Protein AF-A0A812V787-F1 (afdb_monomer_lite)

Organism: NCBI:txid878477

Radius of gyration: 46.79 Å; chains: 1; bounding box: 118×41×144 Å

Sequence (452 aa):
MVNLLAERLPGKLIAIATPLIMFFLIFFVYTLICCWTACPFCKCCRCCRKKRAVPFVVKLLFLIVVGGFVLALVILSSLSTRGYSRAVEGFDVTNCAAARMVNSTFQGQTSPYFLGLIPVLNIFDSLEGNLADGSQFINDLRGILLDTQDITDSVTVATATLDMLSAMLSDTRNTLPTGTVHECVACAPLASTLSTVSSSVSSGTAAALSAARVEVDNQLSGSSLVSLRSSLSTATAPLVELKTTIKSSFTPFVEDTLMEQLSDQMNANGTVASVFMIGLALVLAGCAIIAILLWMCCDKRRSDDSGEPVHNPWTYRCACCTWCCGCYYTMLAFFLGGLLLILAVPLSSMCLIMEDISSTVITDISGALDIPIDPTSGDMMGAMIDQCIQNSTSNPRLLDLIFIEEGGQQVSMYDKLVVQTQAQITNQFDQLGSAPSAGLATSTEAELWFRV

Foldseek 3Di:
DVVVCVVPPPVVVCVLLVLVVVLVVLVCCCVPPVCVQPPPVPPCNVVVPDDDDDDVVVLVVVLVVLVVVLVVLVVVLVVVVVVLVVVLVVLVVQLVVLVVVLCCQACNDVVVGDRHLPNVVVVLVVVLQCLDVPHPNLVVLVVVLVVLVVLVVVLVVLLVVLQVLLVCLPDPCNQAVPPDPDGPPPSVVSSVVSVVVSVLSCLALSVLVVVLSVVVCVCSDDPNSVVVSVVSVVLCVLSVVVNVVSCVVSVCSNVCPNSVVVSVCCVVVVVVVSVVLSVLVVVLSVLVSVLSCCCNPPQADDQDPVRDGDGDPSSVVSVSCSVVSVSVSSSVCSVVSSVVSVVVVVVVVVVVCVLVDALVSQVVVCVVVVPPDPVLSSQLVRLCCCCVRVPSPDPDDNQQSRWDQDPNDTDGSCCVPPVVVVCVSVVSVVSSVPRPHSCPDPPPVVVVVVPD

Structure (mmCIF, N/CA/C/O backbone):
data_AF-A0A812V787-F1
#
_entry.id   AF-A0A812V787-F1
#
loop_
_atom_site.group_PDB
_atom_site.id
_atom_site.type_symbol
_atom_site.label_atom_id
_atom_site.label_alt_id
_atom_site.label_comp_id
_atom_site.label_asym_id
_atom_site.label_entity_id
_atom_site.label_seq_id
_atom_site.pdbx_PDB_ins_code
_atom_site.Cartn_x
_atom_site.Cartn_y
_atom_site.Cartn_z
_atom_site.occupancy
_atom_site.B_iso_or_equiv
_atom_site.auth_seq_id
_atom_site.auth_comp_id
_atom_site.auth_asym_id
_atom_site.auth_atom_id
_atom_site.pdbx_PDB_model_num
ATOM 1 N N . MET A 1 1 ? 6.042 -20.126 -4.346 1.00 42.75 1 MET A N 1
ATOM 2 C CA . MET A 1 1 ? 5.999 -19.258 -5.553 1.00 42.75 1 MET A CA 1
ATOM 3 C C . MET A 1 1 ? 7.260 -19.331 -6.438 1.00 42.75 1 MET A C 1
ATOM 5 O O . MET A 1 1 ? 7.117 -19.508 -7.641 1.00 42.75 1 MET A O 1
ATOM 9 N N . VAL A 1 2 ? 8.485 -19.275 -5.887 1.00 41.53 2 VAL A N 1
ATOM 10 C CA . VAL A 1 2 ? 9.753 -19.342 -6.664 1.00 41.53 2 VAL A CA 1
ATOM 11 C C . VAL A 1 2 ? 9.877 -20.608 -7.529 1.00 41.53 2 VAL A C 1
ATOM 13 O O . VAL A 1 2 ? 10.253 -20.504 -8.690 1.00 41.53 2 VAL A O 1
ATOM 16 N N . ASN A 1 3 ? 9.477 -21.781 -7.026 1.00 41.34 3 ASN A N 1
ATOM 17 C CA . ASN A 1 3 ? 9.529 -23.037 -7.794 1.00 41.34 3 ASN A CA 1
ATOM 18 C C . ASN A 1 3 ? 8.462 -23.120 -8.909 1.00 41.34 3 ASN A C 1
ATOM 20 O O . ASN A 1 3 ? 8.734 -23.643 -9.984 1.00 41.34 3 ASN A O 1
ATOM 24 N N . LEU A 1 4 ? 7.283 -22.522 -8.698 1.00 48.56 4 LEU A N 1
ATOM 25 C CA . LEU A 1 4 ? 6.202 -22.432 -9.697 1.00 48.56 4 LEU A CA 1
ATOM 26 C C . LEU A 1 4 ? 6.525 -21.417 -10.808 1.00 48.56 4 LEU A C 1
ATOM 28 O O . LEU A 1 4 ? 6.196 -21.631 -11.976 1.00 48.56 4 LEU A O 1
ATOM 32 N N . LEU A 1 5 ? 7.219 -20.331 -10.454 1.00 50.50 5 LEU A N 1
ATOM 33 C CA . LEU A 1 5 ? 7.825 -19.414 -11.415 1.00 50.50 5 LEU A CA 1
ATOM 34 C C . LEU A 1 5 ? 8.970 -20.117 -12.167 1.00 50.50 5 LEU A C 1
ATOM 36 O O . LEU A 1 5 ? 8.998 -20.074 -13.393 1.00 50.50 5 LEU A O 1
ATOM 40 N N . ALA A 1 6 ? 9.860 -20.837 -11.480 1.00 50.72 6 ALA A N 1
ATOM 41 C CA . ALA A 1 6 ? 11.004 -21.515 -12.097 1.00 50.72 6 ALA A CA 1
ATOM 42 C C . ALA A 1 6 ? 10.610 -22.560 -13.159 1.00 50.72 6 ALA A C 1
ATOM 44 O O . ALA A 1 6 ? 11.284 -22.652 -14.184 1.00 50.72 6 ALA A O 1
ATOM 45 N N . GLU A 1 7 ? 9.503 -23.290 -12.982 1.00 54.44 7 GLU A N 1
ATOM 46 C CA . GLU A 1 7 ? 9.042 -24.288 -13.963 1.00 54.44 7 GLU A CA 1
ATOM 47 C C . GLU A 1 7 ? 8.360 -23.686 -15.205 1.00 54.44 7 GLU A C 1
ATOM 49 O O . GLU A 1 7 ? 8.418 -24.277 -16.284 1.00 54.44 7 GLU A O 1
ATOM 54 N N . ARG A 1 8 ? 7.746 -22.494 -15.109 1.00 55.38 8 ARG A N 1
ATOM 55 C CA . ARG A 1 8 ? 7.075 -21.832 -16.252 1.00 55.38 8 ARG A CA 1
ATOM 56 C C . ARG A 1 8 ? 7.883 -20.710 -16.909 1.00 55.38 8 ARG A C 1
ATOM 58 O O . ARG A 1 8 ? 7.487 -20.240 -17.980 1.00 55.38 8 ARG A O 1
ATOM 65 N N . LEU A 1 9 ? 8.993 -20.259 -16.315 1.00 54.41 9 LEU A N 1
ATOM 66 C CA . LEU A 1 9 ? 9.731 -19.080 -16.785 1.00 54.41 9 LEU A CA 1
ATOM 67 C C . LEU A 1 9 ? 11.024 -19.268 -17.585 1.00 54.41 9 LEU A C 1
ATOM 69 O O . LEU A 1 9 ? 11.475 -18.226 -18.059 1.00 54.41 9 LEU A O 1
ATOM 73 N N . PRO A 1 10 ? 11.643 -20.440 -17.831 1.00 59.47 10 PRO A N 1
ATOM 74 C CA . PRO A 1 10 ? 12.991 -20.436 -18.408 1.00 59.47 10 PRO A CA 1
ATOM 75 C C . PRO A 1 10 ? 13.040 -19.682 -19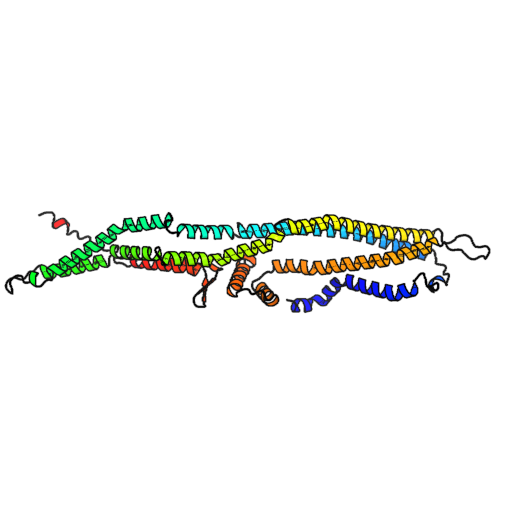.750 1.00 59.47 10 PRO A C 1
ATOM 77 O O . PRO A 1 10 ? 13.923 -18.856 -19.962 1.00 59.47 10 PRO A O 1
ATOM 80 N N . GLY A 1 11 ? 12.010 -19.824 -20.594 1.00 64.31 11 GLY A N 1
ATOM 81 C CA . GLY A 1 11 ? 11.888 -19.050 -21.836 1.00 64.31 11 GLY A CA 1
ATOM 82 C C . GLY A 1 11 ? 11.620 -17.549 -21.641 1.00 64.31 11 GLY A C 1
ATOM 83 O O . GLY A 1 11 ? 12.166 -16.727 -22.375 1.00 64.31 11 GLY A O 1
ATOM 84 N N . LYS A 1 12 ? 10.817 -17.161 -20.640 1.00 70.56 12 LYS A N 1
ATOM 85 C CA . LYS A 1 12 ? 10.491 -15.747 -20.366 1.00 70.56 12 LYS A CA 1
ATOM 86 C C . LYS A 1 12 ? 11.652 -15.007 -19.705 1.00 70.56 12 LYS A C 1
ATOM 88 O O . LYS A 1 12 ? 11.912 -13.859 -20.045 1.00 70.56 12 LYS A O 1
ATOM 93 N N . LEU A 1 13 ? 12.377 -15.670 -18.810 1.00 73.12 13 LEU A N 1
ATOM 94 C CA . LEU A 1 13 ? 13.532 -15.113 -18.109 1.00 73.12 13 LEU A CA 1
ATOM 95 C C . LEU A 1 13 ? 14.703 -14.893 -19.075 1.00 73.12 13 LEU A C 1
ATOM 97 O O . LEU A 1 13 ? 15.356 -13.855 -19.017 1.00 73.12 13 LEU A O 1
ATOM 101 N N . ILE A 1 14 ? 14.897 -15.802 -20.039 1.00 76.62 14 ILE A N 1
ATOM 102 C CA . ILE A 1 14 ? 15.850 -15.609 -21.142 1.00 76.62 14 ILE A CA 1
ATOM 103 C C . ILE A 1 14 ? 15.434 -14.422 -22.020 1.00 76.62 14 ILE A C 1
ATOM 105 O O . ILE A 1 14 ? 16.280 -13.591 -22.348 1.00 76.62 14 ILE A O 1
ATOM 109 N N . ALA A 1 15 ? 14.147 -14.289 -22.362 1.00 75.62 15 ALA A N 1
ATOM 110 C CA . ALA A 1 15 ? 13.654 -13.142 -23.131 1.00 75.62 15 ALA A CA 1
ATOM 111 C C . ALA A 1 15 ? 13.896 -11.809 -22.396 1.00 75.62 15 ALA A C 1
ATOM 113 O O . ALA A 1 15 ? 14.326 -10.836 -23.012 1.00 75.62 15 ALA A O 1
ATOM 114 N N . ILE A 1 16 ? 13.710 -11.790 -21.072 1.00 81.25 16 ILE A N 1
ATOM 115 C CA . ILE A 1 16 ? 13.973 -10.623 -20.221 1.00 81.25 16 ILE A CA 1
ATOM 116 C C . ILE A 1 16 ? 15.479 -10.314 -20.148 1.00 81.25 16 ILE A C 1
ATOM 118 O O . ILE A 1 16 ? 15.903 -9.173 -20.306 1.00 81.25 16 ILE A O 1
ATOM 122 N N . ALA A 1 17 ? 16.324 -11.329 -19.975 1.00 83.69 17 ALA A N 1
ATOM 123 C CA . ALA A 1 17 ? 17.774 -11.149 -19.897 1.00 83.69 17 ALA A CA 1
ATOM 124 C C . ALA A 1 17 ? 18.437 -10.877 -21.262 1.00 83.69 17 ALA A C 1
ATOM 126 O O . ALA A 1 17 ? 19.614 -10.514 -21.312 1.00 83.69 17 ALA A O 1
ATOM 127 N N . THR A 1 18 ? 17.708 -11.032 -22.374 1.00 87.56 18 THR A N 1
ATOM 128 C CA . THR A 1 18 ? 18.250 -10.951 -23.741 1.00 87.56 18 THR A CA 1
ATOM 129 C C . THR A 1 18 ? 19.057 -9.674 -24.011 1.00 87.56 18 THR A C 1
ATOM 131 O O . THR A 1 18 ? 20.158 -9.805 -24.545 1.00 87.56 18 THR A O 1
ATOM 134 N N . PRO A 1 19 ? 18.618 -8.454 -23.636 1.00 88.56 19 PRO A N 1
ATOM 135 C CA . PRO A 1 19 ? 19.402 -7.240 -23.880 1.00 88.56 19 PRO A CA 1
ATOM 136 C C . PRO A 1 19 ? 20.764 -7.263 -23.173 1.00 88.56 19 PRO A C 1
ATOM 138 O O . PRO A 1 19 ? 21.772 -6.855 -23.742 1.00 88.56 19 PRO A O 1
ATOM 141 N N . LEU A 1 20 ? 20.814 -7.805 -21.957 1.00 88.56 20 LEU A N 1
ATOM 142 C CA . LEU A 1 20 ? 22.028 -7.872 -21.146 1.00 88.56 20 LEU A CA 1
ATOM 143 C C . LEU A 1 20 ? 22.974 -8.976 -21.647 1.00 88.56 20 LEU A C 1
ATOM 145 O O . LEU A 1 20 ? 24.186 -8.779 -21.737 1.00 88.56 20 LEU A O 1
ATOM 149 N N . ILE A 1 21 ? 22.417 -10.109 -22.081 1.00 88.94 21 ILE A N 1
ATOM 150 C CA . ILE A 1 21 ? 23.169 -11.159 -22.782 1.00 88.94 21 ILE A CA 1
ATOM 151 C C . ILE A 1 21 ? 23.763 -10.599 -24.083 1.00 88.94 21 ILE A C 1
ATOM 153 O O . ILE A 1 21 ? 24.945 -10.805 -24.357 1.00 88.94 21 ILE A O 1
ATOM 157 N N . MET A 1 22 ? 22.981 -9.841 -24.858 1.00 87.06 22 MET A N 1
ATOM 158 C CA . MET A 1 22 ? 23.452 -9.184 -26.080 1.00 87.06 22 MET A CA 1
ATOM 159 C C . MET A 1 22 ? 24.550 -8.160 -25.794 1.00 87.06 22 MET A C 1
ATOM 161 O O . MET A 1 22 ? 25.522 -8.111 -26.544 1.00 87.06 22 MET A O 1
ATOM 165 N N . PHE A 1 23 ? 24.462 -7.399 -24.698 1.00 91.38 23 PHE A N 1
ATOM 166 C CA . PHE A 1 23 ? 25.545 -6.520 -24.255 1.00 91.38 23 PHE A CA 1
ATOM 167 C C . PHE A 1 23 ? 26.855 -7.293 -24.055 1.00 91.38 23 PHE A C 1
ATOM 169 O O . PHE A 1 23 ? 27.870 -6.917 -24.640 1.00 91.38 23 PHE A O 1
ATOM 176 N N . PHE A 1 24 ? 26.840 -8.393 -23.295 1.00 90.75 24 PHE A N 1
ATOM 177 C CA . PHE A 1 24 ? 28.047 -9.189 -23.053 1.00 90.75 24 PHE A CA 1
ATOM 178 C C . PHE A 1 24 ? 28.567 -9.876 -24.315 1.00 90.75 24 PHE A C 1
ATOM 180 O O . PHE A 1 24 ? 29.778 -9.911 -24.529 1.00 90.75 24 PHE A O 1
ATOM 187 N N . LEU A 1 25 ? 27.679 -10.375 -25.178 1.00 89.81 25 LEU A N 1
ATOM 188 C CA . LEU A 1 25 ? 28.065 -10.964 -26.459 1.00 89.81 25 LEU A CA 1
ATOM 189 C C . LEU A 1 25 ? 28.723 -9.929 -27.372 1.00 89.81 25 LEU A C 1
ATOM 191 O O . LEU A 1 25 ? 29.810 -10.181 -27.887 1.00 89.81 25 LEU A O 1
ATOM 195 N N . ILE A 1 26 ? 28.110 -8.754 -27.541 1.00 86.62 26 ILE A N 1
ATOM 196 C CA . ILE A 1 26 ? 28.668 -7.665 -28.353 1.00 86.62 26 ILE A CA 1
ATOM 197 C C . ILE A 1 26 ? 29.983 -7.187 -27.745 1.00 86.62 26 ILE A C 1
ATOM 199 O O . ILE A 1 26 ? 30.952 -7.027 -28.479 1.00 86.62 26 ILE A O 1
ATOM 203 N N . PHE A 1 27 ? 30.059 -7.026 -26.423 1.00 88.81 27 PHE A N 1
ATOM 204 C CA . PHE A 1 27 ? 31.286 -6.645 -25.731 1.00 88.81 27 PHE A CA 1
ATOM 205 C C . PHE A 1 27 ? 32.412 -7.653 -25.961 1.00 88.81 27 PHE A C 1
ATOM 207 O O . PHE A 1 27 ? 33.526 -7.260 -26.300 1.00 88.81 27 PHE A O 1
ATOM 214 N N . PHE A 1 28 ? 32.131 -8.946 -25.813 1.00 88.12 28 PHE A N 1
ATOM 215 C CA . PHE A 1 28 ? 33.113 -10.014 -25.972 1.00 88.12 28 PHE A CA 1
ATOM 216 C C . PHE A 1 28 ? 33.571 -10.139 -27.427 1.00 88.12 28 PHE A C 1
ATOM 218 O O . PHE A 1 28 ? 34.769 -10.153 -27.697 1.00 88.12 28 PHE A O 1
ATOM 225 N N . VAL A 1 29 ? 32.633 -10.135 -28.380 1.00 86.31 29 VAL A N 1
ATOM 226 C CA . VAL A 1 29 ? 32.925 -10.155 -29.821 1.00 86.31 29 VAL A CA 1
ATOM 227 C C . VAL A 1 29 ? 33.723 -8.916 -30.230 1.00 86.31 29 VAL A C 1
ATOM 229 O O . VAL A 1 29 ? 34.735 -9.036 -30.915 1.00 86.31 29 VAL A O 1
ATOM 232 N N . TYR A 1 30 ? 33.327 -7.727 -29.782 1.00 82.25 30 TYR A N 1
ATOM 233 C CA . TYR A 1 30 ? 34.019 -6.480 -30.101 1.00 82.25 30 TYR A CA 1
ATOM 234 C C . TYR A 1 30 ? 35.421 -6.429 -29.479 1.00 82.25 30 TYR A C 1
ATOM 236 O O . TYR A 1 30 ? 36.396 -6.116 -30.163 1.00 82.25 30 TYR A O 1
ATOM 244 N N . THR A 1 31 ? 35.558 -6.810 -28.210 1.00 82.31 31 THR A N 1
ATOM 245 C CA . THR A 1 31 ? 36.841 -6.779 -27.495 1.00 82.31 31 THR A CA 1
ATOM 246 C C . THR A 1 31 ? 37.812 -7.841 -28.012 1.00 82.31 31 THR A C 1
ATOM 248 O O . THR A 1 31 ? 39.002 -7.564 -28.153 1.00 82.31 31 THR A O 1
ATOM 251 N N . LEU A 1 32 ? 37.332 -9.038 -28.358 1.00 79.44 32 LEU A N 1
ATOM 252 C CA . LEU A 1 32 ? 38.196 -10.115 -28.849 1.00 79.44 32 LEU A CA 1
ATOM 253 C C . LEU A 1 32 ? 38.480 -10.040 -30.345 1.00 79.44 32 LEU A C 1
ATOM 255 O O . LEU A 1 32 ? 39.603 -10.306 -30.763 1.00 79.44 32 LEU A O 1
ATOM 259 N N . ILE A 1 33 ? 37.485 -9.700 -31.166 1.00 73.38 33 ILE A N 1
ATOM 260 C CA . ILE A 1 33 ? 37.632 -9.713 -32.625 1.00 73.38 33 ILE A CA 1
ATOM 261 C C . ILE A 1 33 ? 38.048 -8.332 -33.126 1.00 73.38 33 ILE A C 1
ATOM 263 O O . ILE A 1 33 ? 38.986 -8.233 -33.913 1.00 73.38 33 ILE A O 1
ATOM 267 N N . CYS A 1 34 ? 37.406 -7.252 -32.676 1.00 65.00 34 CYS A N 1
ATOM 268 C CA . CYS A 1 34 ? 37.628 -5.914 -33.233 1.00 65.00 34 CYS A CA 1
ATOM 269 C C . CYS A 1 34 ? 38.794 -5.164 -32.575 1.00 65.00 34 CYS A C 1
ATOM 271 O O . CYS A 1 34 ? 39.598 -4.592 -33.305 1.00 65.00 34 CYS A O 1
ATOM 273 N N . CYS A 1 35 ? 38.979 -5.202 -31.252 1.00 63.47 35 CYS A N 1
ATOM 274 C CA . CYS A 1 35 ? 40.130 -4.526 -30.627 1.00 63.47 35 CYS A CA 1
ATOM 275 C C . CYS A 1 35 ? 41.478 -5.162 -31.018 1.00 63.47 35 CYS A C 1
ATOM 277 O O . CYS A 1 35 ? 42.479 -4.456 -31.117 1.00 63.47 35 CYS A O 1
ATOM 279 N N . TRP A 1 36 ? 41.501 -6.464 -31.326 1.00 62.00 36 TRP A N 1
ATOM 280 C CA . TRP A 1 36 ? 42.702 -7.160 -31.806 1.00 62.00 36 TRP A CA 1
ATOM 281 C C . TRP A 1 36 ? 42.966 -6.978 -33.311 1.00 62.00 36 TRP A C 1
ATOM 283 O O . TRP A 1 36 ? 44.119 -7.041 -33.733 1.00 62.00 36 TRP A O 1
ATOM 293 N N . THR A 1 37 ? 41.938 -6.734 -34.138 1.00 55.31 37 THR A N 1
ATOM 294 C CA . THR A 1 37 ? 42.097 -6.631 -35.608 1.00 55.31 37 THR A CA 1
ATOM 295 C C . THR A 1 37 ? 41.985 -5.212 -36.174 1.00 55.31 37 THR A C 1
ATOM 297 O O . THR A 1 37 ? 42.533 -4.953 -37.246 1.00 55.31 37 THR A O 1
ATOM 300 N N . ALA A 1 38 ? 41.322 -4.287 -35.474 1.00 50.28 38 ALA A N 1
ATOM 301 C CA . ALA A 1 38 ? 41.002 -2.935 -35.944 1.00 50.28 38 ALA A CA 1
ATOM 302 C C . ALA A 1 38 ? 41.727 -1.812 -35.182 1.00 50.28 38 ALA A C 1
ATOM 304 O O . ALA A 1 38 ? 41.486 -0.638 -35.468 1.00 50.28 38 ALA A O 1
ATOM 305 N N . CYS A 1 39 ? 42.625 -2.134 -34.240 1.00 50.47 39 CYS A N 1
ATOM 306 C CA . CYS A 1 39 ? 43.408 -1.120 -33.535 1.00 50.47 39 CYS A CA 1
ATOM 307 C C . CYS A 1 39 ? 44.176 -0.244 -34.551 1.00 50.47 39 CYS A C 1
ATOM 309 O O . CYS A 1 39 ? 44.980 -0.776 -35.321 1.00 50.47 39 CYS A O 1
ATOM 311 N N . PRO A 1 40 ? 43.979 1.090 -34.565 1.00 48.78 40 PRO A N 1
ATOM 312 C CA . PRO A 1 40 ? 44.621 1.992 -35.526 1.00 48.78 40 PRO A CA 1
ATOM 313 C C . PRO A 1 40 ? 46.154 2.038 -35.393 1.00 48.78 40 PRO A C 1
ATOM 315 O O . PRO A 1 40 ? 46.835 2.471 -36.322 1.00 48.78 40 PRO A O 1
ATOM 318 N N . PHE A 1 41 ? 46.709 1.542 -34.278 1.00 45.19 41 PHE A N 1
ATOM 319 C CA . PHE A 1 41 ? 48.153 1.344 -34.098 1.00 45.19 41 PHE A CA 1
ATOM 320 C C . PHE A 1 41 ? 48.697 0.084 -34.787 1.00 45.19 41 PHE A C 1
ATOM 322 O O . PHE A 1 41 ? 49.889 0.005 -35.086 1.00 45.19 41 PHE A O 1
ATOM 329 N N . CYS A 1 42 ? 47.840 -0.874 -35.133 1.00 46.94 42 CYS A N 1
ATOM 330 C CA . CYS A 1 42 ? 48.212 -2.014 -35.952 1.00 46.94 42 CYS A CA 1
ATOM 331 C C . CYS A 1 42 ? 47.967 -1.657 -37.426 1.00 46.94 42 CYS A C 1
ATOM 333 O O . CYS A 1 42 ? 46.892 -1.899 -37.968 1.00 46.94 42 CYS A O 1
ATOM 335 N N . LYS A 1 43 ? 48.994 -1.143 -38.121 1.00 45.28 43 LYS A N 1
ATOM 336 C CA . LYS A 1 43 ? 49.039 -0.903 -39.590 1.00 45.28 43 LYS A CA 1
ATOM 337 C C . LYS A 1 43 ? 48.701 -2.134 -40.474 1.00 45.28 43 LYS A C 1
ATOM 339 O O . LYS A 1 43 ? 48.832 -2.080 -41.694 1.00 45.28 43 LYS A O 1
ATOM 344 N N . CYS A 1 44 ? 48.263 -3.244 -39.885 1.00 39.66 44 CYS A N 1
ATOM 345 C CA . CYS A 1 44 ? 48.081 -4.556 -40.493 1.00 39.66 44 CYS A CA 1
ATOM 346 C C . CYS A 1 44 ? 46.609 -4.987 -40.582 1.00 39.66 44 CYS A C 1
ATOM 348 O O . CYS A 1 44 ? 46.323 -6.181 -40.494 1.00 39.66 44 CYS A O 1
ATOM 350 N N . CYS A 1 45 ? 45.661 -4.068 -40.782 1.00 49.88 45 CYS A N 1
ATOM 351 C CA . CYS A 1 45 ? 44.283 -4.472 -41.059 1.00 49.88 45 CYS A CA 1
ATOM 352 C C . CYS A 1 45 ? 44.226 -5.179 -42.434 1.00 49.88 45 CYS A C 1
ATOM 354 O O . CYS A 1 45 ? 44.200 -4.557 -43.499 1.00 49.88 45 CYS A O 1
ATOM 356 N N . ARG A 1 46 ? 44.285 -6.518 -42.403 1.00 43.38 46 ARG A N 1
ATOM 357 C CA . ARG A 1 46 ? 44.444 -7.438 -43.548 1.00 43.38 46 ARG A CA 1
ATOM 358 C C . ARG A 1 46 ? 43.318 -7.298 -44.585 1.00 43.38 46 ARG A C 1
ATOM 360 O O . ARG A 1 46 ? 43.524 -7.622 -45.754 1.00 43.38 46 ARG A O 1
ATOM 367 N N . CYS A 1 47 ? 42.166 -6.758 -44.181 1.00 46.97 47 CYS A N 1
ATOM 368 C CA . CYS A 1 47 ? 41.006 -6.509 -45.039 1.00 46.97 47 CYS A CA 1
ATOM 369 C C . CYS A 1 47 ? 41.172 -5.304 -45.981 1.00 46.97 47 CYS A C 1
ATOM 371 O O . CYS A 1 47 ? 40.630 -5.336 -47.082 1.00 46.97 47 CYS A O 1
ATOM 373 N N . CYS A 1 48 ? 41.968 -4.290 -45.627 1.00 51.28 48 CYS A N 1
ATOM 374 C CA . CYS A 1 48 ? 42.155 -3.098 -46.469 1.00 51.28 48 CYS A CA 1
ATOM 375 C C . CYS A 1 48 ? 43.211 -3.281 -47.574 1.00 51.28 48 CYS A C 1
ATOM 377 O O . CYS A 1 48 ? 43.331 -2.440 -48.460 1.00 51.28 48 CYS A O 1
ATOM 379 N N . ARG A 1 49 ? 43.987 -4.376 -47.549 1.00 49.28 49 ARG A N 1
ATOM 380 C CA . ARG A 1 49 ? 45.099 -4.597 -48.493 1.00 49.28 49 ARG A CA 1
ATOM 381 C C . ARG A 1 49 ? 44.659 -5.196 -49.837 1.00 49.28 49 ARG A C 1
ATOM 383 O O . ARG A 1 49 ? 45.408 -5.114 -50.805 1.00 49.28 49 ARG A O 1
ATOM 390 N N . LYS A 1 50 ? 43.457 -5.785 -49.930 1.00 51.19 50 LYS A N 1
ATOM 391 C CA . LYS A 1 50 ? 42.898 -6.306 -51.194 1.00 51.19 50 LYS A CA 1
ATOM 392 C C . LYS A 1 50 ? 41.849 -5.341 -51.749 1.00 51.19 50 LYS A C 1
ATOM 394 O O . LYS A 1 50 ? 40.707 -5.342 -51.298 1.00 51.19 50 LYS A O 1
ATOM 399 N N . LYS A 1 51 ? 42.243 -4.563 -52.762 1.00 55.59 51 LYS A N 1
ATOM 400 C CA . LYS A 1 51 ? 41.357 -3.711 -53.570 1.00 55.59 51 LYS A CA 1
ATOM 401 C C . LYS A 1 51 ? 40.271 -4.600 -54.208 1.00 55.59 51 LYS A C 1
ATOM 403 O O . LYS A 1 51 ? 40.592 -5.473 -55.011 1.00 55.59 51 LYS A O 1
ATOM 408 N N . ARG A 1 52 ? 38.997 -4.435 -53.829 1.00 61.47 52 ARG A N 1
ATOM 409 C CA . ARG A 1 52 ? 37.854 -5.116 -54.469 1.00 61.47 52 ARG A CA 1
ATOM 410 C C . ARG A 1 52 ? 36.996 -4.074 -55.171 1.00 61.47 52 ARG A C 1
ATOM 412 O O . ARG A 1 52 ? 36.475 -3.174 -54.521 1.00 61.47 52 ARG A O 1
ATOM 419 N N . ALA A 1 53 ? 36.841 -4.198 -56.486 1.00 65.56 53 ALA A N 1
ATOM 420 C CA . ALA A 1 53 ? 35.866 -3.406 -57.221 1.00 65.56 53 ALA A CA 1
ATOM 421 C C . ALA A 1 53 ? 34.462 -3.908 -56.855 1.00 65.56 53 ALA A C 1
ATOM 423 O O . ALA A 1 53 ? 34.120 -5.057 -57.128 1.00 65.5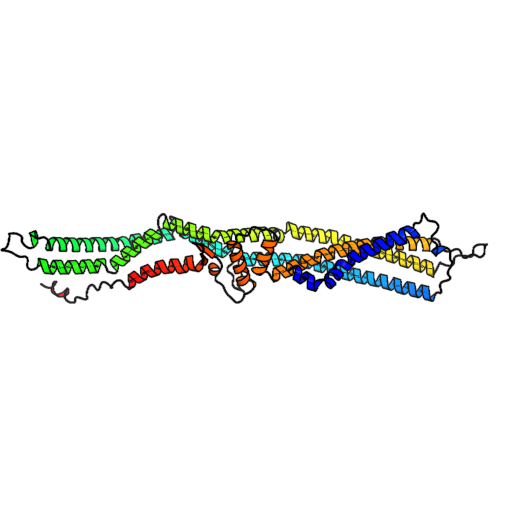6 53 ALA A O 1
ATOM 424 N N . VAL A 1 54 ? 33.671 -3.066 -56.192 1.00 76.00 54 VAL A N 1
ATOM 425 C CA . VAL A 1 54 ? 32.299 -3.399 -55.791 1.00 76.00 54 VAL A CA 1
ATOM 426 C C . VAL A 1 54 ? 31.334 -2.844 -56.846 1.00 76.00 54 VAL A C 1
ATOM 428 O O . VAL A 1 54 ? 31.409 -1.647 -57.142 1.00 76.00 54 VAL A O 1
ATOM 431 N N . PRO A 1 55 ? 30.442 -3.666 -57.431 1.00 83.81 55 PRO A N 1
ATOM 432 C CA . PRO A 1 55 ? 29.481 -3.195 -58.424 1.00 83.81 55 PRO A CA 1
ATOM 433 C C . PRO A 1 55 ? 28.469 -2.222 -57.801 1.00 83.81 55 PRO A C 1
ATOM 435 O O . PRO A 1 55 ? 28.126 -2.330 -56.624 1.00 83.81 55 PRO A O 1
ATOM 438 N N . PHE A 1 56 ? 27.952 -1.287 -58.606 1.00 80.94 56 PHE A N 1
ATOM 439 C CA . PHE A 1 56 ? 27.013 -0.243 -58.163 1.00 80.94 56 PHE A CA 1
ATOM 440 C C . PHE A 1 56 ? 25.764 -0.806 -57.466 1.00 80.94 56 PHE A C 1
ATOM 442 O O . PHE A 1 56 ? 25.330 -0.262 -56.456 1.00 80.94 56 PHE A O 1
ATOM 449 N N . VAL A 1 57 ? 25.242 -1.942 -57.944 1.00 85.06 57 VAL A N 1
ATOM 450 C CA . VAL A 1 57 ? 24.075 -2.626 -57.356 1.00 85.06 57 VAL A CA 1
ATOM 451 C C . VAL A 1 57 ? 24.302 -2.972 -55.881 1.00 85.06 57 VAL A C 1
ATOM 453 O O . VAL A 1 57 ? 23.418 -2.771 -55.056 1.00 85.06 57 VAL A O 1
ATOM 456 N N . VAL A 1 58 ? 25.506 -3.427 -55.521 1.00 83.00 58 VAL A N 1
ATOM 457 C CA . VAL A 1 58 ? 25.847 -3.750 -54.126 1.00 83.00 58 VAL A CA 1
ATOM 458 C C . VAL A 1 58 ? 25.950 -2.478 -53.280 1.00 83.00 58 VAL A C 1
ATOM 460 O O . VAL A 1 58 ? 25.532 -2.485 -52.125 1.00 83.00 58 VAL A O 1
ATOM 463 N N . LYS A 1 59 ? 26.434 -1.366 -53.854 1.00 81.38 59 LYS A N 1
ATOM 464 C CA . LYS A 1 59 ? 26.448 -0.063 -53.167 1.00 81.38 59 LYS A CA 1
ATOM 465 C C . LYS A 1 59 ? 25.025 0.433 -52.872 1.00 81.38 59 LYS A C 1
ATOM 467 O O . LYS A 1 59 ? 24.756 0.878 -51.760 1.00 81.38 59 LYS A O 1
ATOM 472 N N . LEU A 1 60 ? 24.116 0.301 -53.842 1.00 84.50 60 LEU A N 1
ATOM 473 C CA . LEU A 1 60 ? 22.707 0.677 -53.700 1.00 84.50 60 LEU A CA 1
ATOM 474 C C . LEU A 1 60 ? 21.991 -0.182 -52.649 1.00 84.50 60 LEU A C 1
ATOM 476 O O . LEU A 1 60 ? 21.298 0.358 -51.792 1.00 84.50 60 LEU A O 1
ATOM 480 N N . LEU A 1 61 ? 22.200 -1.503 -52.669 1.00 86.12 61 LEU A N 1
ATOM 481 C CA . LEU A 1 61 ? 21.652 -2.408 -51.653 1.00 86.12 61 LEU A CA 1
ATOM 482 C C . LEU A 1 61 ? 22.128 -2.034 -50.245 1.00 86.12 61 LEU A C 1
ATOM 484 O O . LEU A 1 61 ? 21.325 -2.006 -49.316 1.00 86.12 61 LEU A O 1
ATOM 488 N N . PHE A 1 62 ? 23.409 -1.693 -50.084 1.00 81.25 62 PHE A N 1
ATOM 489 C CA . PHE A 1 62 ? 23.946 -1.267 -48.792 1.00 81.25 62 PHE A CA 1
ATOM 490 C C . PHE A 1 62 ? 23.298 0.032 -48.293 1.00 81.25 62 PHE A C 1
ATOM 492 O O . PHE A 1 62 ? 22.972 0.145 -47.112 1.00 81.25 62 PHE A O 1
ATOM 499 N N . LEU A 1 63 ? 23.048 0.990 -49.192 1.00 84.56 63 LEU A N 1
ATOM 500 C CA . LEU A 1 63 ? 22.332 2.219 -48.857 1.00 84.56 63 LEU A CA 1
ATOM 501 C C . LEU A 1 63 ? 20.884 1.949 -48.431 1.00 84.56 63 LEU A C 1
ATOM 503 O O . LEU A 1 63 ? 20.430 2.550 -47.462 1.00 84.56 63 LEU A O 1
ATOM 507 N N . ILE A 1 64 ? 20.177 1.033 -49.100 1.00 86.50 64 ILE A N 1
ATOM 508 C CA . ILE A 1 64 ? 18.814 0.636 -48.711 1.00 86.50 64 ILE A CA 1
ATOM 509 C C . ILE A 1 64 ? 18.816 0.017 -47.310 1.00 86.50 64 ILE A C 1
ATOM 511 O O . ILE A 1 64 ? 17.989 0.384 -46.480 1.00 86.50 64 ILE A O 1
ATOM 515 N N . VAL A 1 65 ? 19.766 -0.878 -47.020 1.00 84.94 65 VAL A N 1
ATOM 516 C CA . VAL A 1 65 ? 19.892 -1.509 -45.698 1.00 84.94 65 VAL A CA 1
ATOM 517 C C . VAL A 1 65 ? 20.159 -0.463 -44.617 1.00 84.94 65 VAL A C 1
ATOM 519 O O . VAL A 1 65 ? 19.464 -0.437 -43.605 1.00 84.94 65 VAL A O 1
ATOM 522 N N . VAL A 1 66 ? 21.120 0.438 -44.834 1.00 82.00 66 VAL A N 1
ATOM 523 C CA . VAL A 1 66 ? 21.447 1.496 -43.865 1.00 82.00 66 VAL A CA 1
ATOM 524 C C . VAL A 1 66 ? 20.277 2.465 -43.697 1.00 82.00 66 VAL A C 1
ATOM 526 O O . VAL A 1 66 ? 19.936 2.803 -42.569 1.00 82.00 66 VAL A O 1
ATOM 529 N N . GLY A 1 67 ? 19.609 2.855 -44.784 1.00 81.31 67 GLY A N 1
ATOM 530 C CA . GLY A 1 67 ? 18.390 3.663 -44.731 1.00 81.31 67 GLY A CA 1
ATOM 531 C C . GLY A 1 67 ? 17.276 2.987 -43.928 1.00 81.31 67 GLY A C 1
ATOM 532 O O . GLY A 1 67 ? 16.629 3.638 -43.111 1.00 81.31 67 GLY A O 1
ATOM 533 N N . GLY A 1 68 ? 17.111 1.670 -44.084 1.00 84.38 68 GLY A N 1
ATOM 534 C CA . GLY A 1 68 ? 16.197 0.860 -43.279 1.00 84.38 68 GLY A CA 1
ATOM 535 C C . GLY A 1 68 ? 16.544 0.870 -41.788 1.00 84.38 68 GLY A C 1
ATOM 536 O O . GLY A 1 68 ? 15.652 1.041 -40.962 1.00 84.38 68 GLY A O 1
ATOM 537 N N . PHE A 1 69 ? 17.828 0.770 -41.429 1.00 82.56 69 PHE A N 1
ATOM 538 C CA . PHE A 1 69 ? 18.272 0.900 -40.035 1.00 82.56 69 PHE A CA 1
ATOM 539 C C . PHE A 1 69 ? 17.995 2.290 -39.460 1.00 82.56 69 PHE A C 1
ATOM 541 O O . PHE A 1 69 ? 17.536 2.395 -38.326 1.00 82.56 69 PHE A O 1
ATOM 548 N N . VAL A 1 70 ? 18.229 3.355 -40.230 1.00 81.44 70 VAL A N 1
ATOM 549 C CA . VAL A 1 70 ? 17.916 4.725 -39.793 1.00 81.44 70 VAL A CA 1
ATOM 550 C C . VAL A 1 70 ? 16.413 4.895 -39.574 1.00 81.44 70 VAL A C 1
ATOM 552 O O . VAL A 1 70 ? 16.005 5.433 -38.547 1.00 81.44 70 VAL A O 1
ATOM 555 N N . LEU A 1 71 ? 15.582 4.379 -40.482 1.00 83.31 71 LEU A N 1
ATOM 556 C CA . LEU A 1 71 ? 14.129 4.386 -40.316 1.00 83.31 71 LEU A CA 1
ATOM 557 C C . LEU A 1 71 ? 13.699 3.597 -39.069 1.00 83.31 71 LEU A C 1
ATOM 559 O O . LEU A 1 71 ? 12.878 4.079 -38.292 1.00 83.31 71 LEU A O 1
ATOM 563 N N . ALA A 1 72 ? 14.280 2.416 -38.844 1.00 81.19 72 ALA A N 1
ATOM 564 C CA . ALA A 1 72 ? 14.014 1.610 -37.658 1.00 81.19 72 ALA A CA 1
ATOM 565 C C . ALA A 1 72 ? 14.406 2.344 -36.367 1.00 81.19 72 ALA A C 1
ATOM 567 O O . ALA A 1 72 ? 13.641 2.315 -35.408 1.00 81.19 72 ALA A O 1
ATOM 568 N N . LEU A 1 73 ? 15.542 3.051 -36.350 1.00 80.94 73 LEU A N 1
ATOM 569 C CA . LEU A 1 73 ? 15.951 3.877 -35.211 1.00 80.94 73 LEU A CA 1
ATOM 570 C C . LEU A 1 73 ? 14.922 4.970 -34.917 1.00 80.94 73 LEU A C 1
ATOM 572 O O . LEU A 1 73 ? 14.522 5.109 -33.768 1.00 80.94 73 LEU A O 1
ATOM 576 N N . VAL A 1 74 ? 14.430 5.681 -35.935 1.00 81.44 74 VAL A N 1
ATOM 577 C CA . VAL A 1 74 ? 13.386 6.707 -35.756 1.00 81.44 74 VAL A CA 1
ATOM 578 C C . VAL A 1 74 ? 12.101 6.102 -35.181 1.00 81.44 74 VAL A C 1
ATOM 580 O O . VAL A 1 74 ? 11.529 6.650 -34.236 1.00 81.44 74 VAL A O 1
ATOM 583 N N . ILE A 1 75 ? 11.665 4.948 -35.699 1.00 84.06 75 ILE A N 1
ATOM 584 C CA . ILE A 1 75 ? 10.481 4.241 -35.188 1.00 84.06 75 ILE A CA 1
ATOM 585 C C . ILE A 1 75 ? 10.694 3.837 -33.724 1.00 84.06 75 ILE A C 1
ATOM 587 O O . ILE A 1 75 ? 9.848 4.134 -32.881 1.00 84.06 75 ILE A O 1
ATOM 591 N N . LEU A 1 76 ? 11.831 3.222 -33.394 1.00 81.56 76 LEU A N 1
ATOM 592 C CA . LEU A 1 76 ? 12.157 2.799 -32.031 1.00 81.56 76 LEU A CA 1
ATOM 593 C C . LEU A 1 76 ? 12.271 3.985 -31.068 1.00 81.56 76 LEU A C 1
ATOM 595 O O . LEU A 1 76 ? 11.781 3.896 -29.946 1.00 81.56 76 LEU A O 1
ATOM 599 N N . SER A 1 77 ? 12.843 5.111 -31.501 1.00 79.38 77 SER A N 1
ATOM 600 C CA . SER A 1 77 ? 12.872 6.347 -30.715 1.00 79.38 77 SER A CA 1
ATOM 601 C C . SER A 1 77 ? 11.460 6.842 -30.411 1.00 79.38 77 SER A C 1
ATOM 603 O O . SER A 1 77 ? 11.160 7.141 -29.260 1.00 79.38 77 SER A O 1
ATOM 605 N N . SER A 1 78 ? 10.563 6.844 -31.404 1.00 79.50 78 SER A N 1
ATOM 606 C CA . SER A 1 78 ? 9.167 7.249 -31.192 1.00 79.50 78 SER A CA 1
ATOM 607 C C . SER A 1 78 ? 8.418 6.321 -30.226 1.00 79.50 78 SER A C 1
ATOM 609 O O . SER A 1 78 ? 7.644 6.785 -29.388 1.00 79.50 78 SER A O 1
ATOM 611 N N . LEU A 1 79 ? 8.674 5.009 -30.301 1.00 83.94 79 LEU A N 1
ATOM 612 C CA . LEU A 1 79 ? 8.105 4.022 -29.384 1.00 83.94 79 LEU A CA 1
ATOM 613 C C . LEU A 1 79 ? 8.668 4.183 -27.968 1.00 83.94 79 LEU A C 1
ATOM 615 O O . LEU A 1 79 ? 7.908 4.084 -27.008 1.00 83.94 79 LEU A O 1
ATOM 619 N N . SER A 1 80 ? 9.961 4.488 -27.840 1.00 81.62 80 SER A N 1
ATOM 620 C CA . SER A 1 80 ? 10.619 4.754 -26.558 1.00 81.62 80 SER A CA 1
ATOM 621 C C . SER A 1 80 ? 10.018 5.974 -25.858 1.00 81.62 80 SER A C 1
ATOM 623 O O . SER A 1 80 ? 9.642 5.880 -24.693 1.00 81.62 80 SER A O 1
ATOM 625 N N . THR A 1 81 ? 9.806 7.085 -26.577 1.00 80.06 81 THR A N 1
ATOM 626 C CA . THR A 1 81 ? 9.153 8.279 -26.010 1.00 80.06 81 THR A CA 1
ATOM 627 C C . THR A 1 81 ? 7.731 7.978 -25.536 1.00 80.06 81 THR A C 1
ATOM 629 O O . THR A 1 81 ? 7.347 8.399 -24.451 1.00 80.06 81 THR A O 1
ATOM 632 N N . ARG A 1 82 ? 6.957 7.191 -26.298 1.00 82.06 82 ARG A N 1
ATOM 633 C CA . ARG A 1 82 ? 5.618 6.751 -25.865 1.00 82.06 82 ARG A CA 1
ATOM 634 C C . ARG A 1 82 ? 5.671 5.862 -24.624 1.00 82.06 82 ARG A C 1
ATOM 636 O O . ARG A 1 82 ? 4.823 6.000 -23.750 1.00 82.06 82 ARG A O 1
ATOM 643 N N . GLY A 1 83 ? 6.637 4.946 -24.560 1.00 80.94 83 GLY A N 1
ATOM 644 C CA . GLY A 1 83 ? 6.853 4.091 -23.394 1.00 80.94 83 GLY A CA 1
ATOM 645 C C . GLY A 1 83 ? 7.195 4.906 -22.150 1.00 80.94 83 GLY A C 1
ATOM 646 O O . GLY A 1 83 ? 6.625 4.672 -21.092 1.00 80.94 83 GLY A O 1
ATOM 647 N N . TYR A 1 84 ? 8.050 5.914 -22.305 1.00 81.62 84 TYR A N 1
ATOM 648 C CA . TYR A 1 84 ? 8.405 6.844 -21.243 1.00 81.62 84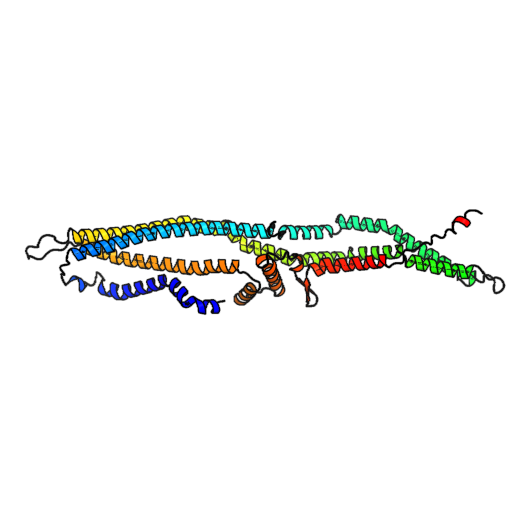 TYR A CA 1
ATOM 649 C C . TYR A 1 84 ? 7.201 7.655 -20.742 1.00 81.62 84 TYR A C 1
ATOM 651 O O . TYR A 1 84 ? 6.947 7.663 -19.542 1.00 81.62 84 TYR A O 1
ATOM 659 N N . SER A 1 85 ? 6.405 8.258 -21.635 1.00 81.56 85 SER A N 1
ATOM 660 C CA . SER A 1 85 ? 5.199 8.997 -21.227 1.00 81.56 85 SER A CA 1
ATOM 661 C C . SER A 1 85 ? 4.206 8.116 -20.465 1.00 81.56 85 SER A C 1
ATOM 663 O O . SER A 1 85 ? 3.653 8.553 -19.465 1.00 81.56 85 SER A O 1
ATOM 665 N N . ARG A 1 86 ? 4.028 6.857 -20.890 1.00 83.38 86 ARG A N 1
ATOM 666 C CA . ARG A 1 86 ? 3.186 5.889 -20.168 1.00 83.38 86 ARG A CA 1
ATOM 667 C C . ARG A 1 86 ? 3.756 5.493 -18.811 1.00 83.38 86 ARG A C 1
ATOM 669 O O . ARG A 1 86 ? 2.987 5.207 -17.904 1.00 83.38 86 ARG A O 1
ATOM 676 N N . ALA A 1 87 ? 5.079 5.436 -18.674 1.00 81.00 87 ALA A N 1
ATOM 677 C CA . ALA A 1 87 ? 5.708 5.152 -17.390 1.00 81.00 87 ALA A CA 1
ATOM 678 C C . ALA A 1 87 ? 5.458 6.294 -16.395 1.00 81.00 87 ALA A C 1
ATOM 680 O O . ALA A 1 87 ? 5.091 6.017 -15.260 1.00 81.00 87 ALA A O 1
ATOM 681 N N . VAL A 1 88 ? 5.584 7.553 -16.837 1.00 82.50 88 VAL A N 1
ATOM 682 C CA . VAL A 1 88 ? 5.267 8.741 -16.021 1.00 82.50 88 VAL A CA 1
ATOM 683 C C . VAL A 1 88 ? 3.789 8.753 -15.617 1.00 82.50 88 VAL A C 1
ATOM 685 O O . VAL A 1 88 ? 3.490 8.835 -14.433 1.00 82.50 88 VAL A O 1
ATOM 688 N N . GLU A 1 89 ? 2.872 8.552 -16.569 1.00 85.00 89 GLU A N 1
ATOM 689 C CA . GLU A 1 89 ? 1.432 8.428 -16.281 1.00 85.00 89 GLU A CA 1
ATOM 690 C C . GLU A 1 89 ? 1.139 7.285 -15.290 1.00 85.00 89 GLU A C 1
ATOM 692 O O . GLU A 1 89 ? 0.282 7.405 -14.417 1.00 85.00 89 GLU A O 1
ATOM 697 N N . GLY A 1 90 ? 1.889 6.183 -15.383 1.00 81.19 90 GLY A N 1
ATOM 698 C CA . GLY A 1 90 ? 1.806 5.071 -14.441 1.00 81.19 90 GLY A CA 1
ATOM 699 C C . GLY A 1 90 ? 2.137 5.468 -13.000 1.00 81.19 90 GLY A C 1
ATOM 700 O O . GLY A 1 90 ? 1.472 4.979 -12.085 1.00 81.19 90 GLY A O 1
ATOM 701 N N . PHE A 1 91 ? 3.105 6.364 -12.779 1.00 81.56 91 PHE A N 1
ATOM 702 C CA . PHE A 1 91 ? 3.412 6.879 -11.439 1.00 81.56 91 PHE A CA 1
ATOM 703 C C . PHE A 1 91 ? 2.259 7.718 -10.880 1.00 81.56 91 PHE A C 1
ATOM 705 O O . PHE A 1 91 ? 1.837 7.474 -9.752 1.00 81.56 91 PHE A O 1
ATOM 712 N N . ASP A 1 92 ? 1.681 8.618 -11.679 1.00 81.19 92 ASP A N 1
ATOM 713 C CA . ASP A 1 92 ? 0.555 9.461 -11.249 1.00 81.19 92 ASP A CA 1
ATOM 714 C C . ASP A 1 92 ? -0.676 8.623 -10.880 1.00 81.19 92 ASP A C 1
ATOM 716 O O . ASP A 1 92 ? -1.306 8.826 -9.837 1.00 81.19 92 ASP A O 1
ATOM 720 N N . VAL A 1 93 ? -0.998 7.627 -11.713 1.00 84.25 93 VAL A N 1
ATOM 721 C CA . VAL A 1 93 ? -2.097 6.690 -11.446 1.00 84.25 93 VAL A CA 1
ATOM 722 C C . VAL A 1 93 ? -1.821 5.876 -10.183 1.00 84.25 93 VAL A C 1
ATOM 724 O O . VAL A 1 93 ? -2.734 5.686 -9.381 1.00 84.25 93 VAL A O 1
ATOM 727 N N . THR A 1 94 ? -0.580 5.431 -9.972 1.00 81.31 94 THR A N 1
ATOM 728 C CA . THR A 1 94 ? -0.196 4.668 -8.774 1.00 81.31 94 THR A CA 1
ATOM 729 C C . THR A 1 94 ? -0.312 5.518 -7.512 1.00 81.31 94 THR A C 1
ATOM 731 O O . THR A 1 94 ? -0.893 5.056 -6.533 1.00 81.31 94 THR A O 1
ATOM 734 N N . ASN A 1 95 ? 0.146 6.773 -7.539 1.00 81.56 95 ASN A N 1
ATOM 735 C CA . ASN A 1 95 ? 0.015 7.702 -6.413 1.00 81.56 95 ASN A CA 1
ATOM 736 C C . ASN A 1 95 ? -1.458 7.980 -6.093 1.00 81.56 95 ASN A C 1
ATOM 738 O O . ASN A 1 95 ? -1.881 7.888 -4.941 1.00 81.56 95 ASN A O 1
ATOM 742 N N . CYS A 1 96 ? -2.274 8.247 -7.117 1.00 84.19 96 CYS A N 1
ATOM 743 C CA . CYS A 1 96 ? -3.708 8.460 -6.944 1.00 84.19 96 CYS A CA 1
ATOM 744 C C . CYS A 1 96 ? -4.407 7.209 -6.385 1.00 84.19 96 CYS A C 1
ATOM 746 O O . CYS A 1 96 ? -5.235 7.310 -5.476 1.00 84.19 96 CYS A O 1
ATOM 748 N N . ALA A 1 97 ? -4.057 6.022 -6.887 1.00 82.94 97 ALA A N 1
ATOM 749 C CA . ALA A 1 97 ? -4.593 4.755 -6.403 1.00 82.94 97 ALA A CA 1
ATOM 750 C C . ALA A 1 97 ? -4.177 4.476 -4.952 1.00 82.94 97 ALA A C 1
ATOM 752 O O . ALA A 1 97 ? -5.031 4.109 -4.147 1.00 82.94 97 ALA A O 1
ATOM 753 N N . ALA A 1 98 ? -2.913 4.716 -4.594 1.00 80.06 98 ALA A N 1
ATOM 754 C CA . ALA A 1 98 ? -2.412 4.586 -3.228 1.00 80.06 98 ALA A CA 1
ATOM 755 C C . ALA A 1 98 ? -3.133 5.553 -2.276 1.00 80.06 98 ALA A C 1
ATOM 757 O O . ALA A 1 98 ? -3.654 5.131 -1.245 1.00 80.06 98 ALA A O 1
ATOM 758 N N . ALA A 1 99 ? -3.269 6.827 -2.655 1.00 83.88 99 ALA A N 1
ATOM 759 C CA . ALA A 1 99 ? -4.014 7.815 -1.878 1.00 83.88 99 ALA A CA 1
ATOM 760 C C . ALA A 1 99 ? -5.488 7.416 -1.708 1.00 83.88 99 ALA A C 1
ATOM 762 O O . ALA A 1 99 ? -6.043 7.506 -0.611 1.00 83.88 99 ALA A O 1
ATOM 763 N N . ARG A 1 100 ? -6.128 6.914 -2.772 1.00 82.75 100 ARG A N 1
ATOM 764 C CA . ARG A 1 100 ? -7.508 6.419 -2.717 1.00 82.75 100 ARG A CA 1
ATOM 765 C C . ARG A 1 100 ? -7.635 5.186 -1.829 1.00 82.75 100 ARG A C 1
ATOM 767 O O . ARG A 1 100 ? -8.613 5.097 -1.091 1.00 82.75 100 ARG A O 1
ATOM 774 N N . MET A 1 101 ? -6.672 4.270 -1.868 1.00 80.75 101 MET A N 1
ATOM 775 C CA . MET A 1 101 ? -6.630 3.088 -1.009 1.00 80.75 101 MET A CA 1
ATOM 776 C C . MET A 1 101 ? -6.510 3.495 0.462 1.00 80.75 101 MET A C 1
ATOM 778 O O . MET A 1 101 ? -7.331 3.068 1.272 1.00 80.75 101 MET A O 1
ATOM 782 N N . VAL A 1 102 ? -5.574 4.388 0.800 1.00 84.69 102 VAL A N 1
ATOM 783 C CA . VAL A 1 102 ? -5.401 4.908 2.166 1.00 84.69 102 VAL A CA 1
ATOM 784 C C . VAL A 1 102 ? -6.660 5.624 2.641 1.00 84.69 102 VAL A C 1
ATOM 786 O O . VAL A 1 102 ? -7.159 5.343 3.729 1.00 84.69 102 VAL A O 1
ATOM 789 N N . ASN A 1 103 ? -7.221 6.506 1.811 1.00 87.31 103 ASN A N 1
ATOM 790 C CA . ASN A 1 103 ? -8.435 7.237 2.151 1.00 87.31 103 ASN A CA 1
ATOM 791 C C . ASN A 1 103 ? -9.625 6.293 2.368 1.00 87.31 103 ASN A C 1
ATOM 793 O O . ASN A 1 103 ? -10.314 6.413 3.374 1.00 87.31 103 ASN A O 1
ATOM 797 N N . SER A 1 104 ? -9.834 5.321 1.478 1.00 81.81 104 SER A N 1
ATOM 798 C CA . SER A 1 104 ? -10.939 4.356 1.601 1.00 81.81 104 SER A CA 1
ATOM 799 C C . SER A 1 104 ? -10.750 3.433 2.808 1.00 81.81 104 SER A C 1
ATOM 801 O O . SER A 1 104 ? -11.716 3.071 3.470 1.00 81.81 104 SER A O 1
ATOM 803 N N . THR A 1 105 ? -9.504 3.102 3.152 1.00 82.06 105 THR A N 1
ATOM 804 C CA . THR A 1 105 ? -9.180 2.286 4.331 1.00 82.06 105 THR A CA 1
ATOM 805 C C . THR A 1 105 ? -9.401 3.053 5.640 1.00 82.06 105 THR A C 1
ATOM 807 O O . THR A 1 105 ? -9.881 2.502 6.632 1.00 82.06 105 THR A O 1
ATOM 810 N N . PHE A 1 106 ? -9.096 4.351 5.667 1.00 88.38 106 PHE A N 1
ATOM 811 C CA . PHE A 1 106 ? -9.244 5.168 6.871 1.00 88.38 106 PHE A CA 1
ATOM 812 C C . PHE A 1 106 ? -10.637 5.765 7.056 1.00 88.38 106 PHE A C 1
ATOM 814 O O . PHE A 1 106 ? -11.175 5.675 8.155 1.00 88.38 106 PHE A O 1
ATOM 821 N N . GLN A 1 107 ? -11.211 6.364 6.016 1.00 89.62 107 GLN A N 1
ATOM 822 C CA . GLN A 1 107 ? -12.517 7.031 6.065 1.00 89.62 107 GLN A CA 1
ATOM 823 C C . GLN A 1 107 ? -13.679 6.100 5.721 1.00 89.62 107 GLN A C 1
ATOM 825 O O . GLN A 1 107 ? -14.829 6.443 5.981 1.00 89.62 107 GLN A O 1
ATOM 830 N N . GLY A 1 108 ? -13.389 4.940 5.134 1.00 84.38 108 GLY A N 1
ATOM 831 C CA . GLY A 1 108 ? -14.413 4.036 4.644 1.00 84.38 108 GLY A CA 1
ATOM 832 C C . GLY A 1 108 ? -14.843 4.343 3.213 1.00 84.38 108 GLY A C 1
ATOM 833 O O . GLY A 1 108 ? -14.358 5.267 2.556 1.00 84.38 108 GLY A O 1
ATOM 834 N N . GLN A 1 109 ? -15.775 3.537 2.720 1.00 82.25 109 GLN A N 1
ATOM 835 C CA . GLN A 1 109 ? -16.425 3.699 1.424 1.00 82.25 109 GLN A CA 1
ATOM 836 C C . GLN A 1 109 ? -17.843 3.120 1.474 1.00 82.25 109 GLN A C 1
ATOM 838 O O . GLN A 1 109 ? -18.151 2.243 2.274 1.00 82.25 109 GLN A O 1
ATOM 843 N N . THR A 1 110 ? -18.735 3.615 0.620 1.00 81.19 110 THR A N 1
ATOM 844 C CA . THR A 1 110 ? -20.146 3.197 0.621 1.00 81.19 110 THR A CA 1
ATOM 845 C C . THR A 1 110 ? -20.417 1.952 -0.222 1.00 81.19 110 THR A C 1
ATOM 847 O O . THR A 1 110 ? -21.451 1.316 -0.038 1.00 81.19 110 THR A O 1
ATOM 850 N N . SER A 1 111 ? -19.518 1.595 -1.145 1.00 71.94 111 SER A N 1
ATOM 851 C CA . SER A 1 111 ? -19.687 0.459 -2.057 1.00 71.94 111 SER A CA 1
ATOM 852 C C . SER A 1 111 ? -18.333 -0.142 -2.462 1.00 71.94 111 SER A C 1
ATOM 854 O O . SER A 1 111 ? -17.637 0.479 -3.270 1.00 71.94 111 SER A O 1
ATOM 856 N N . PRO A 1 112 ? -17.982 -1.354 -1.990 1.00 68.44 112 PRO A N 1
ATOM 857 C CA . PRO A 1 112 ? -18.658 -2.124 -0.935 1.00 68.44 112 PRO A CA 1
ATOM 858 C C . PRO A 1 112 ? -18.691 -1.353 0.393 1.00 68.44 112 PRO A C 1
ATOM 860 O O . PRO A 1 112 ? -17.819 -0.524 0.638 1.00 68.44 112 PRO A O 1
ATOM 863 N N . TYR A 1 113 ? -19.717 -1.566 1.221 1.00 70.44 113 TYR A N 1
ATOM 864 C CA . TYR A 1 113 ? -19.876 -0.808 2.464 1.00 70.44 113 TYR A CA 1
ATOM 865 C C . TYR A 1 113 ? -18.756 -1.152 3.448 1.00 70.44 113 TYR A C 1
ATOM 867 O O . TYR A 1 113 ? -18.650 -2.280 3.920 1.00 70.44 113 TYR A O 1
ATOM 875 N N . PHE A 1 114 ? -17.940 -0.161 3.782 1.00 76.19 114 PHE A N 1
ATOM 876 C CA . PHE A 1 114 ? -16.870 -0.268 4.760 1.00 76.19 114 PHE A CA 1
ATOM 877 C C . PHE A 1 114 ? -16.825 1.022 5.578 1.00 76.19 114 PHE A C 1
ATOM 879 O O . PHE A 1 114 ? -16.727 2.106 5.010 1.00 76.19 114 PHE A O 1
ATOM 886 N N . LEU A 1 115 ? -16.905 0.919 6.908 1.00 81.19 115 LEU A N 1
ATOM 887 C CA . LEU A 1 115 ? -17.002 2.088 7.794 1.00 81.19 115 LEU A CA 1
ATOM 888 C C . LEU A 1 115 ? -15.710 2.923 7.825 1.00 81.19 115 LEU A C 1
ATOM 890 O O . LEU A 1 115 ? -15.769 4.116 8.088 1.00 81.19 115 LEU A O 1
ATOM 894 N N . GLY A 1 116 ? -14.556 2.304 7.565 1.00 83.38 116 GLY A N 1
ATOM 895 C CA . GLY A 1 116 ? -13.245 2.927 7.741 1.00 83.38 116 GLY A CA 1
ATOM 896 C C . GLY A 1 116 ? -12.672 2.731 9.143 1.00 83.38 116 GLY A C 1
ATOM 897 O O . GLY A 1 116 ? -13.398 2.677 10.135 1.00 83.38 116 GLY A O 1
ATOM 898 N N . LEU A 1 117 ? -11.344 2.656 9.240 1.00 84.19 117 LEU A N 1
ATOM 899 C CA . LEU A 1 117 ? -10.644 2.497 10.520 1.00 84.19 117 LEU A CA 1
ATOM 900 C C . LEU A 1 117 ? -10.831 3.698 11.459 1.00 84.19 117 LEU A C 1
ATOM 902 O O . LEU A 1 117 ? -10.944 3.512 12.667 1.00 84.19 117 LEU A O 1
ATOM 906 N N . ILE A 1 118 ? -10.862 4.931 10.936 1.00 90.19 118 ILE A N 1
ATOM 907 C CA . ILE A 1 118 ? -10.988 6.138 11.770 1.00 90.19 118 ILE A CA 1
ATOM 908 C C . ILE A 1 118 ? -12.376 6.216 12.415 1.00 90.19 118 ILE A C 1
ATOM 910 O O . ILE A 1 118 ? -12.425 6.369 13.635 1.00 90.19 118 ILE A O 1
ATOM 914 N N . PRO A 1 119 ? -13.497 6.073 11.679 1.00 88.94 119 PRO A N 1
ATOM 915 C CA . PRO A 1 119 ? -14.817 6.057 12.302 1.00 88.94 119 PRO A CA 1
ATOM 916 C C . PRO A 1 119 ? -14.978 4.951 13.346 1.00 88.94 119 PRO A C 1
ATOM 918 O O . PRO A 1 119 ? -15.542 5.212 14.403 1.00 88.94 119 PRO A O 1
ATOM 921 N N . VAL A 1 120 ? -14.433 3.752 13.103 1.00 83.75 120 VAL A N 1
ATOM 922 C CA . VAL A 1 120 ? -14.448 2.659 14.091 1.00 83.75 120 VAL A CA 1
ATOM 923 C C . VAL A 1 120 ? -13.699 3.057 15.362 1.00 83.75 120 VAL A C 1
ATOM 925 O O . VAL A 1 120 ? -14.250 2.948 16.454 1.00 83.75 120 VAL A O 1
ATOM 928 N N . LEU A 1 121 ? -12.470 3.562 15.232 1.00 88.12 121 LEU A N 1
ATOM 929 C CA . LEU A 1 121 ? -11.681 4.009 16.381 1.00 88.12 121 LEU A CA 1
ATOM 930 C C . LEU A 1 121 ? -12.367 5.153 17.140 1.00 88.12 121 LEU A C 1
ATOM 932 O O . LEU A 1 121 ? -12.358 5.145 18.363 1.00 88.12 121 LEU A O 1
ATOM 936 N N . ASN A 1 122 ? -13.019 6.086 16.442 1.00 90.94 122 ASN A N 1
ATOM 937 C CA . ASN A 1 122 ? -13.773 7.169 17.078 1.00 90.94 122 ASN A CA 1
ATOM 938 C C . ASN A 1 122 ? -15.001 6.655 17.845 1.00 90.94 122 ASN A C 1
ATOM 940 O O . ASN A 1 122 ? -15.340 7.205 18.889 1.00 90.94 122 ASN A O 1
ATOM 944 N N . ILE A 1 123 ? -15.676 5.610 17.347 1.00 87.38 123 ILE A N 1
ATOM 945 C CA . ILE A 1 123 ? -16.776 4.962 18.076 1.00 87.38 123 ILE A CA 1
ATOM 946 C C . ILE A 1 123 ? -16.243 4.342 19.368 1.00 87.38 123 ILE A C 1
ATOM 948 O O . ILE A 1 123 ? -16.845 4.537 20.421 1.00 87.38 123 ILE A O 1
ATOM 952 N N . PHE A 1 124 ? -15.111 3.638 19.311 1.00 85.81 124 PHE A N 1
ATOM 953 C CA . PHE A 1 124 ? -14.506 3.055 20.506 1.00 85.81 124 PHE A CA 1
ATOM 954 C C . PHE A 1 124 ? -14.026 4.105 21.509 1.00 85.81 124 PHE A C 1
ATOM 956 O O . PHE A 1 124 ? -14.308 3.966 22.694 1.00 85.81 124 PHE A O 1
ATOM 963 N N . ASP A 1 125 ? -13.380 5.171 21.040 1.00 89.75 125 ASP A N 1
ATOM 964 C CA . ASP A 1 125 ? -12.944 6.290 21.882 1.00 89.75 125 ASP A CA 1
ATOM 965 C C . ASP A 1 125 ? -14.147 6.983 22.545 1.00 89.75 125 ASP A C 1
ATOM 967 O O . ASP A 1 125 ? -14.151 7.255 23.745 1.00 89.75 125 ASP A O 1
ATOM 971 N N . SER A 1 126 ? -15.245 7.164 21.800 1.00 90.50 126 SER A N 1
ATOM 972 C CA . SER A 1 126 ? -16.498 7.681 22.356 1.00 90.50 126 SER A CA 1
ATOM 973 C C . SER A 1 126 ? -17.127 6.733 23.379 1.00 90.50 126 SER A C 1
ATOM 975 O O . SER A 1 126 ? -17.681 7.212 24.368 1.00 90.50 126 SER A O 1
ATOM 977 N N . LEU A 1 127 ? -17.084 5.416 23.162 1.00 87.00 127 LEU A N 1
ATOM 978 C CA . LEU A 1 127 ? -17.581 4.430 24.125 1.00 87.00 127 LEU A CA 1
ATOM 979 C C . LEU A 1 127 ? -16.735 4.431 25.397 1.00 87.00 127 LEU A C 1
ATOM 981 O O . LEU A 1 127 ? -17.291 4.423 26.492 1.00 87.00 127 LEU A O 1
ATOM 985 N N . GLU A 1 128 ? -15.411 4.500 25.272 1.00 87.69 128 GLU A N 1
ATOM 986 C CA . GLU A 1 128 ? -14.521 4.609 26.423 1.00 87.69 128 GLU A CA 1
ATOM 987 C C . GLU A 1 128 ? -14.772 5.910 27.199 1.00 87.69 128 GLU A C 1
ATOM 989 O O . GLU A 1 128 ? -14.871 5.884 28.427 1.00 87.69 128 GLU A O 1
ATOM 994 N N . GLY A 1 129 ? -14.952 7.031 26.494 1.00 90.50 129 GLY A N 1
ATOM 995 C CA . GLY A 1 129 ? -15.318 8.316 27.089 1.00 90.50 129 GLY A CA 1
ATOM 996 C C . GLY A 1 129 ? -16.670 8.277 27.807 1.00 90.50 129 GLY A C 1
ATOM 997 O O . GLY A 1 129 ? -16.798 8.811 28.907 1.00 90.50 129 GLY A O 1
ATOM 998 N N . ASN A 1 130 ? -17.660 7.582 27.242 1.00 90.06 130 ASN A N 1
ATOM 999 C CA . ASN A 1 130 ? -18.964 7.366 27.876 1.00 90.06 130 ASN A CA 1
ATOM 1000 C C . ASN A 1 130 ? -18.899 6.403 29.067 1.00 90.06 130 ASN A C 1
ATOM 1002 O O . ASN A 1 130 ? -19.766 6.449 29.927 1.00 90.06 130 ASN A O 1
ATOM 1006 N N . LEU A 1 131 ? -17.893 5.535 29.138 1.00 88.81 131 LEU A N 1
ATOM 1007 C CA . LEU A 1 131 ? -17.645 4.663 30.288 1.00 88.81 131 LEU A CA 1
ATOM 1008 C C . LEU A 1 131 ? -16.689 5.300 31.302 1.00 88.81 131 LEU A C 1
ATOM 1010 O O . LEU A 1 131 ? -16.377 4.687 32.322 1.00 88.81 131 LEU A O 1
ATOM 1014 N N . ALA A 1 132 ? -16.201 6.516 31.044 1.00 90.19 132 ALA A N 1
ATOM 1015 C CA . ALA A 1 132 ? -15.292 7.180 31.955 1.00 90.19 132 ALA A CA 1
ATOM 1016 C C . ALA A 1 132 ? -15.984 7.567 33.264 1.00 90.19 132 ALA A C 1
ATOM 1018 O O . ALA A 1 132 ? -17.171 7.909 33.284 1.00 90.19 132 ALA A O 1
ATOM 1019 N N . ASP A 1 133 ? -15.226 7.542 34.362 1.00 88.06 133 ASP A N 1
ATOM 1020 C CA . ASP A 1 133 ? -15.724 7.993 35.657 1.00 88.06 133 ASP A CA 1
ATOM 1021 C C . ASP A 1 133 ? -16.185 9.449 35.566 1.00 88.06 133 ASP A C 1
ATOM 1023 O O . ASP A 1 133 ? -15.445 10.330 35.128 1.00 88.06 133 ASP A O 1
ATOM 1027 N N . GLY A 1 134 ? -17.429 9.698 35.975 1.00 87.38 134 GLY A N 1
ATOM 1028 C CA . GLY A 1 134 ? -18.034 11.026 35.915 1.00 87.38 134 GLY A CA 1
ATOM 1029 C C . GLY A 1 134 ? -18.512 11.452 34.524 1.00 87.38 134 GLY A C 1
ATOM 1030 O O . GLY A 1 134 ? -18.939 12.597 34.372 1.00 87.38 134 GLY A O 1
ATOM 1031 N N . SER A 1 135 ? -18.473 10.569 33.522 1.00 93.31 135 SER A N 1
ATOM 1032 C CA . SER A 1 135 ? -19.143 10.798 32.238 1.00 93.31 135 SER A CA 1
ATOM 1033 C C . SER A 1 135 ? -20.654 10.973 32.426 1.00 93.31 135 SER A C 1
ATOM 1035 O O . SER A 1 135 ? -21.238 10.477 33.392 1.00 93.31 135 SER A O 1
ATOM 1037 N N . GLN A 1 136 ? -21.308 11.666 31.488 1.00 92.88 136 GLN A N 1
ATOM 1038 C CA . GLN A 1 136 ? -22.757 11.871 31.552 1.00 92.88 136 GLN A CA 1
ATOM 1039 C C . GLN A 1 136 ? -23.511 10.536 31.587 1.00 92.88 136 GLN A C 1
ATOM 1041 O O . GLN A 1 136 ? -24.396 10.375 32.413 1.00 92.88 136 GLN A O 1
ATOM 1046 N N . PHE A 1 137 ? -23.109 9.558 30.771 1.00 90.88 137 PHE A N 1
ATOM 1047 C CA . PHE A 1 137 ? -23.735 8.236 30.763 1.00 90.88 137 PHE A CA 1
ATOM 1048 C C . PHE A 1 137 ? -23.634 7.528 32.124 1.00 90.88 137 PHE A C 1
ATOM 1050 O O . PHE A 1 137 ? -24.649 7.066 32.640 1.00 90.88 137 PHE A O 1
ATOM 1057 N N . ILE A 1 138 ? -22.445 7.486 32.743 1.00 91.56 138 ILE A N 1
ATOM 1058 C CA . ILE A 1 138 ? -22.274 6.871 34.070 1.00 91.56 138 ILE A CA 1
ATOM 1059 C C . ILE A 1 138 ? -23.025 7.656 35.153 1.00 91.56 138 ILE A C 1
ATOM 1061 O O . ILE A 1 138 ? -23.600 7.048 36.052 1.00 91.56 138 ILE A O 1
ATOM 1065 N N . ASN A 1 139 ? -23.057 8.987 35.078 1.00 92.12 139 ASN A N 1
ATOM 1066 C CA . ASN A 1 139 ? -23.794 9.809 36.040 1.00 92.12 139 ASN A CA 1
ATOM 1067 C C . ASN A 1 139 ? -25.309 9.637 35.906 1.00 92.12 139 ASN A C 1
ATOM 1069 O O . ASN A 1 139 ? -25.978 9.494 36.923 1.00 92.12 139 ASN A O 1
ATOM 1073 N N . ASP A 1 140 ? -25.838 9.614 34.683 1.00 91.81 140 ASP A N 1
ATOM 1074 C CA . ASP A 1 140 ? -27.262 9.405 34.411 1.00 91.81 140 ASP A CA 1
ATOM 1075 C C . ASP A 1 140 ? -27.680 8.001 34.857 1.00 91.81 140 ASP A C 1
ATOM 1077 O O . ASP A 1 140 ? -28.701 7.833 35.521 1.00 91.81 140 ASP A O 1
ATOM 1081 N N . LEU A 1 141 ? -26.849 6.991 34.580 1.00 88.69 141 LEU A N 1
ATOM 1082 C CA . LEU A 1 141 ? -27.072 5.633 35.059 1.00 88.69 141 LEU A CA 1
ATOM 1083 C C . LEU A 1 141 ? -27.055 5.560 36.591 1.00 88.69 141 LEU A C 1
ATOM 1085 O O . LEU A 1 141 ? -27.965 4.983 37.179 1.00 88.69 141 LEU A O 1
ATOM 1089 N N . ARG A 1 142 ? -26.057 6.161 37.253 1.00 90.31 142 ARG A N 1
ATOM 1090 C CA . ARG A 1 142 ? -26.021 6.259 38.721 1.00 90.31 142 ARG A CA 1
ATOM 1091 C C . ARG A 1 142 ? -27.227 7.024 39.255 1.00 90.31 142 ARG A C 1
ATOM 1093 O O . ARG A 1 142 ? -27.748 6.642 40.292 1.00 90.31 142 ARG A O 1
ATOM 1100 N N . GLY A 1 143 ? -27.695 8.045 38.543 1.00 91.81 143 GLY A N 1
ATOM 1101 C CA . GLY A 1 143 ? -28.935 8.759 38.833 1.00 91.81 143 GLY A CA 1
ATOM 1102 C C . GLY A 1 143 ? -30.138 7.822 38.825 1.00 91.81 143 GLY A C 1
ATOM 1103 O O . GLY A 1 143 ? -30.842 7.744 39.819 1.00 91.81 143 GLY A O 1
ATOM 1104 N N . ILE A 1 144 ? -30.306 7.012 37.776 1.00 89.12 144 ILE A N 1
ATOM 1105 C CA . ILE A 1 144 ? -31.376 6.002 37.697 1.00 89.12 144 ILE A CA 1
ATOM 1106 C C . ILE A 1 144 ? -31.242 4.957 38.816 1.00 89.12 144 ILE A C 1
ATOM 1108 O O . ILE A 1 144 ? -32.237 4.549 39.420 1.00 89.12 144 ILE A O 1
ATOM 1112 N N . LEU A 1 145 ? -30.019 4.516 39.129 1.00 88.44 145 LEU A N 1
ATOM 1113 C CA . LEU A 1 145 ? -29.780 3.617 40.258 1.00 88.44 145 LEU A CA 1
ATOM 1114 C C . LEU A 1 145 ? -30.157 4.308 41.580 1.00 88.44 145 LEU A C 1
ATOM 1116 O O . LEU A 1 145 ? -30.773 3.684 42.432 1.00 88.44 145 LEU A O 1
ATOM 1120 N N . LEU A 1 146 ? -29.849 5.585 41.782 1.00 91.00 146 LEU A N 1
ATOM 1121 C CA . LEU A 1 146 ? -30.250 6.328 42.982 1.00 91.00 146 LEU A CA 1
ATOM 1122 C C . LEU A 1 146 ? -31.770 6.529 43.053 1.00 91.00 146 LEU A C 1
ATOM 1124 O O . LEU A 1 146 ? -32.359 6.254 44.092 1.00 91.00 146 LEU A O 1
ATOM 1128 N N . ASP A 1 147 ? -32.422 6.884 41.949 1.00 90.62 147 ASP A N 1
ATOM 1129 C CA . ASP A 1 147 ? -33.877 7.074 41.879 1.00 90.62 147 ASP A CA 1
ATOM 1130 C C . ASP A 1 147 ? -34.647 5.767 42.140 1.00 90.62 147 ASP A C 1
ATOM 1132 O O . ASP A 1 147 ? -35.774 5.772 42.630 1.00 90.62 147 ASP A O 1
ATOM 1136 N N . THR A 1 148 ? -34.032 4.617 41.850 1.00 88.38 148 THR A N 1
ATOM 1137 C CA . THR A 1 148 ? -34.589 3.287 42.153 1.00 88.38 148 THR A CA 1
ATOM 1138 C C . THR A 1 148 ? -34.198 2.760 43.537 1.00 88.38 148 THR A C 1
ATOM 1140 O O . THR A 1 148 ? -34.623 1.666 43.925 1.00 88.38 148 THR A O 1
ATOM 1143 N N . GLN A 1 149 ? -33.424 3.521 44.319 1.00 89.25 149 GLN A N 1
ATOM 1144 C CA . GLN A 1 149 ? -33.020 3.132 45.669 1.00 89.25 149 GLN A CA 1
ATOM 1145 C C . GLN A 1 149 ? -34.215 3.021 46.613 1.00 89.25 149 GLN A C 1
ATOM 1147 O O . GLN A 1 149 ? -34.310 2.040 47.347 1.00 89.25 149 GLN A O 1
ATOM 1152 N N . ASP A 1 150 ? -35.163 3.952 46.527 1.00 89.00 150 ASP A N 1
ATOM 1153 C CA . ASP A 1 150 ? -36.350 3.967 47.387 1.00 89.00 150 ASP A CA 1
ATOM 1154 C C . ASP A 1 150 ? -37.171 2.677 47.261 1.00 89.00 150 ASP A C 1
ATOM 1156 O O . ASP A 1 150 ? -37.782 2.229 48.231 1.00 89.00 150 ASP A O 1
ATOM 1160 N N . ILE A 1 151 ? -37.159 2.033 46.086 1.00 84.69 151 ILE A N 1
ATOM 1161 C CA . ILE A 1 151 ? -37.803 0.730 45.874 1.00 84.69 151 ILE A CA 1
ATOM 1162 C C . ILE A 1 151 ? -37.079 -0.347 46.685 1.00 84.69 151 ILE A C 1
ATOM 1164 O O . ILE A 1 151 ? -37.723 -1.131 47.378 1.00 84.69 151 ILE A O 1
ATOM 1168 N N . THR A 1 152 ? -35.746 -0.367 46.635 1.00 85.31 152 THR A N 1
ATOM 1169 C CA . THR A 1 152 ? -34.922 -1.306 47.412 1.00 85.31 152 THR A CA 1
ATOM 1170 C C . THR A 1 152 ? -35.120 -1.102 48.911 1.00 85.31 152 THR A C 1
ATOM 1172 O O . THR A 1 152 ? -35.338 -2.071 49.643 1.00 85.31 152 THR A O 1
ATOM 1175 N N . ASP A 1 153 ? -35.109 0.148 49.364 1.00 89.12 153 ASP A N 1
ATOM 1176 C CA . ASP A 1 153 ? -35.283 0.493 50.772 1.00 89.12 153 ASP A CA 1
ATOM 1177 C C . ASP A 1 153 ? -36.699 0.130 51.240 1.00 89.12 153 ASP A C 1
ATOM 1179 O O . ASP A 1 153 ? -36.865 -0.498 52.286 1.00 89.12 153 ASP A O 1
ATOM 1183 N N . SER A 1 154 ? -37.720 0.407 50.424 1.00 88.38 154 SER A N 1
ATOM 1184 C CA . SER A 1 154 ? -39.112 0.042 50.715 1.00 88.38 154 SER A CA 1
ATOM 1185 C C . SER A 1 154 ? -39.309 -1.469 50.801 1.00 88.38 154 SER A C 1
ATOM 1187 O O . SER A 1 154 ? -39.959 -1.944 51.730 1.00 88.38 154 SER A O 1
ATOM 1189 N N . VAL A 1 155 ? -38.733 -2.243 49.874 1.00 87.00 155 VAL A N 1
ATOM 1190 C CA . VAL A 1 155 ? -38.784 -3.714 49.913 1.00 87.00 155 VAL A CA 1
ATOM 1191 C C . VAL A 1 155 ? -38.064 -4.234 51.149 1.00 87.00 155 VAL A C 1
ATOM 1193 O O . VAL A 1 155 ? -38.603 -5.083 51.856 1.00 87.00 155 VAL A O 1
ATOM 1196 N N . THR A 1 156 ? -36.885 -3.699 51.456 1.00 88.06 156 THR A N 1
ATOM 1197 C CA . THR A 1 156 ? -36.090 -4.118 52.617 1.00 88.06 156 THR A CA 1
ATOM 1198 C C . THR A 1 156 ? -36.835 -3.847 53.921 1.00 88.06 156 THR A C 1
ATOM 1200 O O . THR A 1 156 ? -36.971 -4.747 54.749 1.00 88.06 156 THR A O 1
ATOM 1203 N N . VAL A 1 157 ? -37.387 -2.642 54.090 1.00 92.19 157 VAL A N 1
ATOM 1204 C CA . VAL A 1 157 ? -38.168 -2.273 55.278 1.00 92.19 157 VAL A CA 1
ATOM 1205 C C . VAL A 1 157 ? -39.452 -3.091 55.366 1.00 92.19 157 VAL A C 1
ATOM 1207 O O . VAL A 1 157 ? -39.775 -3.577 56.449 1.00 92.19 157 VAL A O 1
ATOM 1210 N N . ALA A 1 158 ? -40.175 -3.288 54.260 1.00 88.81 158 ALA A N 1
ATOM 1211 C CA . ALA A 1 158 ? -41.397 -4.090 54.250 1.00 88.81 158 ALA A CA 1
ATOM 1212 C C . ALA A 1 158 ? -41.118 -5.540 54.663 1.00 88.81 158 ALA A C 1
ATOM 1214 O O . ALA A 1 158 ? -41.790 -6.061 55.552 1.00 88.81 158 ALA A O 1
ATOM 1215 N N . THR A 1 159 ? -40.092 -6.163 54.081 1.00 89.38 159 THR A N 1
ATOM 1216 C CA . THR A 1 159 ? -39.704 -7.546 54.393 1.00 89.38 159 THR A CA 1
ATOM 1217 C C . THR A 1 159 ? -39.250 -7.664 55.850 1.00 89.38 159 THR A C 1
ATOM 1219 O O . THR A 1 159 ? -39.777 -8.489 56.590 1.00 89.38 159 THR A O 1
ATOM 1222 N N . ALA A 1 160 ? -38.389 -6.753 56.322 1.00 91.00 160 ALA A N 1
ATOM 1223 C CA . ALA A 1 160 ? -37.934 -6.731 57.714 1.00 91.00 160 ALA A CA 1
ATOM 1224 C C . ALA A 1 160 ? -39.078 -6.498 58.716 1.00 91.00 160 ALA A C 1
ATOM 1226 O O . ALA A 1 160 ? -39.092 -7.084 59.798 1.00 91.00 160 ALA A O 1
ATOM 1227 N N . THR A 1 161 ? -40.060 -5.664 58.361 1.00 92.81 161 THR A N 1
ATOM 1228 C CA . THR A 1 161 ? -41.239 -5.412 59.200 1.00 92.81 161 THR A CA 1
ATOM 1229 C C . THR A 1 161 ? -42.128 -6.650 59.275 1.00 92.81 161 THR A C 1
ATOM 1231 O O . THR A 1 161 ? -42.556 -7.022 60.366 1.00 92.81 161 THR A O 1
ATOM 1234 N N . LEU A 1 162 ? -42.384 -7.312 58.141 1.00 92.44 162 LEU A N 1
ATOM 1235 C CA . LEU A 1 162 ? -43.152 -8.560 58.090 1.00 92.44 162 LEU A CA 1
ATOM 1236 C C . LEU A 1 162 ? -42.461 -9.674 58.884 1.00 92.44 162 LEU A C 1
ATOM 1238 O O . LEU A 1 162 ? -43.124 -10.379 59.646 1.00 92.44 162 LEU A O 1
ATOM 1242 N N . ASP A 1 163 ? -41.138 -9.784 58.767 1.00 91.06 163 ASP A N 1
ATOM 1243 C CA . ASP A 1 163 ? -40.332 -10.746 59.516 1.00 91.06 163 ASP A CA 1
ATOM 1244 C C . ASP A 1 163 ? -40.355 -10.455 61.017 1.00 91.06 163 ASP A C 1
ATOM 1246 O O . ASP A 1 163 ? -40.567 -11.364 61.820 1.00 91.06 163 ASP A O 1
ATOM 1250 N N . MET A 1 164 ? -40.216 -9.188 61.417 1.00 93.56 164 MET A N 1
ATOM 1251 C CA . MET A 1 164 ? -40.292 -8.782 62.821 1.00 93.56 164 MET A CA 1
ATOM 1252 C C . MET A 1 164 ? -41.681 -9.047 63.414 1.00 93.56 164 MET A C 1
ATOM 1254 O O . MET A 1 164 ? -41.782 -9.533 64.542 1.00 93.56 164 MET A O 1
ATOM 1258 N N . LEU A 1 165 ? -42.752 -8.771 62.663 1.00 93.44 165 LEU A N 1
ATOM 1259 C CA . LEU A 1 165 ? -44.128 -9.020 63.095 1.00 93.44 165 LEU A CA 1
ATOM 1260 C C . LEU A 1 165 ? -44.407 -10.525 63.213 1.00 93.44 165 LEU A C 1
ATOM 1262 O O . LEU A 1 165 ? -44.973 -10.974 64.209 1.00 93.44 165 LEU A O 1
ATOM 1266 N N . SER A 1 166 ? -43.946 -11.312 62.238 1.00 92.50 166 SER A N 1
ATOM 1267 C CA . SER A 1 166 ? -44.013 -12.775 62.267 1.00 92.50 166 SER A CA 1
ATOM 1268 C C . SER A 1 166 ? -43.247 -13.354 63.462 1.00 92.50 166 SER A C 1
ATOM 1270 O O . SER A 1 166 ? -43.775 -14.193 64.197 1.00 92.50 166 SER A O 1
ATOM 1272 N N . ALA A 1 167 ? -42.036 -12.854 63.727 1.00 91.75 167 ALA A N 1
ATOM 1273 C CA . ALA A 1 167 ? -41.216 -13.268 64.860 1.00 91.75 167 ALA A CA 1
ATOM 1274 C C . ALA A 1 167 ? -41.862 -12.903 66.204 1.00 91.75 167 ALA A C 1
ATOM 1276 O O . ALA A 1 167 ? -41.884 -13.728 67.115 1.00 91.75 167 ALA A O 1
ATOM 1277 N N . MET A 1 168 ? -42.445 -11.704 66.325 1.00 93.12 168 MET A N 1
ATOM 1278 C CA . MET A 1 168 ? -43.190 -11.307 67.522 1.00 93.12 168 MET A CA 1
ATOM 1279 C C . MET A 1 168 ? -44.394 -12.217 67.766 1.00 93.12 168 MET A C 1
ATOM 1281 O O . MET A 1 168 ? -44.589 -12.664 68.893 1.00 93.12 168 MET A O 1
ATOM 1285 N N . LEU A 1 169 ? -45.184 -12.525 66.737 1.00 92.19 169 LEU A N 1
ATOM 1286 C CA . LEU A 1 169 ? -46.345 -13.411 66.872 1.00 92.19 169 LEU A CA 1
ATOM 1287 C C . LEU A 1 169 ? -45.953 -14.863 67.170 1.00 92.19 169 LEU A C 1
ATOM 1289 O O . LEU A 1 169 ? -46.722 -15.579 67.806 1.00 92.19 169 LEU A O 1
ATOM 1293 N N . SER A 1 170 ? -44.761 -15.280 66.745 1.00 90.88 170 SER A N 1
ATOM 1294 C CA . SER A 1 170 ? -44.222 -16.622 66.994 1.00 90.88 170 SER A CA 1
ATOM 1295 C C . SER A 1 170 ? -43.516 -16.757 68.347 1.00 90.88 170 SER A C 1
ATOM 1297 O O . SER A 1 170 ? -43.225 -17.875 68.772 1.00 90.88 170 SER A O 1
ATOM 1299 N N . ASP A 1 171 ? -43.223 -15.653 69.043 1.00 92.00 171 ASP A N 1
ATOM 1300 C CA . ASP A 1 171 ? -42.556 -15.694 70.345 1.00 92.00 171 ASP A CA 1
ATOM 1301 C C . ASP A 1 171 ? -43.448 -16.409 71.374 1.00 92.00 171 ASP A C 1
ATOM 1303 O O . ASP A 1 171 ? -44.616 -16.064 71.577 1.00 92.00 171 ASP A O 1
ATOM 1307 N N . THR A 1 172 ? -42.881 -17.396 72.070 1.00 87.81 172 THR A N 1
ATOM 1308 C CA . THR A 1 172 ? -43.522 -18.119 73.181 1.00 87.81 172 THR A CA 1
ATOM 1309 C C . THR A 1 172 ? -44.154 -17.201 74.230 1.00 87.81 172 THR A C 1
ATOM 1311 O O . THR A 1 172 ? -45.183 -17.540 74.807 1.00 87.81 172 THR A O 1
ATOM 1314 N N . ARG A 1 173 ? -43.581 -16.014 74.460 1.00 87.94 173 ARG A N 1
ATOM 1315 C CA . ARG A 1 173 ? -44.110 -15.017 75.406 1.00 87.94 173 ARG A CA 1
ATOM 1316 C C . ARG A 1 173 ? -45.401 -14.354 74.924 1.00 87.94 173 ARG A C 1
ATOM 1318 O O . ARG A 1 173 ? -46.178 -13.895 75.750 1.00 87.94 173 ARG A O 1
ATOM 1325 N N . ASN A 1 174 ? -45.631 -14.306 73.615 1.00 86.69 174 ASN A N 1
ATOM 1326 C CA . ASN A 1 174 ? -46.828 -13.717 73.013 1.00 86.69 174 ASN A CA 1
ATOM 1327 C C . ASN A 1 174 ? -47.884 -14.778 72.684 1.00 86.69 174 ASN A C 1
ATOM 1329 O O . ASN A 1 174 ? -49.080 -14.499 72.748 1.00 86.69 174 ASN A O 1
ATOM 1333 N N . THR A 1 175 ? -47.459 -16.009 72.395 1.00 86.00 175 THR A N 1
ATOM 1334 C CA . THR A 1 175 ? -48.373 -17.144 72.206 1.00 86.00 175 THR A CA 1
ATOM 1335 C C . THR A 1 175 ? -48.944 -17.661 73.532 1.00 86.00 175 THR A C 1
ATOM 1337 O O . THR A 1 175 ? -50.111 -18.053 73.559 1.00 86.00 175 THR A O 1
ATOM 1340 N N . LEU A 1 176 ? -48.174 -17.598 74.633 1.00 87.38 176 LEU A N 1
ATOM 1341 C CA . LEU A 1 176 ? -48.547 -18.065 75.982 1.00 87.38 176 LEU A CA 1
ATOM 1342 C C . LEU A 1 176 ? -48.144 -17.050 77.088 1.00 87.38 176 LEU A C 1
ATOM 1344 O O . LEU A 1 176 ? -47.253 -17.329 77.896 1.00 87.38 176 LEU A O 1
ATOM 1348 N N . PRO A 1 177 ? -48.794 -15.873 77.184 1.00 78.94 177 PRO A N 1
ATOM 1349 C CA . PRO A 1 177 ? -48.329 -14.757 78.023 1.00 78.94 177 PRO A CA 1
ATOM 1350 C C . PRO A 1 177 ? -48.352 -14.989 79.545 1.00 78.94 177 PRO A C 1
ATOM 1352 O O . PRO A 1 177 ? -47.671 -14.273 80.274 1.00 78.94 177 PRO A O 1
ATOM 1355 N N . THR A 1 178 ? -49.116 -15.961 80.060 1.00 77.50 178 THR A N 1
ATOM 1356 C CA . THR A 1 178 ? -49.269 -16.204 81.517 1.00 77.50 178 THR A CA 1
ATOM 1357 C C . THR A 1 178 ? -49.199 -17.684 81.923 1.00 77.50 178 THR A C 1
ATOM 1359 O O . THR A 1 178 ? -49.595 -18.051 83.028 1.00 77.50 178 THR A O 1
ATOM 1362 N N . GLY A 1 179 ? -48.662 -18.554 81.061 1.00 68.50 179 GLY A N 1
ATOM 1363 C CA . GLY A 1 179 ? -48.775 -20.009 81.224 1.00 68.50 179 GLY A CA 1
ATOM 1364 C C . GLY A 1 179 ? -50.085 -20.558 80.645 1.00 68.50 179 GLY A C 1
ATOM 1365 O O . GLY A 1 179 ? -50.867 -19.806 80.069 1.00 68.50 179 GLY A O 1
ATOM 1366 N N . THR A 1 180 ? -50.301 -21.874 80.771 1.00 63.16 180 THR A N 1
ATOM 1367 C CA . THR A 1 180 ? -51.202 -22.751 79.974 1.00 63.16 180 THR A CA 1
ATOM 1368 C C . THR A 1 180 ? -52.694 -22.381 79.892 1.00 63.16 180 THR A C 1
ATOM 1370 O O . THR A 1 180 ? -53.483 -23.179 79.398 1.00 63.16 180 THR A O 1
ATOM 1373 N N . VAL A 1 181 ? -53.123 -21.229 80.405 1.00 71.94 181 VAL A N 1
ATOM 1374 C CA . VAL A 1 181 ? -54.538 -20.859 80.560 1.00 71.94 181 VAL A CA 1
ATOM 1375 C C . VAL A 1 181 ? -55.027 -19.872 79.492 1.00 71.94 181 VAL A C 1
ATOM 1377 O O . VAL A 1 181 ? -56.228 -19.794 79.251 1.00 71.94 181 VAL A O 1
ATOM 1380 N N . HIS A 1 182 ? -54.120 -19.158 78.816 1.00 75.00 182 HIS A N 1
ATOM 1381 C CA . HIS A 1 182 ? -54.454 -18.258 77.709 1.00 75.00 182 HIS A CA 1
ATOM 1382 C C . HIS A 1 182 ? -53.518 -18.495 76.521 1.00 75.00 182 HIS A C 1
ATOM 1384 O O . HIS A 1 182 ? -52.323 -18.222 76.605 1.00 75.00 182 HIS A O 1
ATOM 1390 N N . GLU A 1 183 ? -54.083 -18.991 75.420 1.00 85.06 183 GLU A N 1
ATOM 1391 C CA . GLU A 1 183 ? -53.403 -19.177 74.138 1.00 85.06 183 GLU A CA 1
ATOM 1392 C C . GLU A 1 183 ? -53.870 -18.107 73.147 1.00 85.06 183 GLU A C 1
ATOM 1394 O O . GLU A 1 183 ? -55.070 -17.862 72.984 1.00 85.06 183 GLU A O 1
ATOM 1399 N N . CYS A 1 184 ? -52.923 -17.464 72.466 1.00 86.12 184 CYS A N 1
ATOM 1400 C CA . CYS A 1 184 ? -53.248 -16.560 71.371 1.00 86.12 184 CYS A CA 1
ATOM 1401 C C . CYS A 1 184 ? -53.636 -17.354 70.111 1.00 86.12 184 CYS A C 1
ATOM 1403 O O . CYS A 1 184 ? -52.798 -17.632 69.254 1.00 86.12 184 CYS A O 1
ATOM 1405 N N . VAL A 1 185 ? -54.927 -17.666 69.966 1.00 88.19 185 VAL A N 1
ATOM 1406 C CA . VAL A 1 185 ? -55.473 -18.437 68.826 1.00 88.19 185 VAL A CA 1
ATOM 1407 C C . VAL A 1 185 ? -55.167 -17.788 67.466 1.00 88.19 185 VAL A C 1
ATOM 1409 O O . VAL A 1 185 ? -55.001 -18.480 66.465 1.00 88.19 185 VAL A O 1
ATOM 1412 N N . ALA A 1 186 ? -55.056 -16.457 67.416 1.00 88.00 186 ALA A N 1
ATOM 1413 C CA . ALA A 1 186 ? -54.760 -15.722 66.186 1.00 88.00 186 ALA A CA 1
ATOM 1414 C C . ALA A 1 186 ? -53.261 -15.695 65.830 1.00 88.00 186 ALA A C 1
ATOM 1416 O O . ALA A 1 186 ? -52.914 -15.539 64.662 1.00 88.00 186 ALA A O 1
ATOM 1417 N N . CYS A 1 187 ? -52.362 -15.856 66.805 1.00 90.19 187 CYS A N 1
ATOM 1418 C CA . CYS A 1 187 ? -50.938 -15.600 66.600 1.00 90.19 187 CYS A CA 1
ATOM 1419 C C . CYS A 1 187 ? -50.288 -16.611 65.642 1.00 90.19 187 CYS A C 1
ATOM 1421 O O . CYS A 1 187 ? -49.570 -16.203 64.733 1.00 90.19 187 CYS A O 1
ATOM 1423 N N . ALA A 1 188 ? -50.588 -17.907 65.780 1.00 86.50 188 ALA A N 1
ATOM 1424 C CA . ALA A 1 188 ? -50.039 -18.953 64.911 1.00 86.50 188 ALA A CA 1
ATOM 1425 C C . ALA A 1 188 ? -50.446 -18.814 63.421 1.00 86.50 188 ALA A C 1
ATOM 1427 O O . ALA A 1 188 ? -49.557 -18.795 62.564 1.00 86.50 188 ALA A O 1
ATOM 1428 N N . PRO A 1 189 ? -51.742 -18.672 63.062 1.00 89.38 189 PRO A N 1
ATOM 1429 C CA . PRO A 1 189 ? -52.137 -18.514 61.661 1.00 89.38 189 PRO A CA 1
ATOM 1430 C C . PRO A 1 189 ? -51.677 -17.181 61.050 1.00 89.38 189 PRO A C 1
ATOM 1432 O O . PRO A 1 189 ? -51.285 -17.158 59.879 1.00 89.38 189 PRO A O 1
ATOM 1435 N N . LEU A 1 190 ? -51.658 -16.080 61.818 1.00 89.94 190 LEU A N 1
ATOM 1436 C CA . LEU A 1 190 ? -51.116 -14.807 61.326 1.00 89.94 190 LEU A CA 1
ATOM 1437 C C . LEU A 1 190 ? -49.605 -14.882 61.091 1.00 89.94 190 LEU A C 1
ATOM 1439 O O . LEU A 1 190 ? -49.152 -14.420 60.048 1.00 89.94 190 LEU A O 1
ATOM 1443 N N . ALA A 1 191 ? -48.837 -15.497 61.995 1.00 90.81 191 ALA A N 1
ATOM 1444 C CA . ALA A 1 191 ? -47.398 -15.684 61.811 1.00 90.81 191 ALA A CA 1
ATOM 1445 C C . ALA A 1 191 ? -47.085 -16.472 60.526 1.00 90.81 191 ALA A C 1
ATOM 1447 O O . ALA A 1 191 ? -46.268 -16.042 59.712 1.00 90.81 191 ALA A O 1
ATOM 1448 N N . SER A 1 192 ? -47.802 -17.576 60.285 1.00 90.44 192 SER A N 1
ATOM 1449 C CA . SER A 1 192 ? -47.658 -18.367 59.054 1.00 90.44 192 SER A CA 1
ATOM 1450 C C . SER A 1 192 ? -47.992 -17.557 57.795 1.00 90.44 192 SER A C 1
ATOM 1452 O O . SER A 1 192 ? -47.295 -17.653 56.782 1.00 90.44 192 SER A O 1
ATOM 1454 N N . THR A 1 193 ? -49.056 -16.754 57.847 1.00 91.62 193 THR A N 1
ATOM 1455 C CA . THR A 1 193 ? -49.483 -15.925 56.710 1.00 91.62 193 THR A CA 1
ATOM 1456 C C . THR A 1 193 ? -48.459 -14.825 56.428 1.00 91.62 193 THR A C 1
ATOM 1458 O O . THR A 1 193 ? -48.046 -14.652 55.286 1.00 91.62 193 THR A O 1
ATOM 1461 N N . LEU A 1 194 ? -47.975 -14.136 57.466 1.00 89.56 194 LEU A N 1
ATOM 1462 C CA . LEU A 1 194 ? -46.951 -13.093 57.353 1.00 89.56 194 LEU A CA 1
ATOM 1463 C C . LEU A 1 194 ? -45.624 -13.639 56.828 1.00 89.56 194 LEU A C 1
ATOM 1465 O O . LEU A 1 194 ? -45.011 -13.000 55.982 1.00 89.56 194 LEU A O 1
ATOM 1469 N N . SER A 1 195 ? -45.212 -14.835 57.258 1.00 88.56 195 SER A N 1
ATOM 1470 C CA . SER A 1 195 ? -44.029 -15.507 56.710 1.00 88.56 195 SER A CA 1
ATOM 1471 C C . SER A 1 195 ? -44.188 -15.815 55.216 1.00 88.56 195 SER A C 1
ATOM 1473 O O . SER A 1 195 ? -43.266 -15.586 54.436 1.00 88.56 195 SER A O 1
ATOM 1475 N N . THR A 1 196 ? -45.379 -16.247 54.792 1.00 89.56 196 THR A N 1
ATOM 1476 C CA . THR A 1 196 ? -45.678 -16.503 53.372 1.00 89.56 196 THR A CA 1
ATOM 1477 C C . THR A 1 196 ? -45.648 -15.212 52.548 1.00 89.56 196 THR A C 1
ATOM 1479 O O . THR A 1 196 ? -45.082 -15.184 51.453 1.00 89.56 196 THR A O 1
ATOM 1482 N N . VAL A 1 197 ? -46.213 -14.121 53.078 1.00 88.31 197 VAL A N 1
ATOM 1483 C CA . VAL A 1 197 ? -46.187 -12.802 52.426 1.00 88.31 197 VAL A CA 1
ATOM 1484 C C . VAL A 1 197 ? -44.759 -12.259 52.364 1.00 88.31 197 VAL A C 1
ATOM 1486 O O . VAL A 1 197 ? -44.339 -11.820 51.299 1.00 88.31 197 VAL A O 1
ATOM 1489 N N . SER A 1 198 ? -43.986 -12.360 53.447 1.00 89.38 198 SER A N 1
ATOM 1490 C CA . SER A 1 198 ? -42.570 -11.969 53.477 1.00 89.38 198 SER A CA 1
ATOM 1491 C C . SER A 1 198 ? -41.751 -12.734 52.430 1.00 89.38 198 SER A C 1
ATOM 1493 O O . SER A 1 198 ? -41.020 -12.138 51.638 1.00 89.38 198 SER A O 1
ATOM 1495 N N . SER A 1 199 ? -41.956 -14.052 52.322 1.00 87.06 199 SER A N 1
ATOM 1496 C CA . SER A 1 199 ? -41.326 -14.877 51.284 1.00 87.06 199 SER A CA 1
ATOM 1497 C C . SER A 1 199 ? -41.755 -14.480 49.868 1.00 87.06 199 SER A C 1
ATOM 1499 O O . SER A 1 199 ? -40.954 -14.559 48.939 1.00 87.06 199 SER A O 1
ATOM 1501 N N . SER A 1 200 ? -43.007 -14.060 49.678 1.00 84.88 200 SER A N 1
ATOM 1502 C CA . SER A 1 200 ? -43.523 -13.638 48.368 1.00 84.88 200 SER A CA 1
ATOM 1503 C C . SER A 1 200 ? -43.004 -12.255 47.964 1.00 84.88 200 SER A C 1
ATOM 1505 O O . SER A 1 200 ? -42.765 -12.006 46.788 1.00 84.88 200 SER A O 1
ATOM 1507 N N . VAL A 1 201 ? -42.792 -11.358 48.931 1.00 85.12 201 VAL A N 1
ATOM 1508 C CA . VAL A 1 201 ? -42.194 -10.033 48.702 1.00 85.12 201 VAL A CA 1
ATOM 1509 C C . VAL A 1 201 ? -40.696 -10.160 48.416 1.00 85.12 201 VAL A C 1
ATOM 1511 O O . VAL A 1 201 ? -40.211 -9.557 47.461 1.00 85.12 201 VAL A O 1
ATOM 1514 N N . SER A 1 202 ? -39.980 -10.993 49.177 1.00 84.44 202 SER A N 1
ATOM 1515 C CA . SER A 1 202 ? -38.536 -11.217 49.006 1.00 84.44 202 SER A CA 1
ATOM 1516 C C . SER A 1 202 ? -38.165 -12.012 47.749 1.00 84.44 202 SER A C 1
ATOM 1518 O O . SER A 1 202 ? -37.041 -11.894 47.272 1.00 84.44 202 SER A O 1
ATOM 1520 N N . SER A 1 203 ? -39.096 -12.781 47.176 1.00 83.75 203 SER A N 1
ATOM 1521 C CA . SER A 1 203 ? -38.935 -13.444 45.867 1.00 83.75 203 SER A CA 1
ATOM 1522 C C . SER A 1 203 ? -39.638 -12.718 44.714 1.00 83.75 203 SER A C 1
ATOM 1524 O O . SER A 1 203 ? -39.573 -13.160 43.567 1.00 83.75 203 SER A O 1
ATOM 1526 N N . GLY A 1 204 ? -40.323 -11.613 45.008 1.00 84.19 204 GLY A N 1
ATOM 1527 C CA . GLY A 1 204 ? -41.109 -10.869 44.036 1.00 84.19 204 GLY A CA 1
ATOM 1528 C C . GLY A 1 204 ? -40.265 -9.994 43.110 1.00 84.19 204 GLY A C 1
ATOM 1529 O O . GLY A 1 204 ? -39.056 -9.818 43.270 1.00 84.19 204 GLY A O 1
ATOM 1530 N N . THR A 1 205 ? -40.944 -9.359 42.157 1.00 80.25 205 THR A N 1
ATOM 1531 C CA . THR A 1 205 ? -40.338 -8.470 41.150 1.00 80.25 205 THR A CA 1
ATOM 1532 C C . THR A 1 205 ? -39.536 -7.319 41.752 1.00 80.25 205 THR A C 1
ATOM 1534 O O . THR A 1 205 ? -38.521 -6.925 41.190 1.00 80.25 205 THR A O 1
ATOM 1537 N N . ALA A 1 206 ? -39.957 -6.785 42.900 1.00 79.38 206 ALA A N 1
ATOM 1538 C CA . ALA A 1 206 ? -39.277 -5.669 43.547 1.00 79.38 206 ALA A CA 1
ATOM 1539 C C . ALA A 1 206 ? -37.934 -6.087 44.184 1.00 79.38 206 ALA A C 1
ATOM 1541 O O . ALA A 1 206 ? -36.954 -5.350 44.090 1.00 79.38 206 ALA A O 1
ATOM 1542 N N . ALA A 1 207 ? -37.857 -7.295 44.755 1.00 81.00 207 ALA A N 1
ATOM 1543 C CA . ALA A 1 207 ? -36.602 -7.869 45.238 1.00 81.00 207 ALA A CA 1
ATOM 1544 C C . ALA A 1 207 ? -35.665 -8.242 44.077 1.00 81.00 207 ALA A C 1
ATOM 1546 O O . ALA A 1 207 ? -34.471 -7.953 44.130 1.00 81.00 207 ALA A O 1
ATOM 1547 N N . ALA A 1 208 ? -36.208 -8.795 42.988 1.00 80.19 208 ALA A N 1
ATOM 1548 C CA . ALA A 1 208 ? -35.440 -9.069 41.775 1.00 80.19 208 ALA A CA 1
ATOM 1549 C C . ALA A 1 208 ? -34.890 -7.781 41.131 1.00 80.19 208 ALA A C 1
ATOM 1551 O O . ALA A 1 208 ? -33.731 -7.740 40.723 1.00 80.19 208 ALA A O 1
ATOM 1552 N N . LEU A 1 209 ? -35.677 -6.697 41.100 1.00 80.88 209 LEU A N 1
ATOM 1553 C CA . LEU A 1 209 ? -35.225 -5.392 40.605 1.00 80.88 209 LEU A CA 1
ATOM 1554 C C . LEU A 1 209 ? -34.115 -4.810 41.491 1.00 80.88 209 LEU A C 1
ATOM 1556 O O . LEU A 1 209 ? -33.154 -4.240 40.980 1.00 80.88 209 LEU A O 1
ATOM 1560 N N . SER A 1 210 ? -34.220 -4.995 42.810 1.00 82.62 210 SER A N 1
ATOM 1561 C CA . SER A 1 210 ? -33.172 -4.613 43.758 1.00 82.62 210 SER A CA 1
ATOM 1562 C C . SER A 1 210 ? -31.867 -5.385 43.523 1.00 82.62 210 SER A C 1
ATOM 1564 O O . SER A 1 210 ? -30.798 -4.779 43.457 1.00 82.62 210 SER A O 1
ATOM 1566 N N . ALA A 1 211 ? -31.941 -6.702 43.307 1.00 81.62 211 ALA A N 1
ATOM 1567 C CA . ALA A 1 211 ? -30.773 -7.517 42.977 1.00 81.62 211 ALA A CA 1
ATOM 1568 C C . ALA A 1 211 ? -30.135 -7.095 41.640 1.00 81.62 211 ALA A C 1
ATOM 1570 O O . ALA A 1 211 ? -28.920 -6.913 41.570 1.00 81.62 211 ALA A O 1
ATOM 1571 N N . ALA A 1 212 ? -30.954 -6.852 40.610 1.00 81.81 212 ALA A N 1
ATOM 1572 C CA . ALA A 1 212 ? -30.486 -6.362 39.315 1.00 81.81 212 ALA A CA 1
ATOM 1573 C C . ALA A 1 212 ? -29.780 -5.001 39.438 1.00 81.81 212 ALA A C 1
ATOM 1575 O O . ALA A 1 212 ? -28.731 -4.795 38.835 1.00 81.81 212 ALA A O 1
ATOM 1576 N N . ARG A 1 213 ? -30.308 -4.088 40.264 1.00 85.19 213 ARG A N 1
ATOM 1577 C CA . ARG A 1 213 ? -29.687 -2.787 40.559 1.00 85.19 213 ARG A CA 1
ATOM 1578 C C . ARG A 1 213 ? -28.287 -2.949 41.156 1.00 85.19 213 ARG A C 1
ATOM 1580 O O . ARG A 1 213 ? -27.359 -2.300 40.685 1.00 85.19 213 ARG A O 1
ATOM 1587 N N . VAL A 1 214 ? -28.138 -3.805 42.171 1.00 84.31 214 VAL A N 1
ATOM 1588 C CA . VAL A 1 214 ? -26.839 -4.066 42.819 1.00 84.31 214 VAL A CA 1
ATOM 1589 C C . VAL A 1 214 ? -25.850 -4.684 41.832 1.00 84.31 214 VAL A C 1
ATOM 1591 O O . VAL A 1 214 ? -24.686 -4.302 41.818 1.00 84.31 214 VAL A O 1
ATOM 1594 N N . GLU A 1 215 ? -26.301 -5.597 40.973 1.00 83.38 215 GLU A N 1
ATOM 1595 C CA . GLU A 1 215 ? -25.438 -6.201 39.955 1.00 83.38 215 GLU A CA 1
ATOM 1596 C C . GLU A 1 215 ? -24.978 -5.179 38.906 1.00 83.38 215 GLU A C 1
ATOM 1598 O O . GLU A 1 215 ? -23.793 -5.116 38.584 1.00 83.38 215 GLU A O 1
ATOM 1603 N N . VAL A 1 216 ? -25.886 -4.333 38.410 1.00 85.00 216 VAL A N 1
ATOM 1604 C CA . VAL A 1 216 ? -25.546 -3.254 37.468 1.00 85.00 216 VAL A CA 1
ATOM 1605 C C . VAL A 1 216 ? -24.558 -2.273 38.103 1.00 85.00 216 VAL A C 1
ATOM 1607 O O . VAL A 1 216 ? -23.582 -1.896 37.454 1.00 85.00 216 VAL A O 1
ATOM 1610 N N . ASP A 1 217 ? -24.756 -1.908 39.373 1.00 85.88 217 ASP A N 1
ATOM 1611 C CA . ASP A 1 217 ? -23.812 -1.067 40.115 1.00 85.88 217 ASP A CA 1
ATOM 1612 C C . ASP A 1 217 ? -22.444 -1.753 40.266 1.00 85.88 217 ASP A C 1
ATOM 1614 O O . ASP A 1 217 ? -21.418 -1.144 39.978 1.00 85.88 217 ASP A O 1
ATOM 1618 N N . ASN A 1 218 ? -22.399 -3.044 40.607 1.00 85.31 218 ASN A N 1
ATOM 1619 C CA . ASN A 1 218 ? -21.152 -3.811 40.734 1.00 85.31 218 ASN A CA 1
ATOM 1620 C C . ASN A 1 218 ? -20.387 -3.959 39.408 1.00 85.31 218 ASN A C 1
ATOM 1622 O O . ASN A 1 218 ? -19.152 -3.987 39.405 1.00 85.31 218 ASN A O 1
ATOM 1626 N N . GLN A 1 219 ? -21.092 -4.075 38.279 1.00 80.62 219 GLN A N 1
ATOM 1627 C CA . GLN A 1 219 ? -20.460 -4.180 36.961 1.00 80.62 219 GLN A CA 1
ATOM 1628 C C . GLN A 1 219 ? -19.967 -2.830 36.435 1.00 80.62 219 GLN A C 1
ATOM 1630 O O . GLN A 1 219 ? -18.961 -2.776 35.726 1.00 80.62 219 GLN A O 1
ATOM 1635 N N . LEU A 1 220 ? -20.646 -1.739 36.794 1.00 85.19 220 LEU A N 1
ATOM 1636 C CA . LEU A 1 220 ? -20.388 -0.399 36.257 1.00 85.19 220 LEU A CA 1
ATOM 1637 C C . LEU A 1 220 ? -19.741 0.546 37.277 1.00 85.19 220 LEU A C 1
ATOM 1639 O O . LEU A 1 220 ? -19.628 1.750 37.039 1.00 85.19 220 LEU A O 1
ATOM 1643 N N . SER A 1 221 ? -19.247 0.002 38.388 1.00 85.75 221 SER A N 1
ATOM 1644 C CA . SER A 1 221 ? -18.447 0.717 39.379 1.00 85.75 221 SER A CA 1
ATOM 1645 C C . SER A 1 221 ? -17.116 0.012 39.665 1.00 85.75 221 SER A C 1
ATOM 1647 O O . SER A 1 221 ? -16.882 -1.147 39.305 1.00 85.75 221 SER A O 1
ATOM 1649 N N . GLY A 1 222 ? -16.202 0.756 40.292 1.00 88.88 222 GLY A N 1
ATOM 1650 C CA . GLY A 1 222 ? -14.951 0.230 40.832 1.00 88.88 222 GLY A CA 1
ATOM 1651 C C . GLY A 1 222 ? -14.079 -0.506 39.811 1.00 88.88 222 GLY A C 1
ATOM 1652 O O . GLY A 1 222 ? -13.816 -0.021 38.711 1.00 88.88 222 GLY A O 1
ATOM 1653 N N . SER A 1 223 ? -13.592 -1.687 40.198 1.00 87.38 223 SER A N 1
ATOM 1654 C CA . SER A 1 223 ? -12.661 -2.490 39.398 1.00 87.38 223 SER A CA 1
ATOM 1655 C C . SER A 1 223 ? -13.279 -3.085 38.132 1.00 87.38 223 SER A C 1
ATOM 1657 O O . SER A 1 223 ? -12.554 -3.303 37.164 1.00 87.38 223 SER A O 1
ATOM 1659 N N . SER A 1 224 ? -14.590 -3.346 38.115 1.00 83.06 224 SER A N 1
ATOM 1660 C CA . SER A 1 224 ? -15.281 -3.939 36.961 1.00 83.06 224 SER A CA 1
ATOM 1661 C C . SER A 1 224 ? -15.344 -2.958 35.793 1.00 83.06 224 SER A C 1
ATOM 1663 O O . SER A 1 224 ? -14.990 -3.317 34.671 1.00 83.06 224 SER A O 1
ATOM 1665 N N . LEU A 1 225 ? -15.672 -1.691 36.073 1.00 82.88 225 LEU A N 1
ATOM 1666 C CA . LEU A 1 225 ? -15.657 -0.620 35.077 1.00 82.88 225 LEU A CA 1
ATOM 1667 C C . LEU A 1 225 ? -14.245 -0.397 34.515 1.00 82.88 225 LEU A C 1
ATOM 1669 O O . LEU A 1 225 ? -14.067 -0.284 33.302 1.00 82.88 225 LEU A O 1
ATOM 1673 N N . VAL A 1 226 ? -13.226 -0.388 35.382 1.00 88.50 226 VAL A N 1
ATOM 1674 C CA . VAL A 1 226 ? -11.818 -0.281 34.960 1.00 88.50 226 VAL A CA 1
ATOM 1675 C C . VAL A 1 226 ? -11.417 -1.469 34.082 1.00 88.50 226 VAL A C 1
ATOM 1677 O O . VAL A 1 226 ? -10.773 -1.272 33.054 1.00 88.50 226 VAL A O 1
ATOM 1680 N N . SER A 1 227 ? -11.833 -2.686 34.438 1.00 83.12 227 SER A N 1
ATOM 1681 C CA . SER A 1 227 ? -11.595 -3.892 33.638 1.00 83.12 227 SER A CA 1
ATOM 1682 C C . SER A 1 227 ? -12.285 -3.824 32.272 1.00 83.12 227 SER A C 1
ATOM 1684 O O . SER A 1 227 ? -11.670 -4.153 31.257 1.00 83.12 227 SER A O 1
ATOM 1686 N N . LEU A 1 228 ? -13.525 -3.326 32.211 1.00 80.38 228 LEU A N 1
ATOM 1687 C CA . LEU A 1 228 ? -14.264 -3.141 30.960 1.00 80.38 228 LEU A CA 1
ATOM 1688 C C . LEU A 1 228 ? -13.568 -2.124 30.044 1.00 80.38 228 LEU A C 1
ATOM 1690 O O . LEU A 1 228 ? -13.354 -2.401 28.864 1.00 80.38 228 LEU A O 1
ATOM 1694 N N . ARG A 1 229 ? -13.140 -0.980 30.593 1.00 84.56 229 ARG A N 1
ATOM 1695 C CA . ARG A 1 229 ? -12.366 0.033 29.854 1.00 84.56 229 ARG A CA 1
ATOM 1696 C C . ARG A 1 229 ? -11.019 -0.507 29.387 1.00 84.56 229 ARG A C 1
ATOM 1698 O O . ARG A 1 229 ? -10.651 -0.312 28.234 1.00 84.56 229 ARG A O 1
ATOM 1705 N N . SER A 1 230 ? -10.312 -1.235 30.250 1.00 86.31 230 SER A N 1
ATOM 1706 C CA . SER A 1 230 ? -9.050 -1.891 29.898 1.00 86.31 230 SER A CA 1
ATOM 1707 C C . SER A 1 230 ? -9.244 -2.917 28.782 1.00 86.31 230 SER A C 1
ATOM 1709 O O . SER A 1 230 ? -8.415 -3.001 27.879 1.00 86.31 230 SER A O 1
ATOM 1711 N N . SER A 1 231 ? -10.341 -3.676 28.817 1.00 78.31 231 SER A N 1
ATOM 1712 C CA . SER A 1 231 ? -10.686 -4.662 27.788 1.00 78.31 231 SER A CA 1
ATOM 1713 C C . SER A 1 231 ? -10.989 -3.983 26.452 1.00 78.31 231 SER A C 1
ATOM 1715 O O . SER A 1 231 ? -10.469 -4.416 25.427 1.00 78.31 231 SER A O 1
ATOM 1717 N N . LEU A 1 232 ? -11.749 -2.880 26.457 1.00 80.69 232 LEU A N 1
ATOM 1718 C CA . LEU A 1 232 ? -11.997 -2.065 25.261 1.00 80.69 232 LEU A CA 1
ATOM 1719 C C . LEU A 1 232 ? -10.697 -1.485 24.691 1.00 80.69 232 LEU A C 1
ATOM 1721 O O . LEU A 1 232 ? -10.428 -1.646 23.504 1.00 80.69 232 LEU A O 1
ATOM 1725 N N . SER A 1 233 ? -9.857 -0.882 25.536 1.00 84.38 233 SER A N 1
ATOM 1726 C CA . SER A 1 233 ? -8.567 -0.321 25.122 1.00 84.38 233 SER A CA 1
ATOM 1727 C C . SER A 1 233 ? -7.660 -1.396 24.511 1.00 84.38 233 SER A C 1
ATOM 1729 O O . SER A 1 233 ? -7.192 -1.245 23.381 1.00 84.38 233 SER A O 1
ATOM 1731 N N . THR A 1 234 ? -7.511 -2.537 25.191 1.00 79.69 234 THR A N 1
ATOM 1732 C CA . THR A 1 234 ? -6.721 -3.686 24.712 1.00 79.69 234 THR A CA 1
ATOM 1733 C C . THR A 1 234 ? -7.244 -4.203 23.376 1.00 79.69 234 THR A C 1
ATOM 1735 O O . THR A 1 234 ? -6.463 -4.465 22.466 1.00 79.69 234 THR A O 1
ATOM 1738 N N . ALA A 1 235 ? -8.563 -4.289 23.215 1.00 74.44 235 ALA A N 1
ATOM 1739 C CA . ALA A 1 235 ? -9.166 -4.791 21.991 1.00 74.44 235 ALA A CA 1
ATOM 1740 C C . ALA A 1 235 ? -9.078 -3.799 20.812 1.00 74.44 235 ALA A C 1
ATOM 1742 O O . ALA A 1 235 ? -9.131 -4.208 19.655 1.00 74.44 235 ALA A O 1
ATOM 1743 N N . THR A 1 236 ? -8.886 -2.501 21.077 1.00 81.06 236 THR A N 1
ATOM 1744 C CA . THR A 1 236 ? -8.624 -1.490 20.032 1.00 81.06 236 THR A CA 1
ATOM 1745 C C . THR A 1 236 ? -7.152 -1.343 19.660 1.00 81.06 236 THR A C 1
ATOM 1747 O O . THR A 1 236 ? -6.854 -0.812 18.588 1.00 81.06 236 THR A O 1
ATOM 1750 N N . ALA A 1 237 ? -6.225 -1.825 20.493 1.00 82.25 237 ALA A N 1
ATOM 1751 C CA . ALA A 1 237 ? -4.790 -1.696 20.251 1.00 82.25 237 ALA A CA 1
ATOM 1752 C C . ALA A 1 237 ? -4.344 -2.249 18.878 1.00 82.25 237 ALA A C 1
ATOM 1754 O O . ALA A 1 237 ? -3.633 -1.522 18.177 1.00 82.25 237 ALA A O 1
ATOM 1755 N N . PRO A 1 238 ? -4.824 -3.421 18.403 1.00 74.69 238 PRO A N 1
ATOM 1756 C CA . PRO A 1 238 ? -4.483 -3.918 17.068 1.00 74.69 238 PRO A CA 1
ATOM 1757 C C . PRO A 1 238 ? -4.962 -2.996 15.939 1.00 74.69 238 PRO A C 1
ATOM 1759 O O . PRO A 1 238 ? -4.285 -2.846 14.926 1.00 74.69 238 PRO A O 1
ATOM 1762 N N . LEU A 1 239 ? -6.108 -2.323 16.105 1.00 78.56 239 LEU A N 1
ATOM 1763 C CA . LEU A 1 239 ? -6.620 -1.364 15.117 1.00 78.56 239 LEU A CA 1
ATOM 1764 C C . LEU A 1 239 ? -5.791 -0.077 15.091 1.00 78.56 239 LEU A C 1
ATOM 1766 O O . LEU A 1 239 ? -5.585 0.507 14.024 1.00 78.56 239 LEU A O 1
ATOM 1770 N N . VAL A 1 240 ? -5.307 0.370 16.254 1.00 85.62 240 VAL A N 1
ATOM 1771 C CA . VAL A 1 240 ? -4.376 1.500 16.351 1.00 85.62 240 VAL A CA 1
ATOM 1772 C C . VAL A 1 240 ? -3.049 1.143 15.688 1.00 85.62 240 VAL A C 1
ATOM 1774 O O . VAL A 1 240 ? -2.547 1.933 14.887 1.00 85.62 240 VAL A O 1
ATOM 1777 N N . GLU A 1 241 ? -2.520 -0.050 15.952 1.00 81.69 241 GLU A N 1
ATOM 1778 C CA . GLU A 1 241 ? -1.289 -0.535 15.334 1.00 81.69 241 GLU A CA 1
ATOM 1779 C C . GLU A 1 241 ? -1.444 -0.662 13.814 1.00 81.69 241 GLU A C 1
ATOM 1781 O O . GLU A 1 241 ? -0.660 -0.077 13.066 1.00 81.69 241 GLU A O 1
ATOM 1786 N N . LEU A 1 242 ? -2.522 -1.293 13.339 1.00 78.31 242 LEU A N 1
ATOM 1787 C CA . LEU A 1 242 ? -2.844 -1.388 11.915 1.00 78.31 242 LEU A CA 1
ATOM 1788 C C . LEU A 1 242 ? -2.941 -0.002 11.264 1.00 78.31 242 LEU A C 1
ATOM 1790 O O . LEU A 1 242 ? -2.361 0.229 10.203 1.00 78.31 242 LEU A O 1
ATOM 1794 N N . LYS A 1 243 ? -3.613 0.958 11.916 1.00 85.12 243 LYS A N 1
ATOM 1795 C CA . LYS A 1 243 ? -3.662 2.353 11.455 1.00 85.12 243 LYS A CA 1
ATOM 1796 C C . LYS A 1 243 ? -2.261 2.950 11.345 1.00 85.12 243 LYS A C 1
ATOM 1798 O O . LYS A 1 243 ? -1.975 3.623 10.354 1.00 85.12 243 LYS A O 1
ATOM 1803 N N . THR A 1 244 ? -1.396 2.735 12.337 1.00 87.06 244 THR A N 1
ATOM 1804 C CA . THR A 1 244 ? -0.020 3.249 12.296 1.00 87.06 244 THR A CA 1
ATOM 1805 C C . THR A 1 244 ? 0.820 2.586 11.213 1.00 87.06 244 THR A C 1
ATOM 1807 O O . THR A 1 244 ? 1.542 3.302 10.527 1.00 87.06 244 THR A O 1
ATOM 1810 N N . THR A 1 245 ? 0.667 1.280 10.992 1.00 79.69 245 THR A N 1
ATOM 1811 C CA . THR A 1 245 ? 1.371 0.508 9.961 1.00 79.69 245 THR A CA 1
ATOM 1812 C C . THR A 1 245 ? 0.940 0.914 8.556 1.00 79.69 245 THR A C 1
ATOM 1814 O O . THR A 1 245 ? 1.787 1.140 7.694 1.00 79.69 245 THR A O 1
ATOM 1817 N N . ILE A 1 246 ? -0.363 1.080 8.311 1.00 80.12 246 ILE A N 1
ATOM 1818 C CA . ILE A 1 246 ? -0.867 1.592 7.027 1.00 80.12 246 ILE A CA 1
ATOM 1819 C C . ILE A 1 246 ? -0.376 3.023 6.818 1.00 80.12 246 ILE A C 1
ATOM 1821 O O . ILE A 1 246 ? 0.136 3.348 5.751 1.00 80.12 246 ILE A O 1
ATOM 1825 N N . LYS A 1 247 ? -0.462 3.881 7.842 1.00 85.25 247 LYS A N 1
ATOM 1826 C CA . LYS A 1 247 ? 0.045 5.250 7.737 1.00 85.25 247 LYS A CA 1
ATOM 1827 C C . LYS A 1 247 ? 1.538 5.247 7.401 1.00 85.25 247 LYS A C 1
ATOM 1829 O O . LYS A 1 247 ? 1.917 5.871 6.426 1.00 85.25 247 LYS A O 1
ATOM 1834 N N . SER A 1 248 ? 2.375 4.529 8.144 1.00 83.19 248 SER A N 1
ATOM 1835 C CA . SER A 1 248 ? 3.828 4.524 7.931 1.00 83.19 248 SER A CA 1
ATOM 1836 C C . SER A 1 248 ? 4.238 3.896 6.597 1.00 83.19 248 SER A C 1
ATOM 1838 O O . SER A 1 248 ? 5.151 4.406 5.954 1.00 83.19 248 SER A O 1
ATOM 1840 N N . SER A 1 249 ? 3.546 2.843 6.150 1.00 79.50 249 SER A N 1
ATOM 1841 C CA . SER A 1 249 ? 3.852 2.154 4.890 1.00 79.50 249 SER A CA 1
ATOM 1842 C C . SER A 1 249 ? 3.454 2.979 3.673 1.00 79.50 249 SER A C 1
ATOM 1844 O O . SER A 1 249 ? 4.172 2.983 2.677 1.00 79.50 249 SER A O 1
ATOM 1846 N N . PHE A 1 250 ? 2.325 3.691 3.749 1.00 80.81 250 PHE A N 1
ATOM 1847 C CA . PHE A 1 250 ? 1.815 4.487 2.636 1.00 80.81 250 PHE A CA 1
ATOM 1848 C C . PHE A 1 250 ? 2.224 5.959 2.684 1.00 80.81 250 PHE A C 1
ATOM 1850 O O . PHE A 1 250 ? 2.175 6.614 1.649 1.00 80.81 250 PHE A O 1
ATOM 1857 N N . THR A 1 251 ? 2.680 6.486 3.824 1.00 82.00 251 THR A N 1
ATOM 1858 C CA . THR A 1 251 ? 3.202 7.856 3.934 1.00 82.00 251 THR A CA 1
ATOM 1859 C C . THR A 1 251 ? 4.251 8.158 2.857 1.00 82.00 251 THR A C 1
ATOM 1861 O O . THR A 1 251 ? 4.077 9.159 2.185 1.00 82.00 251 THR A O 1
ATOM 1864 N N . PRO A 1 252 ? 5.258 7.312 2.566 1.00 78.62 252 PRO A N 1
ATOM 1865 C CA . PRO A 1 252 ? 6.216 7.587 1.487 1.00 78.62 252 PRO A CA 1
ATOM 1866 C C . PRO A 1 252 ? 5.607 7.654 0.075 1.00 78.62 252 PRO A C 1
ATOM 1868 O O . PRO A 1 252 ? 6.218 8.221 -0.826 1.00 78.62 252 PRO A O 1
ATOM 1871 N N . PHE A 1 253 ? 4.438 7.043 -0.134 1.00 74.31 253 PHE A N 1
ATOM 1872 C CA . PHE A 1 253 ? 3.719 7.045 -1.413 1.00 74.31 253 PHE A CA 1
ATOM 1873 C C . PHE A 1 253 ? 2.688 8.177 -1.509 1.00 74.31 253 PHE A C 1
ATOM 1875 O O . PHE A 1 253 ? 2.319 8.568 -2.611 1.00 74.31 253 PHE A O 1
ATOM 1882 N N . VAL A 1 254 ? 2.192 8.655 -0.364 1.00 78.81 254 VAL A N 1
ATOM 1883 C CA . VAL A 1 254 ? 1.138 9.676 -0.260 1.00 78.81 254 VAL A CA 1
ATOM 1884 C C . VAL A 1 254 ? 1.709 11.057 0.044 1.00 78.81 254 VAL A C 1
ATOM 1886 O O . VAL A 1 254 ? 1.194 12.045 -0.461 1.00 78.81 254 VAL A O 1
ATOM 1889 N N . GLU A 1 255 ? 2.745 11.151 0.877 1.00 79.38 255 GLU A N 1
ATOM 1890 C CA . GLU A 1 255 ? 3.511 12.383 1.026 1.00 79.38 255 GLU A CA 1
ATOM 1891 C C . GLU A 1 255 ? 4.346 12.549 -0.235 1.00 79.38 255 GLU A C 1
ATOM 1893 O O . GLU A 1 255 ? 5.267 11.770 -0.493 1.00 79.38 255 GLU A O 1
ATOM 1898 N N . ASP A 1 256 ? 4.000 13.580 -1.004 1.00 66.19 256 ASP A N 1
ATOM 1899 C CA . ASP A 1 256 ? 4.460 13.811 -2.373 1.00 66.19 256 ASP A CA 1
ATOM 1900 C C . ASP A 1 256 ? 5.986 13.689 -2.526 1.00 66.19 256 ASP A C 1
ATOM 1902 O O . ASP A 1 256 ? 6.486 13.247 -3.550 1.00 66.19 256 ASP A O 1
ATOM 1906 N N . THR A 1 257 ? 6.753 13.942 -1.467 1.00 76.06 257 THR A N 1
ATOM 1907 C CA . THR A 1 257 ? 8.215 14.026 -1.496 1.00 76.06 257 THR A CA 1
ATOM 1908 C C . THR A 1 257 ? 8.950 12.910 -2.240 1.00 76.06 257 THR A C 1
ATOM 1910 O O . THR A 1 257 ? 9.832 13.244 -3.017 1.00 76.06 257 THR A O 1
ATOM 1913 N N . LEU A 1 258 ? 8.662 11.616 -2.056 1.00 78.81 258 LEU A N 1
ATOM 1914 C CA . LEU A 1 258 ? 9.505 10.569 -2.659 1.00 78.81 258 LEU A CA 1
ATOM 1915 C C . LEU A 1 258 ? 9.112 10.268 -4.107 1.00 78.81 258 LEU A C 1
ATOM 1917 O O . LEU A 1 258 ? 9.977 10.230 -4.985 1.00 78.81 258 LEU A O 1
ATOM 1921 N N . MET A 1 259 ? 7.821 10.054 -4.362 1.00 74.12 259 MET A N 1
ATOM 1922 C CA . MET A 1 259 ? 7.335 9.744 -5.706 1.00 74.12 259 MET A CA 1
ATOM 1923 C C . MET A 1 259 ? 7.323 10.972 -6.614 1.00 74.12 259 MET A C 1
ATOM 1925 O O . MET A 1 259 ? 7.636 10.830 -7.791 1.00 74.12 259 MET A O 1
ATOM 1929 N N . GLU A 1 260 ? 7.048 12.168 -6.089 1.00 80.56 260 GLU A N 1
ATOM 1930 C CA . GLU A 1 260 ? 7.197 13.423 -6.832 1.00 80.56 260 GLU A CA 1
ATOM 1931 C C . GLU A 1 260 ? 8.675 13.694 -7.116 1.00 80.56 260 GLU A C 1
ATOM 1933 O O . GLU A 1 260 ? 9.011 13.946 -8.262 1.00 80.56 260 GLU A O 1
ATOM 1938 N N . GLN A 1 261 ? 9.600 13.516 -6.157 1.00 84.19 261 GLN A N 1
ATOM 1939 C CA . GLN A 1 261 ? 11.037 13.658 -6.451 1.00 84.19 261 GLN A CA 1
ATOM 1940 C C . GLN A 1 261 ? 11.524 12.647 -7.489 1.00 84.19 261 GLN A C 1
ATOM 1942 O O . GLN A 1 261 ? 12.329 13.003 -8.349 1.00 84.19 261 GLN A O 1
ATOM 1947 N N . LEU A 1 262 ? 11.069 11.392 -7.425 1.00 80.62 262 LEU A N 1
ATOM 1948 C CA . LEU A 1 262 ? 11.398 10.388 -8.436 1.00 80.62 262 LEU A CA 1
ATOM 1949 C C . LEU A 1 262 ? 10.788 10.747 -9.788 1.00 80.62 262 LEU A C 1
ATOM 1951 O O . LEU A 1 262 ? 11.499 10.687 -10.789 1.00 80.62 262 LEU A O 1
ATOM 1955 N N . SER A 1 263 ? 9.517 11.147 -9.820 1.00 81.25 263 SER A N 1
ATOM 1956 C CA . SER A 1 263 ? 8.821 11.570 -11.035 1.00 81.25 263 SER A CA 1
ATOM 1957 C C . SER A 1 263 ? 9.498 12.791 -11.648 1.00 81.25 263 SER A C 1
ATOM 1959 O O . SER A 1 263 ? 9.838 12.760 -12.823 1.00 81.25 263 SER A O 1
ATOM 1961 N N . ASP A 1 264 ? 9.829 13.808 -10.856 1.00 84.38 264 ASP A N 1
ATOM 1962 C CA . ASP A 1 264 ? 10.511 15.028 -11.280 1.00 84.38 264 ASP A CA 1
ATOM 1963 C C . ASP A 1 264 ? 11.936 14.757 -11.748 1.00 84.38 264 ASP A C 1
ATOM 1965 O O . ASP A 1 264 ? 12.345 15.246 -12.804 1.00 84.38 264 ASP A O 1
ATOM 1969 N N . GLN A 1 265 ? 12.705 13.938 -11.022 1.00 83.44 265 GLN A N 1
ATOM 1970 C CA . GLN A 1 265 ? 14.030 13.522 -11.477 1.00 83.44 265 GLN A CA 1
ATOM 1971 C C . GLN A 1 265 ? 13.938 12.709 -12.764 1.00 83.44 265 GLN A C 1
ATOM 1973 O O . GLN A 1 265 ? 14.750 12.905 -13.669 1.00 83.44 265 GLN A O 1
ATOM 1978 N N . MET A 1 266 ? 12.954 11.819 -12.883 1.00 78.00 266 MET A N 1
ATOM 1979 C CA . MET A 1 266 ? 12.715 11.075 -14.111 1.00 78.00 266 MET A CA 1
ATOM 1980 C C . MET A 1 266 ? 12.256 11.994 -15.236 1.00 78.00 266 MET A C 1
ATOM 1982 O O . MET A 1 266 ? 12.709 11.791 -16.358 1.00 78.00 266 MET A O 1
ATOM 1986 N N . ASN A 1 267 ? 11.431 13.004 -14.970 1.00 82.56 267 ASN A N 1
ATOM 1987 C CA . ASN A 1 267 ? 10.904 13.947 -15.950 1.00 82.56 267 ASN A CA 1
ATOM 1988 C C . ASN A 1 267 ? 12.019 14.850 -16.490 1.00 82.56 267 ASN A C 1
ATOM 1990 O O . ASN A 1 267 ? 12.284 14.891 -17.696 1.00 82.56 267 ASN A O 1
ATOM 1994 N N . ALA A 1 268 ? 12.760 15.481 -15.577 1.00 83.06 268 ALA A N 1
ATOM 1995 C CA . ALA A 1 268 ? 13.870 16.366 -15.891 1.00 83.06 268 ALA A CA 1
ATOM 1996 C C . ALA A 1 268 ? 15.051 15.610 -16.519 1.00 83.06 268 ALA A C 1
ATOM 1998 O O . ALA A 1 268 ? 15.503 15.959 -17.611 1.00 83.06 268 ALA A O 1
ATOM 1999 N N . ASN A 1 269 ? 15.541 14.545 -15.878 1.00 84.94 269 ASN A N 1
ATOM 2000 C CA . ASN A 1 269 ? 16.748 13.854 -16.338 1.00 84.94 269 ASN A CA 1
ATOM 2001 C C . ASN A 1 269 ? 16.447 12.804 -17.408 1.00 84.94 269 ASN A C 1
ATOM 2003 O O . ASN A 1 269 ? 17.252 12.613 -18.319 1.00 84.94 269 ASN A O 1
ATOM 2007 N N . GLY A 1 270 ? 15.302 12.125 -17.335 1.00 80.44 270 GLY A N 1
ATOM 2008 C CA . GLY A 1 270 ? 14.921 11.084 -18.292 1.00 80.44 270 GLY A CA 1
ATOM 2009 C C . GLY A 1 270 ? 14.600 11.653 -19.670 1.00 80.44 270 GLY A C 1
ATOM 2010 O O . GLY A 1 270 ? 15.079 11.115 -20.672 1.00 80.44 270 GLY A O 1
ATOM 2011 N N . THR A 1 271 ? 13.901 12.791 -19.744 1.00 81.06 271 THR A N 1
ATOM 2012 C CA . THR A 1 271 ? 13.673 13.477 -21.025 1.00 81.06 271 THR A CA 1
ATOM 2013 C C . THR A 1 271 ? 15.002 13.912 -21.641 1.00 81.06 271 THR A C 1
ATOM 2015 O O . THR A 1 271 ? 15.268 13.597 -22.801 1.00 81.06 271 THR A O 1
ATOM 2018 N N . VAL A 1 272 ? 15.891 14.534 -20.859 1.00 86.50 272 VAL A N 1
ATOM 2019 C CA . VAL A 1 272 ? 17.225 14.948 -21.331 1.00 86.50 272 VAL A CA 1
ATOM 2020 C C . VAL A 1 272 ? 18.058 13.749 -21.794 1.00 86.50 272 VAL A C 1
ATOM 2022 O O . VAL A 1 272 ? 18.623 13.786 -22.887 1.00 86.50 272 VAL A O 1
ATOM 2025 N N . ALA A 1 273 ? 18.098 12.663 -21.019 1.00 83.50 273 ALA A N 1
ATOM 2026 C CA . ALA A 1 273 ? 18.828 11.448 -21.372 1.00 83.50 273 ALA A CA 1
ATOM 2027 C C . ALA A 1 273 ? 18.271 10.792 -22.645 1.00 83.50 273 ALA A C 1
ATOM 2029 O O . ALA A 1 273 ? 19.042 10.358 -23.504 1.00 83.50 273 ALA A O 1
ATOM 2030 N N . SER A 1 274 ? 16.945 10.759 -22.810 1.00 81.75 274 SER A N 1
ATOM 2031 C CA . SER A 1 274 ? 16.310 10.204 -24.008 1.00 81.75 274 SER A CA 1
ATOM 2032 C C . SER A 1 274 ? 16.625 11.034 -25.257 1.00 81.75 274 SER A C 1
ATOM 2034 O O . SER A 1 274 ? 17.061 10.479 -26.267 1.00 81.75 274 SER A O 1
ATOM 2036 N N . VAL A 1 275 ? 16.512 12.365 -25.176 1.00 85.44 275 VAL A N 1
ATOM 2037 C CA . VAL A 1 275 ? 16.852 13.286 -26.270 1.00 85.44 275 VAL A CA 1
ATOM 2038 C C . VAL A 1 275 ? 18.337 13.194 -26.612 1.00 85.44 275 VAL A C 1
ATOM 2040 O O . VAL A 1 275 ? 18.687 13.152 -27.790 1.00 85.44 275 VAL A O 1
ATOM 2043 N N . PHE A 1 276 ? 19.213 13.087 -25.609 1.00 88.12 276 PHE A N 1
ATOM 2044 C CA . PHE A 1 276 ? 20.647 12.890 -25.811 1.00 88.12 276 PHE A CA 1
ATOM 2045 C C . PHE A 1 276 ? 20.947 11.578 -26.549 1.00 88.12 276 PHE A C 1
ATOM 2047 O O . PHE A 1 276 ? 21.687 11.580 -27.534 1.00 88.12 276 PHE A O 1
ATOM 2054 N N . MET A 1 277 ? 20.334 10.466 -26.135 1.00 84.56 277 MET A N 1
ATOM 2055 C CA . MET A 1 277 ? 20.528 9.157 -26.768 1.00 84.56 277 MET A CA 1
ATOM 2056 C C . MET A 1 277 ? 19.989 9.103 -28.201 1.00 84.56 277 MET A C 1
ATOM 2058 O O . MET A 1 277 ? 20.613 8.481 -29.065 1.00 84.56 277 MET A O 1
ATOM 2062 N N . ILE A 1 278 ? 18.861 9.765 -28.473 1.00 86.56 278 ILE A N 1
ATOM 2063 C CA . ILE A 1 278 ? 18.303 9.907 -29.825 1.00 86.56 278 ILE A CA 1
ATOM 2064 C C . ILE A 1 278 ? 19.210 10.802 -30.676 1.00 86.56 278 ILE A C 1
ATOM 2066 O O . ILE A 1 278 ? 19.538 10.455 -31.810 1.00 86.56 278 ILE A O 1
ATOM 2070 N N . GLY A 1 279 ? 19.668 11.927 -30.125 1.00 89.06 279 GLY A N 1
ATOM 2071 C CA . GLY A 1 279 ? 20.586 12.845 -30.793 1.00 89.06 279 GLY A CA 1
ATOM 2072 C C . GLY A 1 279 ? 21.891 12.161 -31.195 1.00 89.06 279 GLY A C 1
ATOM 2073 O O . GLY A 1 279 ? 22.313 12.269 -32.346 1.00 89.06 279 GLY A O 1
ATOM 2074 N N . LEU A 1 280 ? 22.491 11.379 -30.291 1.00 88.19 280 LEU A N 1
ATOM 2075 C CA . LEU A 1 280 ? 23.693 10.602 -30.590 1.00 88.19 280 LEU A CA 1
ATOM 2076 C C . LEU A 1 280 ? 23.442 9.588 -31.718 1.00 88.19 280 LEU A C 1
ATOM 2078 O O . LEU A 1 280 ? 24.259 9.474 -32.633 1.00 88.19 280 LEU A O 1
ATOM 2082 N N . ALA A 1 281 ? 22.298 8.897 -31.701 1.00 86.19 281 ALA A N 1
ATOM 2083 C CA . ALA A 1 281 ? 21.918 7.961 -32.759 1.00 86.19 281 ALA A CA 1
ATOM 2084 C C . ALA A 1 281 ? 21.779 8.651 -34.124 1.00 86.19 281 ALA A C 1
ATOM 2086 O O . ALA A 1 281 ? 22.274 8.134 -35.126 1.00 86.19 281 ALA A O 1
ATOM 2087 N N . LEU A 1 282 ? 21.159 9.835 -34.168 1.00 87.88 282 LEU A N 1
ATOM 2088 C CA . LEU A 1 282 ? 21.002 10.625 -35.392 1.00 87.88 282 LEU A CA 1
ATOM 2089 C C . LEU A 1 282 ? 22.343 11.137 -35.926 1.00 87.88 282 LEU A C 1
ATOM 2091 O O . LEU A 1 282 ? 22.568 11.103 -37.135 1.00 87.88 282 LEU A O 1
ATOM 2095 N N . VAL A 1 283 ? 23.260 11.557 -35.050 1.00 90.00 283 VAL A N 1
ATOM 2096 C CA . VAL A 1 283 ? 24.620 11.955 -35.449 1.00 90.00 283 VAL A CA 1
ATOM 2097 C C . VAL A 1 283 ? 25.381 10.763 -36.034 1.00 90.00 283 VAL A C 1
ATOM 2099 O O . VAL A 1 283 ? 25.993 10.885 -37.096 1.00 90.00 283 VAL A O 1
ATOM 2102 N N . LEU A 1 284 ? 25.304 9.589 -35.399 1.00 87.06 284 LEU A N 1
ATOM 2103 C CA . LEU A 1 284 ? 25.926 8.361 -35.909 1.00 87.06 284 LEU A CA 1
ATOM 2104 C C . LEU A 1 284 ? 25.336 7.936 -37.258 1.00 87.06 284 LEU A C 1
ATOM 2106 O O . LEU A 1 284 ? 26.089 7.596 -38.175 1.00 87.06 284 LEU A O 1
ATOM 2110 N N . ALA A 1 285 ? 24.011 8.013 -37.400 1.00 86.81 285 ALA A N 1
ATOM 2111 C CA . ALA A 1 285 ? 23.304 7.774 -38.652 1.00 86.81 285 ALA A CA 1
ATOM 2112 C C . ALA A 1 285 ? 23.731 8.765 -39.746 1.00 86.81 285 ALA A C 1
ATOM 2114 O O . ALA A 1 285 ? 24.027 8.353 -40.866 1.00 86.81 285 ALA A O 1
ATOM 2115 N N . GLY A 1 286 ? 23.842 10.055 -39.421 1.00 87.31 286 GLY A N 1
ATOM 2116 C CA . GLY A 1 286 ? 24.324 11.091 -40.335 1.00 87.31 286 GLY A CA 1
ATOM 2117 C C . GLY A 1 286 ? 25.750 10.819 -40.815 1.00 87.31 286 GLY A C 1
ATOM 2118 O O . GLY A 1 286 ? 26.010 10.841 -42.017 1.00 87.31 286 GLY A O 1
ATOM 2119 N N . CYS A 1 287 ? 26.658 10.460 -39.903 1.00 86.25 287 CYS A N 1
ATOM 2120 C CA . CYS A 1 287 ? 28.022 10.049 -40.242 1.00 86.25 287 CYS A CA 1
ATOM 2121 C C . CYS A 1 287 ? 28.049 8.806 -41.148 1.00 86.25 287 CYS A C 1
ATOM 2123 O O . CYS A 1 287 ? 28.837 8.764 -42.095 1.00 86.25 287 CYS A O 1
ATOM 2125 N N . ALA A 1 288 ? 27.169 7.826 -40.908 1.00 85.06 288 ALA A N 1
ATOM 2126 C CA . ALA A 1 288 ? 27.036 6.638 -41.753 1.00 85.06 288 ALA A CA 1
ATOM 2127 C C . ALA A 1 288 ? 26.555 6.997 -43.170 1.00 85.06 288 ALA A C 1
ATOM 2129 O O . ALA A 1 288 ? 27.148 6.560 -44.157 1.00 85.06 288 ALA A O 1
ATOM 2130 N N . ILE A 1 289 ? 25.519 7.836 -43.277 1.00 86.12 289 ILE A N 1
ATOM 2131 C CA . ILE A 1 289 ? 24.968 8.299 -44.556 1.00 86.12 289 ILE A CA 1
ATOM 2132 C C . ILE A 1 289 ? 26.026 9.089 -45.332 1.00 86.12 289 ILE A C 1
ATOM 2134 O O . ILE A 1 289 ? 26.254 8.805 -46.505 1.00 86.12 289 ILE A O 1
ATOM 2138 N N . ILE A 1 290 ? 26.725 10.028 -44.686 1.00 86.62 290 ILE A N 1
ATOM 2139 C CA . ILE A 1 290 ? 27.797 10.815 -45.312 1.00 86.62 290 ILE A CA 1
ATOM 2140 C C . ILE A 1 290 ? 28.931 9.901 -45.791 1.00 86.62 290 ILE A C 1
ATOM 2142 O O . ILE A 1 290 ? 29.398 10.057 -46.919 1.00 86.62 290 ILE A O 1
ATOM 2146 N N . ALA A 1 291 ? 29.350 8.916 -44.989 1.00 84.38 291 ALA A N 1
ATOM 2147 C CA . ALA A 1 291 ? 30.374 7.953 -45.392 1.00 84.38 291 ALA A CA 1
ATOM 2148 C C . ALA A 1 291 ? 29.956 7.165 -46.646 1.00 84.38 291 ALA A C 1
ATOM 2150 O O . ALA A 1 291 ? 30.757 7.002 -47.568 1.00 84.38 291 ALA A O 1
ATOM 2151 N N . ILE A 1 292 ? 28.694 6.730 -46.720 1.00 83.94 292 ILE A N 1
ATOM 2152 C CA . ILE A 1 292 ? 28.153 6.005 -47.877 1.00 83.94 292 ILE A CA 1
ATOM 2153 C C . ILE A 1 292 ? 28.029 6.924 -49.096 1.00 83.94 292 ILE A C 1
ATOM 2155 O O . ILE A 1 292 ? 28.419 6.526 -50.190 1.00 83.94 292 ILE A O 1
ATOM 2159 N N . LEU A 1 293 ? 27.551 8.160 -48.934 1.00 83.94 293 LEU A N 1
ATOM 2160 C CA . LEU A 1 293 ? 27.454 9.137 -50.022 1.00 83.94 293 LEU A CA 1
ATOM 2161 C C . LEU A 1 293 ? 28.835 9.477 -50.594 1.00 83.94 293 LEU A C 1
ATOM 2163 O O . LEU A 1 293 ? 29.013 9.474 -51.811 1.00 83.94 293 LEU A O 1
ATOM 2167 N N . LEU A 1 294 ? 29.841 9.684 -49.739 1.00 83.19 294 LEU A N 1
ATOM 2168 C CA . LEU A 1 294 ? 31.230 9.883 -50.166 1.00 83.19 294 LEU A CA 1
ATOM 2169 C C . LEU A 1 294 ? 31.796 8.638 -50.866 1.00 83.19 294 LEU A C 1
ATOM 2171 O O . LEU A 1 294 ? 32.547 8.767 -51.833 1.00 83.19 294 LEU A O 1
ATOM 2175 N N . TRP A 1 295 ? 31.412 7.436 -50.430 1.00 82.31 295 TRP A N 1
ATOM 2176 C CA . TRP A 1 295 ? 31.784 6.175 -51.081 1.00 82.31 295 TRP A CA 1
ATOM 2177 C C . TRP A 1 295 ? 31.041 5.898 -52.403 1.00 82.31 295 TRP A C 1
ATOM 2179 O O . TRP A 1 295 ? 31.534 5.171 -53.271 1.00 82.31 295 TRP A O 1
ATOM 2189 N N . MET A 1 296 ? 29.851 6.456 -52.600 1.00 80.88 296 MET A N 1
ATOM 2190 C CA . MET A 1 296 ? 29.129 6.349 -53.868 1.00 80.88 296 MET A CA 1
ATOM 2191 C C . MET A 1 296 ? 29.602 7.400 -54.873 1.00 80.88 296 MET A C 1
ATOM 2193 O O . MET A 1 296 ? 29.879 7.057 -56.020 1.00 80.88 296 MET A O 1
ATOM 2197 N N . CYS A 1 297 ? 29.733 8.657 -54.440 1.00 79.62 297 CYS A N 1
ATOM 2198 C CA . CYS A 1 297 ? 29.954 9.803 -55.323 1.00 79.62 297 CYS A CA 1
ATOM 2199 C C . CYS A 1 297 ? 31.434 10.169 -55.511 1.00 79.62 297 CYS A C 1
ATOM 2201 O O . CYS A 1 297 ? 31.796 10.720 -56.547 1.00 79.62 297 CYS A O 1
ATOM 2203 N N . CYS A 1 298 ? 32.304 9.891 -54.532 1.00 70.19 298 CYS A N 1
ATOM 2204 C CA . CYS A 1 298 ? 33.677 10.419 -54.496 1.00 70.19 298 CYS A CA 1
ATOM 2205 C C . CYS A 1 298 ? 34.771 9.342 -54.383 1.00 70.19 298 CYS A C 1
ATOM 2207 O O . CYS A 1 298 ? 35.933 9.670 -54.146 1.00 70.19 298 CYS A O 1
ATOM 2209 N N . ASP A 1 299 ? 34.422 8.066 -54.557 1.00 67.44 299 ASP A N 1
ATOM 2210 C CA . ASP A 1 299 ? 35.341 6.924 -54.411 1.00 67.44 299 ASP A CA 1
ATOM 2211 C C . ASP A 1 299 ? 36.403 6.851 -55.521 1.00 67.44 299 ASP A C 1
ATOM 2213 O O . ASP A 1 299 ? 37.480 6.296 -55.324 1.00 67.44 299 ASP A O 1
ATOM 2217 N N . LYS A 1 300 ? 36.140 7.480 -56.674 1.00 59.97 300 LYS A N 1
ATOM 2218 C CA . LYS A 1 300 ? 37.116 7.656 -57.755 1.00 59.97 300 LYS A CA 1
ATOM 2219 C C . LYS A 1 300 ? 37.637 9.092 -57.761 1.00 59.97 300 LYS A C 1
ATOM 2221 O O . LYS A 1 300 ? 37.099 9.940 -58.471 1.00 59.97 300 LYS A O 1
ATOM 2226 N N . ARG A 1 301 ? 38.693 9.378 -56.993 1.00 53.84 301 ARG A N 1
ATOM 2227 C CA . ARG A 1 301 ? 39.554 10.533 -57.290 1.00 53.84 301 ARG A CA 1
ATOM 2228 C C . ARG A 1 301 ? 40.627 10.117 -58.295 1.00 53.84 301 ARG A C 1
ATOM 2230 O O . ARG A 1 301 ? 41.032 8.960 -58.338 1.00 53.84 301 ARG A O 1
ATOM 2237 N N . ARG A 1 302 ? 40.977 11.099 -59.132 1.00 52.97 302 ARG A N 1
ATOM 2238 C CA . ARG A 1 302 ? 42.016 11.146 -60.173 1.00 52.97 302 ARG A CA 1
ATOM 2239 C C . ARG A 1 302 ? 43.091 10.064 -59.996 1.00 52.97 302 ARG A C 1
ATOM 2241 O O . ARG A 1 302 ? 43.657 9.950 -58.913 1.00 52.97 302 ARG A O 1
ATOM 2248 N N . SER A 1 303 ? 43.337 9.307 -61.069 1.00 52.12 303 SER A N 1
ATOM 2249 C CA . SER A 1 303 ? 44.517 8.447 -61.202 1.00 52.12 303 SER A CA 1
ATOM 2250 C C . SER A 1 303 ? 45.742 9.244 -60.779 1.00 52.12 303 SER A C 1
ATOM 2252 O O . SER A 1 303 ? 45.938 10.348 -61.290 1.00 52.12 303 SER A O 1
ATOM 2254 N N . ASP A 1 304 ? 46.525 8.700 -59.855 1.00 56.81 304 ASP A N 1
ATOM 2255 C CA . ASP A 1 304 ? 47.880 9.195 -59.627 1.00 56.81 304 ASP A CA 1
ATOM 2256 C C . ASP A 1 304 ? 48.704 8.991 -60.915 1.00 56.81 304 ASP A C 1
ATOM 2258 O O . ASP A 1 304 ? 48.302 8.203 -61.784 1.00 56.81 304 ASP A O 1
ATOM 2262 N N . ASP A 1 305 ? 49.859 9.644 -61.049 1.00 58.59 305 ASP A N 1
ATOM 2263 C CA . ASP A 1 305 ? 50.741 9.495 -62.228 1.00 58.59 305 ASP A CA 1
ATOM 2264 C C . ASP A 1 305 ? 51.230 8.038 -62.424 1.00 58.59 305 ASP A C 1
ATOM 2266 O O . ASP A 1 305 ? 51.733 7.663 -63.482 1.00 58.59 305 ASP A O 1
ATOM 2270 N N . SER A 1 306 ? 51.018 7.181 -61.419 1.00 63.94 306 SER A N 1
ATOM 2271 C CA . SER A 1 306 ? 51.264 5.734 -61.421 1.00 63.94 306 SER A CA 1
ATOM 2272 C C . SER A 1 306 ? 50.117 4.874 -61.984 1.00 63.94 306 SER A C 1
ATOM 2274 O O . SER A 1 306 ? 50.243 3.650 -62.033 1.00 63.94 306 SER A O 1
ATOM 2276 N N . GLY A 1 307 ? 48.987 5.465 -62.394 1.00 62.59 307 GLY A N 1
ATOM 2277 C CA . GLY A 1 307 ? 47.820 4.726 -62.900 1.00 62.59 307 GLY A CA 1
ATOM 2278 C C . GLY A 1 307 ? 46.931 4.110 -61.810 1.00 62.59 307 GLY A C 1
ATOM 2279 O O . GLY A 1 307 ? 45.897 3.509 -62.118 1.00 62.59 307 GLY A O 1
ATOM 2280 N N . GLU A 1 308 ? 47.303 4.232 -60.530 1.00 64.38 308 GLU A N 1
ATOM 2281 C CA . GLU A 1 308 ? 46.520 3.673 -59.432 1.00 64.38 308 GLU A CA 1
ATOM 2282 C C . GLU A 1 308 ? 45.396 4.631 -58.979 1.00 64.38 308 GLU A C 1
ATOM 2284 O O . GLU A 1 308 ? 45.622 5.833 -58.807 1.00 64.38 308 GLU A O 1
ATOM 2289 N N . PRO A 1 309 ? 44.167 4.128 -58.743 1.00 61.34 309 PRO A N 1
ATOM 2290 C CA . PRO A 1 309 ? 43.084 4.940 -58.201 1.00 61.34 309 PRO A CA 1
ATOM 2291 C C . PRO A 1 309 ? 43.378 5.330 -56.746 1.00 61.34 309 PRO A C 1
ATOM 2293 O O . PRO A 1 309 ? 43.517 4.466 -55.876 1.00 61.34 309 PRO A O 1
ATOM 2296 N N . VAL A 1 310 ? 43.431 6.636 -56.472 1.00 66.19 310 VAL A N 1
ATOM 2297 C CA . VAL A 1 310 ? 43.603 7.176 -55.117 1.00 66.19 310 VAL A CA 1
ATOM 2298 C C . VAL A 1 310 ? 42.231 7.334 -54.465 1.00 66.19 310 VAL A C 1
ATOM 2300 O O . VAL A 1 310 ? 41.41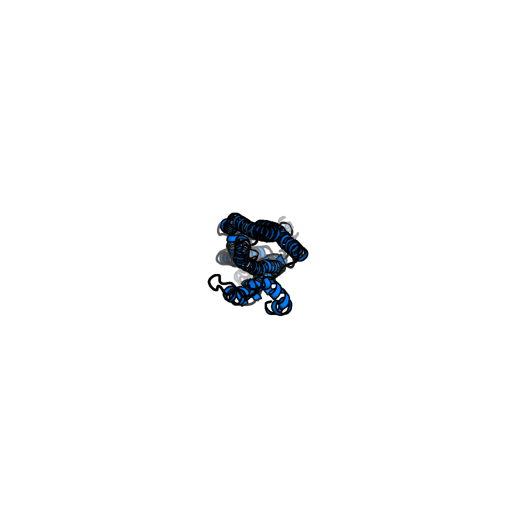7 8.167 -54.871 1.00 66.19 310 VAL A O 1
ATOM 2303 N N . HIS A 1 311 ? 41.960 6.534 -53.433 1.00 66.81 311 HIS A N 1
ATOM 2304 C CA . HIS A 1 311 ? 40.715 6.638 -52.671 1.00 66.81 311 HIS A CA 1
ATOM 2305 C C . HIS A 1 311 ? 40.721 7.842 -51.724 1.00 66.81 311 HIS A C 1
ATOM 2307 O O . HIS A 1 311 ? 41.756 8.251 -51.196 1.00 66.81 311 HIS A O 1
ATOM 2313 N N . ASN A 1 312 ? 39.532 8.381 -51.454 1.00 71.44 312 ASN A N 1
ATOM 2314 C CA . ASN A 1 312 ? 39.362 9.480 -50.516 1.00 71.44 312 ASN A CA 1
ATOM 2315 C C . ASN A 1 312 ? 39.605 9.010 -49.057 1.00 71.44 312 ASN A C 1
ATOM 2317 O O . ASN A 1 312 ? 38.865 8.151 -48.571 1.00 71.44 312 ASN A O 1
ATOM 2321 N N . PRO A 1 313 ? 40.583 9.576 -48.318 1.00 71.75 313 PRO A N 1
ATOM 2322 C CA . PRO A 1 313 ? 40.859 9.184 -46.932 1.00 71.75 313 PRO A CA 1
ATOM 2323 C C . PRO A 1 313 ? 39.696 9.474 -45.969 1.00 71.75 313 PRO A C 1
ATOM 2325 O O . PRO A 1 313 ? 39.593 8.830 -44.924 1.00 71.75 313 PRO A O 1
ATOM 2328 N N . TRP A 1 314 ? 38.805 10.412 -46.312 1.00 74.06 314 TRP A N 1
ATOM 2329 C CA . TRP A 1 314 ? 37.665 10.796 -45.473 1.00 74.06 314 TRP A CA 1
ATOM 2330 C C . TRP A 1 314 ? 36.642 9.665 -45.302 1.00 74.06 314 TRP A C 1
ATOM 2332 O O . TRP A 1 314 ? 36.138 9.471 -44.199 1.00 74.06 314 TRP A O 1
ATOM 2342 N N . THR A 1 315 ? 36.410 8.852 -46.337 1.00 76.94 315 THR A N 1
ATOM 2343 C CA . THR A 1 315 ? 35.457 7.729 -46.296 1.00 76.94 315 THR A CA 1
ATOM 2344 C C . THR A 1 315 ? 35.831 6.703 -45.224 1.00 76.94 315 THR A C 1
ATOM 2346 O O . THR A 1 315 ? 34.988 6.289 -44.431 1.00 76.94 315 THR A O 1
ATOM 2349 N N . TYR A 1 316 ? 37.114 6.337 -45.144 1.00 73.44 316 TYR A N 1
ATOM 2350 C CA . TYR A 1 316 ? 37.610 5.363 -44.167 1.00 73.44 316 TYR A CA 1
ATOM 2351 C C . TYR A 1 316 ? 37.599 5.909 -42.740 1.00 73.44 316 TYR A C 1
ATOM 2353 O O . TYR A 1 316 ? 37.282 5.180 -41.803 1.00 73.44 316 TYR A O 1
ATOM 2361 N N . ARG A 1 317 ? 37.923 7.197 -42.567 1.00 79.19 317 ARG A N 1
ATOM 2362 C CA . ARG A 1 317 ? 37.905 7.852 -41.253 1.00 79.19 317 ARG A CA 1
ATOM 2363 C C . ARG A 1 317 ? 36.484 7.958 -40.700 1.00 79.19 317 ARG A C 1
ATOM 2365 O O . ARG A 1 317 ? 36.276 7.615 -39.541 1.00 79.19 317 ARG A O 1
ATOM 2372 N N . CYS A 1 318 ? 35.515 8.357 -41.527 1.00 78.06 318 CYS A N 1
ATOM 2373 C CA . CYS A 1 318 ? 34.107 8.405 -41.131 1.00 78.06 318 CYS A CA 1
ATOM 2374 C C . CYS A 1 318 ? 33.558 7.006 -40.831 1.00 78.06 318 CYS A C 1
ATOM 2376 O O . CYS A 1 318 ? 32.950 6.822 -39.784 1.00 78.06 318 CYS A O 1
ATOM 2378 N N . ALA A 1 319 ? 33.841 6.004 -41.671 1.00 79.25 319 ALA A N 1
ATOM 2379 C CA . ALA A 1 319 ? 33.405 4.629 -41.425 1.00 79.25 319 ALA A CA 1
ATOM 2380 C C . ALA A 1 319 ? 34.001 4.038 -40.132 1.00 79.25 319 ALA A C 1
ATOM 2382 O O . ALA A 1 319 ? 33.289 3.392 -39.369 1.00 79.25 319 ALA A O 1
ATOM 2383 N N . CYS A 1 320 ? 35.285 4.296 -39.856 1.00 78.75 320 CYS A N 1
ATOM 2384 C CA . CYS A 1 320 ? 35.942 3.865 -38.620 1.00 78.75 320 CYS A CA 1
ATOM 2385 C C . CYS A 1 320 ? 35.342 4.555 -37.386 1.00 78.75 320 CYS A C 1
ATOM 2387 O O . CYS A 1 320 ? 35.039 3.895 -36.397 1.00 78.75 320 CYS A O 1
ATOM 2389 N N . CYS A 1 321 ? 35.102 5.868 -37.463 1.00 81.44 321 CYS A N 1
ATOM 2390 C CA . CYS A 1 321 ? 34.457 6.624 -36.390 1.00 81.44 321 CYS A CA 1
ATOM 2391 C C . CYS A 1 321 ? 33.037 6.106 -36.110 1.00 81.44 321 CYS A C 1
ATOM 2393 O O . CYS A 1 321 ? 32.720 5.774 -34.971 1.00 81.44 321 CYS A O 1
ATOM 2395 N N . THR A 1 322 ? 32.208 5.944 -37.148 1.00 83.44 322 THR A N 1
ATOM 2396 C CA . THR A 1 322 ? 30.854 5.388 -37.022 1.00 83.44 322 THR A CA 1
ATOM 2397 C C . THR A 1 322 ? 30.870 3.973 -36.449 1.00 83.44 322 THR A C 1
ATOM 2399 O O . THR A 1 322 ? 30.016 3.653 -35.630 1.00 83.44 322 THR A O 1
ATOM 2402 N N . TRP A 1 323 ? 31.837 3.135 -36.833 1.00 82.25 323 TRP A N 1
ATOM 2403 C CA . TRP A 1 323 ? 31.980 1.785 -36.286 1.00 82.25 323 TRP A CA 1
ATOM 2404 C C . TRP A 1 323 ? 32.315 1.808 -34.791 1.00 82.25 323 TRP A C 1
ATOM 2406 O O . TRP A 1 323 ? 31.585 1.230 -33.991 1.00 82.25 323 TRP A O 1
ATOM 2416 N N . CYS A 1 324 ? 33.372 2.523 -34.398 1.00 83.19 324 CYS A N 1
ATOM 2417 C CA . CYS A 1 324 ? 33.806 2.593 -33.004 1.00 83.19 324 CYS A CA 1
ATOM 2418 C C . CYS A 1 324 ? 32.729 3.221 -32.111 1.00 83.19 324 CYS A C 1
ATOM 2420 O O . CYS A 1 324 ? 32.329 2.634 -31.107 1.00 83.19 324 CYS A O 1
ATOM 2422 N N . CYS A 1 325 ? 32.220 4.396 -32.487 1.00 86.12 325 CYS A N 1
ATOM 2423 C CA . CYS A 1 325 ? 31.204 5.097 -31.706 1.00 86.12 325 CYS A CA 1
ATOM 2424 C C . CYS A 1 325 ? 29.853 4.366 -31.732 1.00 86.12 325 CYS A C 1
ATOM 2426 O O . CYS A 1 325 ? 29.154 4.349 -30.721 1.00 86.12 325 CYS A O 1
ATOM 2428 N N . GLY A 1 326 ? 29.506 3.716 -32.846 1.00 85.12 326 GLY A N 1
ATOM 2429 C CA . GLY A 1 326 ? 28.309 2.887 -32.968 1.00 85.12 326 GLY A CA 1
ATOM 2430 C C . GLY A 1 326 ? 28.340 1.680 -32.036 1.00 85.12 326 GLY A C 1
ATOM 2431 O O . GLY A 1 326 ? 27.365 1.439 -31.330 1.00 85.12 326 GLY A O 1
ATOM 2432 N N . CYS A 1 327 ? 29.468 0.968 -31.953 1.00 84.50 327 CYS A N 1
ATOM 2433 C CA . CYS A 1 327 ? 29.619 -0.155 -31.028 1.00 84.50 327 CYS A CA 1
ATOM 2434 C C . CYS A 1 327 ? 29.439 0.281 -29.566 1.00 84.50 327 CYS A C 1
ATOM 2436 O O . CYS A 1 327 ? 28.615 -0.305 -28.863 1.00 84.50 327 CYS A O 1
ATOM 2438 N N . TYR A 1 328 ? 30.115 1.347 -29.123 1.00 86.38 328 TYR A N 1
ATOM 2439 C CA . TYR A 1 328 ? 29.941 1.856 -27.756 1.00 86.38 328 TYR A CA 1
ATOM 2440 C C . TYR A 1 328 ? 28.509 2.318 -27.471 1.00 86.38 328 TYR A C 1
ATOM 2442 O O . TYR A 1 328 ? 27.973 2.016 -26.406 1.00 86.38 328 TYR A O 1
ATOM 2450 N N . TYR A 1 329 ? 27.862 2.988 -28.429 1.00 88.81 329 TYR A N 1
ATOM 2451 C CA . TYR A 1 329 ? 26.457 3.370 -28.301 1.00 88.81 329 TYR A CA 1
ATOM 2452 C C . TYR A 1 329 ? 25.542 2.152 -28.144 1.00 88.81 329 TYR A C 1
ATOM 2454 O O . TYR A 1 329 ? 24.734 2.111 -27.219 1.00 88.81 329 TYR A O 1
ATOM 2462 N N . THR A 1 330 ? 25.688 1.138 -29.005 1.00 85.88 330 THR A N 1
ATOM 2463 C CA . THR A 1 330 ? 24.865 -0.081 -28.926 1.00 85.88 330 THR A CA 1
ATOM 2464 C C . THR A 1 330 ? 25.071 -0.823 -27.612 1.00 85.88 330 THR A C 1
ATOM 2466 O O . THR A 1 330 ? 24.098 -1.264 -27.009 1.00 85.88 330 THR A O 1
ATOM 2469 N N . MET A 1 331 ? 26.311 -0.903 -27.122 1.00 86.81 331 MET A N 1
ATOM 2470 C CA . MET A 1 331 ? 26.605 -1.475 -25.813 1.00 86.81 331 MET A CA 1
ATOM 2471 C C . MET A 1 331 ? 25.891 -0.715 -24.692 1.00 86.81 331 MET A C 1
ATOM 2473 O O . MET A 1 331 ? 25.204 -1.324 -23.878 1.00 86.81 331 MET A O 1
ATOM 2477 N N . LEU A 1 332 ? 26.013 0.612 -24.666 1.00 87.50 332 LEU A N 1
ATOM 2478 C CA . LEU A 1 332 ? 25.374 1.437 -23.646 1.00 87.50 332 LEU A CA 1
ATOM 2479 C C . LEU A 1 332 ? 23.842 1.312 -23.696 1.00 87.50 332 LEU A C 1
ATOM 2481 O O . LEU A 1 332 ? 23.207 1.168 -22.655 1.00 87.50 332 LEU A O 1
ATOM 2485 N N . ALA A 1 333 ? 23.253 1.285 -24.894 1.00 86.31 333 ALA A N 1
ATOM 2486 C CA . ALA A 1 333 ? 21.816 1.101 -25.078 1.00 86.31 333 ALA A CA 1
ATOM 2487 C C . ALA A 1 333 ? 21.329 -0.274 -24.585 1.00 86.31 333 ALA A C 1
ATOM 2489 O O . ALA A 1 333 ? 20.325 -0.345 -23.878 1.00 86.31 333 ALA A O 1
ATOM 2490 N N . PHE A 1 334 ? 22.042 -1.361 -24.906 1.00 87.62 334 PHE A N 1
ATOM 2491 C CA . PHE A 1 334 ? 21.695 -2.706 -24.432 1.00 87.62 334 PHE A CA 1
ATOM 2492 C C . PHE A 1 334 ? 21.874 -2.865 -22.923 1.00 87.62 334 PHE A C 1
ATOM 2494 O O . PHE A 1 334 ? 21.053 -3.517 -22.280 1.00 87.62 334 PHE A O 1
ATOM 2501 N N . PHE A 1 335 ? 22.908 -2.247 -22.352 1.00 89.25 335 PHE A N 1
ATOM 2502 C CA . PHE A 1 335 ? 23.138 -2.256 -20.913 1.00 89.25 335 PHE A CA 1
ATOM 2503 C C . PHE A 1 335 ? 22.021 -1.524 -20.159 1.00 89.25 335 PHE A C 1
ATOM 2505 O O . PHE A 1 335 ? 21.391 -2.111 -19.282 1.00 89.25 335 PHE A O 1
ATOM 2512 N N . LEU A 1 336 ? 21.723 -0.275 -20.538 1.00 86.88 336 LEU A N 1
ATOM 2513 C CA . LEU A 1 336 ? 20.664 0.513 -19.900 1.00 86.88 336 LEU A CA 1
ATOM 2514 C C . LEU A 1 336 ? 19.283 -0.108 -20.122 1.00 86.88 336 LEU A C 1
ATOM 2516 O O . LEU A 1 336 ? 18.512 -0.239 -19.177 1.00 86.88 336 LEU A O 1
ATOM 2520 N N . GLY A 1 337 ? 18.982 -0.540 -21.350 1.00 85.19 337 GLY A N 1
ATOM 2521 C CA . GLY A 1 337 ? 17.723 -1.211 -21.667 1.00 85.19 337 GLY A CA 1
ATOM 2522 C C . GLY A 1 337 ? 17.555 -2.525 -20.903 1.00 85.19 337 GLY A C 1
ATOM 2523 O O . GLY A 1 337 ? 16.475 -2.798 -20.391 1.00 85.19 337 GLY A O 1
ATOM 2524 N N . GLY A 1 338 ? 18.626 -3.313 -20.769 1.00 85.12 338 GLY A N 1
ATOM 2525 C CA . GLY A 1 338 ? 18.625 -4.540 -19.975 1.00 85.12 338 GLY A CA 1
ATOM 2526 C C . GLY A 1 338 ? 18.414 -4.283 -18.486 1.00 85.12 338 GLY A C 1
ATOM 2527 O O . GLY A 1 338 ? 17.611 -4.969 -17.864 1.00 85.12 338 GLY A O 1
ATOM 2528 N N . LEU A 1 339 ? 19.078 -3.269 -17.926 1.00 86.38 339 LEU A N 1
ATOM 2529 C CA . LEU A 1 339 ? 18.916 -2.887 -16.523 1.00 86.38 339 LEU A CA 1
ATOM 2530 C C . LEU A 1 339 ? 17.485 -2.419 -16.231 1.00 86.38 339 LEU A C 1
ATOM 2532 O O . LEU A 1 339 ? 16.874 -2.892 -15.276 1.00 86.38 339 LEU A O 1
ATOM 2536 N N . LEU A 1 340 ? 16.921 -1.560 -17.086 1.00 83.19 340 LEU A N 1
ATOM 2537 C CA . LEU A 1 340 ? 15.531 -1.112 -16.960 1.00 83.19 340 LEU A CA 1
ATOM 2538 C C . LEU A 1 340 ? 14.547 -2.282 -17.041 1.00 83.19 340 LEU A C 1
ATOM 2540 O O . LEU A 1 340 ? 13.600 -2.337 -16.262 1.00 83.19 340 LEU A O 1
ATOM 2544 N N . LEU A 1 341 ? 14.780 -3.240 -17.941 1.00 83.62 341 LEU A N 1
ATOM 2545 C CA . LEU A 1 341 ? 13.908 -4.402 -18.079 1.00 83.62 341 LEU A CA 1
ATOM 2546 C C . LEU A 1 341 ? 13.989 -5.335 -16.858 1.00 83.62 341 LEU A C 1
ATOM 2548 O O . LEU A 1 341 ? 12.965 -5.845 -16.409 1.00 83.62 341 LEU A O 1
ATOM 2552 N N . ILE A 1 342 ? 15.187 -5.523 -16.293 1.00 82.69 342 ILE A N 1
ATOM 2553 C CA . ILE A 1 342 ? 15.383 -6.299 -15.061 1.00 82.69 342 ILE A CA 1
ATOM 2554 C C . ILE A 1 342 ? 14.677 -5.648 -13.876 1.00 82.69 342 ILE A C 1
ATOM 2556 O O . ILE A 1 342 ? 14.143 -6.374 -13.049 1.00 82.69 342 ILE A O 1
ATOM 2560 N N . LEU A 1 343 ? 14.650 -4.316 -13.792 1.00 81.50 343 LEU A N 1
ATOM 2561 C CA . LEU A 1 343 ? 13.935 -3.602 -12.730 1.00 81.50 343 LEU A CA 1
ATOM 2562 C C . LEU A 1 343 ? 12.415 -3.600 -12.946 1.00 81.50 343 LEU A C 1
ATOM 2564 O O . LEU A 1 343 ? 11.657 -3.748 -11.991 1.00 81.50 343 LEU A O 1
ATOM 2568 N N . ALA A 1 344 ? 11.955 -3.482 -14.193 1.00 81.12 344 ALA A N 1
ATOM 2569 C CA . ALA A 1 344 ? 10.530 -3.431 -14.514 1.00 81.12 344 ALA A CA 1
ATOM 2570 C C . ALA A 1 344 ? 9.789 -4.733 -14.163 1.00 81.12 344 ALA A C 1
ATOM 2572 O O . ALA A 1 344 ? 8.634 -4.697 -13.746 1.00 81.12 344 ALA A O 1
ATOM 2573 N N . VAL A 1 345 ? 10.441 -5.889 -14.303 1.00 81.25 345 VAL A N 1
ATOM 2574 C CA . VAL A 1 345 ? 9.829 -7.199 -14.027 1.00 81.25 345 VAL A CA 1
ATOM 2575 C C . VAL A 1 345 ? 9.412 -7.380 -12.560 1.00 81.25 345 VAL A C 1
ATOM 2577 O O . VAL A 1 345 ? 8.228 -7.642 -12.336 1.00 81.25 345 VAL A O 1
ATOM 2580 N N . PRO A 1 346 ? 10.292 -7.231 -11.550 1.00 76.50 346 PRO A N 1
ATOM 2581 C CA . PRO A 1 346 ? 9.897 -7.343 -10.150 1.00 76.50 346 PRO A CA 1
ATOM 2582 C C . PRO A 1 346 ? 8.899 -6.253 -9.753 1.00 76.50 346 PRO A C 1
ATOM 2584 O O . PRO A 1 346 ? 7.961 -6.558 -9.026 1.00 76.50 346 PRO A O 1
ATOM 2587 N N . LEU A 1 347 ? 9.023 -5.033 -10.292 1.00 73.88 347 LEU A N 1
ATOM 2588 C CA . LEU A 1 347 ? 8.045 -3.961 -10.066 1.00 73.88 347 LEU A CA 1
ATOM 2589 C C . LEU A 1 347 ? 6.648 -4.348 -10.573 1.00 73.88 347 LEU A C 1
ATOM 2591 O O . LEU A 1 347 ? 5.680 -4.273 -9.826 1.00 73.88 347 LEU A O 1
ATOM 2595 N N . SER A 1 348 ? 6.539 -4.855 -11.804 1.00 75.31 348 SER A N 1
ATOM 2596 C CA . SER A 1 348 ? 5.256 -5.339 -12.338 1.00 75.31 348 SER A CA 1
ATOM 2597 C C . SER A 1 348 ? 4.721 -6.565 -11.588 1.00 75.31 348 SER A C 1
ATOM 2599 O O . SER A 1 348 ? 3.512 -6.744 -11.472 1.00 75.31 348 SER A O 1
ATOM 2601 N N . SER A 1 349 ? 5.615 -7.396 -11.046 1.00 73.31 349 SER A N 1
ATOM 2602 C CA . SER A 1 349 ? 5.239 -8.577 -10.264 1.00 73.31 349 SER A CA 1
ATOM 2603 C C . SER A 1 349 ? 4.701 -8.190 -8.888 1.00 73.31 349 SER A C 1
ATOM 2605 O O . SER A 1 349 ? 3.748 -8.803 -8.430 1.00 73.31 349 SER A O 1
ATOM 2607 N N . MET A 1 350 ? 5.254 -7.151 -8.254 1.00 70.50 350 MET A N 1
ATOM 2608 C CA . MET A 1 350 ? 4.730 -6.591 -7.003 1.00 70.50 350 MET A CA 1
ATOM 2609 C C . MET A 1 350 ? 3.285 -6.109 -7.161 1.00 70.50 350 MET A C 1
ATOM 2611 O O . MET A 1 350 ? 2.473 -6.357 -6.276 1.00 70.50 350 MET A O 1
ATOM 2615 N N . CYS A 1 351 ? 2.933 -5.502 -8.301 1.00 70.94 351 CYS A N 1
ATOM 2616 C CA . CYS A 1 351 ? 1.550 -5.098 -8.578 1.00 70.94 351 CYS A CA 1
ATOM 2617 C C . CYS A 1 351 ? 0.595 -6.298 -8.634 1.00 70.94 351 CYS A C 1
ATOM 2619 O O . CYS A 1 351 ? -0.476 -6.250 -8.041 1.00 70.94 351 CYS A O 1
ATOM 2621 N N . LEU A 1 352 ? 1.002 -7.383 -9.301 1.00 74.44 352 LEU A N 1
ATOM 2622 C CA . LEU A 1 352 ? 0.201 -8.611 -9.366 1.00 74.44 352 LEU A CA 1
ATOM 2623 C C . LEU A 1 352 ? 0.096 -9.300 -8.003 1.00 74.44 352 LEU A C 1
ATOM 2625 O O . LEU A 1 352 ? -0.952 -9.838 -7.673 1.00 74.44 352 LEU A O 1
ATOM 2629 N N . ILE A 1 353 ? 1.165 -9.264 -7.202 1.00 71.25 353 ILE A N 1
ATOM 2630 C CA . ILE A 1 353 ? 1.137 -9.791 -5.835 1.00 71.25 353 ILE A CA 1
ATOM 2631 C C . ILE A 1 353 ? 0.162 -8.976 -4.990 1.00 71.25 353 ILE A C 1
ATOM 2633 O O . ILE A 1 353 ? -0.629 -9.574 -4.281 1.00 71.25 353 ILE A O 1
ATOM 2637 N N . MET A 1 354 ? 0.179 -7.644 -5.091 1.00 67.12 354 MET A N 1
ATOM 2638 C CA . MET A 1 354 ? -0.771 -6.785 -4.378 1.00 67.12 354 MET A CA 1
ATOM 2639 C C . MET A 1 354 ? -2.229 -7.051 -4.765 1.00 67.12 354 MET A C 1
ATOM 2641 O O . MET A 1 354 ? -3.097 -6.965 -3.903 1.00 67.12 354 MET A O 1
ATOM 2645 N N . GLU A 1 355 ? -2.499 -7.358 -6.035 1.00 69.75 355 GLU A N 1
ATOM 2646 C CA . GLU A 1 355 ? -3.846 -7.708 -6.503 1.00 69.75 355 GLU A CA 1
ATOM 2647 C C . GLU A 1 355 ? -4.307 -9.077 -5.976 1.00 69.75 355 GLU A C 1
ATOM 2649 O O . GLU A 1 355 ? -5.490 -9.261 -5.709 1.00 69.75 355 GLU A O 1
ATOM 2654 N N . ASP A 1 356 ? -3.373 -10.010 -5.772 1.00 73.94 356 ASP A N 1
ATOM 2655 C CA . ASP A 1 356 ? -3.636 -11.383 -5.318 1.00 73.94 356 ASP A CA 1
ATOM 2656 C C . ASP A 1 356 ? -3.207 -11.620 -3.855 1.00 73.94 356 ASP A C 1
ATOM 2658 O O . ASP A 1 356 ? -2.883 -12.742 -3.447 1.00 73.94 356 ASP A O 1
ATOM 2662 N N . ILE A 1 357 ? -3.165 -10.554 -3.043 1.00 77.00 357 ILE A N 1
ATOM 2663 C CA . ILE A 1 357 ? -2.866 -10.662 -1.613 1.00 77.00 357 ILE A CA 1
ATOM 2664 C C . ILE A 1 357 ? -3.962 -11.520 -0.960 1.00 77.00 357 ILE A C 1
ATOM 2666 O O . ILE A 1 357 ? -5.143 -11.179 -0.952 1.00 77.00 357 ILE A O 1
ATOM 2670 N N . SER A 1 358 ? -3.534 -12.651 -0.404 1.00 79.31 358 SER A N 1
ATOM 2671 C CA . SER A 1 358 ? -4.331 -13.559 0.421 1.00 79.31 358 SER A CA 1
ATOM 2672 C C . SER A 1 358 ? -3.624 -13.780 1.750 1.00 79.31 358 SER A C 1
ATOM 2674 O O . SER A 1 358 ? -2.409 -13.564 1.848 1.00 79.31 358 SER A O 1
ATOM 2676 N N . SER A 1 359 ? -4.353 -14.266 2.754 1.00 79.56 359 SER A N 1
ATOM 2677 C CA . SER A 1 359 ? -3.764 -14.697 4.028 1.00 79.56 359 SER A CA 1
ATOM 2678 C C . SER A 1 359 ? -2.561 -15.624 3.821 1.00 79.56 359 SER A C 1
ATOM 2680 O O . SER A 1 359 ? -1.493 -15.394 4.388 1.00 79.56 359 SER A O 1
ATOM 2682 N N . THR A 1 360 ? -2.693 -16.595 2.912 1.00 83.19 360 THR A N 1
ATOM 2683 C CA . THR A 1 360 ? -1.642 -17.577 2.597 1.00 83.19 360 THR A CA 1
ATOM 2684 C C . THR A 1 360 ? -0.375 -16.948 2.016 1.00 83.19 360 THR A C 1
ATOM 2686 O O . THR A 1 360 ? 0.739 -17.353 2.346 1.00 83.19 360 THR A O 1
ATOM 268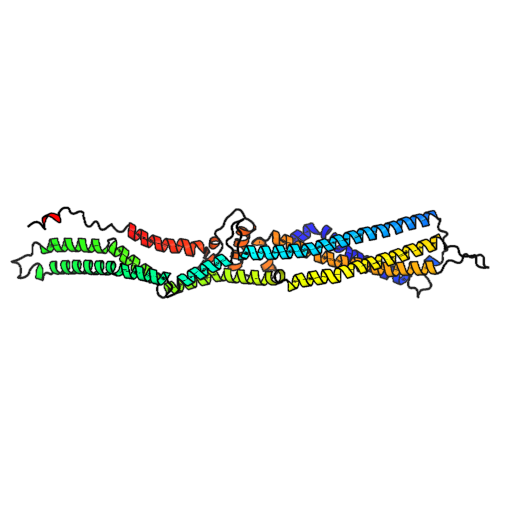9 N N . VAL A 1 361 ? -0.519 -15.918 1.178 1.00 81.31 361 VAL A N 1
ATOM 2690 C CA . VAL A 1 361 ? 0.627 -15.212 0.588 1.00 81.31 361 VAL A CA 1
ATOM 2691 C C . VAL A 1 361 ? 1.366 -14.409 1.656 1.00 81.31 361 VAL A C 1
ATOM 2693 O O . VAL A 1 361 ? 2.594 -14.367 1.643 1.00 81.31 361 VAL A O 1
ATOM 2696 N N . ILE A 1 362 ? 0.651 -13.815 2.612 1.00 79.06 362 ILE A N 1
ATOM 2697 C CA . ILE A 1 362 ? 1.271 -13.067 3.711 1.00 79.06 362 ILE A CA 1
ATOM 2698 C C . ILE A 1 362 ? 2.035 -13.990 4.653 1.00 79.06 362 ILE A C 1
ATOM 2700 O O . ILE A 1 362 ? 3.161 -13.654 5.014 1.00 79.06 362 ILE A O 1
ATOM 2704 N N . THR A 1 363 ? 1.479 -15.152 5.004 1.00 81.56 363 THR A N 1
ATOM 2705 C CA . THR A 1 363 ? 2.182 -16.137 5.841 1.00 81.56 363 THR A CA 1
ATOM 2706 C C . THR A 1 363 ? 3.430 -16.689 5.152 1.00 81.56 363 THR A C 1
ATOM 2708 O O . THR A 1 363 ? 4.465 -16.874 5.790 1.00 81.56 363 THR A O 1
ATOM 2711 N N . ASP A 1 364 ? 3.373 -16.891 3.833 1.00 81.50 364 ASP A N 1
ATOM 2712 C CA . ASP A 1 364 ? 4.531 -17.334 3.052 1.00 81.50 364 ASP A CA 1
ATOM 2713 C C . ASP A 1 364 ? 5.620 -16.247 2.974 1.00 81.50 364 ASP A C 1
ATOM 2715 O O . ASP A 1 364 ? 6.814 -16.546 3.058 1.00 81.50 364 ASP A O 1
ATOM 2719 N N . ILE A 1 365 ? 5.227 -14.976 2.814 1.00 78.00 365 ILE A N 1
ATOM 2720 C CA . ILE A 1 365 ? 6.159 -13.840 2.748 1.00 78.00 365 ILE A CA 1
ATOM 2721 C C . ILE A 1 365 ? 6.782 -13.560 4.117 1.00 78.00 365 ILE A C 1
ATOM 2723 O O . ILE A 1 365 ? 7.991 -13.331 4.187 1.00 78.00 365 ILE A O 1
ATOM 2727 N N . SER A 1 366 ? 5.996 -13.587 5.197 1.00 78.19 366 SER A N 1
ATOM 2728 C CA . SER A 1 366 ? 6.502 -13.334 6.549 1.00 78.19 366 SER A CA 1
ATOM 2729 C C . SER A 1 366 ? 7.535 -14.381 6.958 1.00 78.19 366 SER A C 1
ATOM 2731 O O . SER A 1 366 ? 8.607 -14.016 7.439 1.00 78.19 366 SER A O 1
ATOM 2733 N N . GLY A 1 367 ? 7.278 -15.658 6.649 1.00 78.38 367 GLY A N 1
ATOM 2734 C CA . GLY A 1 367 ? 8.225 -16.748 6.878 1.00 78.38 367 GLY A CA 1
ATOM 2735 C C . GLY A 1 367 ? 9.509 -16.633 6.049 1.00 78.38 367 GLY A C 1
ATOM 2736 O O . GLY A 1 367 ? 10.574 -17.038 6.505 1.00 78.38 367 GLY A O 1
ATOM 2737 N N . ALA A 1 368 ? 9.441 -16.057 4.844 1.00 78.75 368 ALA A N 1
ATOM 2738 C CA . ALA A 1 368 ? 10.615 -15.859 3.992 1.00 78.75 368 ALA A CA 1
ATOM 2739 C C . ALA A 1 368 ? 11.466 -14.637 4.384 1.00 78.75 368 ALA A C 1
ATOM 2741 O O . ALA A 1 368 ? 12.673 -14.636 4.139 1.00 78.75 368 ALA A O 1
ATOM 2742 N N . LEU A 1 369 ? 10.847 -13.597 4.950 1.00 76.31 369 LEU A N 1
ATOM 2743 C CA . LEU A 1 369 ? 11.514 -12.350 5.344 1.00 76.31 369 LEU A CA 1
ATOM 2744 C C . LEU A 1 369 ? 11.927 -12.314 6.823 1.00 76.31 369 LEU A C 1
ATOM 2746 O O . LEU A 1 369 ? 12.532 -11.328 7.239 1.00 76.31 369 LEU A O 1
ATOM 2750 N N . ASP A 1 370 ? 11.617 -13.364 7.590 1.00 75.88 370 ASP A N 1
ATOM 2751 C CA . ASP A 1 370 ? 11.856 -13.453 9.040 1.00 75.88 370 ASP A CA 1
ATOM 2752 C C . ASP A 1 370 ? 11.291 -12.234 9.793 1.00 75.88 370 ASP A C 1
ATOM 2754 O O . ASP A 1 370 ? 11.878 -11.714 10.741 1.00 75.88 370 ASP A O 1
ATOM 2758 N N . ILE A 1 371 ? 10.146 -11.728 9.318 1.00 74.81 371 ILE A N 1
ATOM 2759 C CA . ILE A 1 371 ? 9.424 -10.652 9.994 1.00 74.81 371 ILE A CA 1
ATOM 2760 C C . ILE A 1 371 ? 8.658 -11.327 11.132 1.00 74.81 371 ILE A C 1
ATOM 2762 O O . ILE A 1 371 ? 7.792 -12.157 10.840 1.00 74.81 371 ILE A O 1
ATOM 2766 N N . PRO A 1 372 ? 8.945 -11.004 12.408 1.00 64.56 372 PRO A N 1
ATOM 2767 C CA . PRO A 1 372 ? 8.244 -11.590 13.539 1.00 64.56 372 PRO A CA 1
ATOM 2768 C C . PRO A 1 372 ? 6.821 -11.031 13.576 1.00 64.56 372 PRO A C 1
ATOM 2770 O O . PRO A 1 372 ? 6.539 -10.040 14.244 1.00 64.56 372 PRO A O 1
ATOM 2773 N N . ILE A 1 373 ? 5.929 -11.643 12.804 1.00 73.00 373 ILE A N 1
ATOM 2774 C CA . ILE A 1 373 ? 4.496 -11.425 12.928 1.00 73.00 373 ILE A CA 1
ATOM 2775 C C . ILE A 1 373 ? 4.033 -12.367 14.028 1.00 73.00 373 ILE A C 1
ATOM 2777 O O . ILE A 1 373 ? 4.158 -13.586 13.906 1.00 73.00 373 ILE A O 1
ATOM 2781 N N . ASP A 1 374 ? 3.538 -11.786 15.113 1.00 78.31 374 ASP A N 1
ATOM 2782 C CA . ASP A 1 374 ? 2.850 -12.537 16.151 1.00 78.31 374 ASP A CA 1
ATOM 2783 C C . ASP A 1 374 ? 1.734 -13.388 15.503 1.00 78.31 374 ASP A C 1
ATOM 2785 O O . ASP A 1 374 ? 0.957 -12.832 14.718 1.00 78.31 374 ASP A O 1
ATOM 2789 N N . PRO A 1 375 ? 1.649 -14.709 15.759 1.00 76.56 375 PRO A N 1
ATOM 2790 C CA . PRO A 1 375 ? 0.726 -15.605 15.055 1.00 76.56 375 PRO A CA 1
ATOM 2791 C C . PRO A 1 375 ? -0.719 -15.095 15.059 1.00 76.56 375 PRO A C 1
ATOM 2793 O O . PRO A 1 375 ? -1.391 -15.096 14.032 1.00 76.56 375 PRO A O 1
ATOM 2796 N N . THR A 1 376 ? -1.153 -14.550 16.194 1.00 72.00 376 THR A N 1
ATOM 2797 C CA . THR A 1 376 ? -2.473 -13.947 16.398 1.00 72.00 376 THR A CA 1
ATOM 2798 C C . THR A 1 376 ? -2.715 -12.717 15.524 1.00 72.00 376 THR A C 1
ATOM 2800 O O . THR A 1 376 ? -3.795 -12.558 14.953 1.00 72.00 376 THR A O 1
ATOM 2803 N N . SER A 1 377 ? -1.709 -11.854 15.371 1.00 69.56 377 SER A N 1
ATOM 2804 C CA . SER A 1 377 ? -1.773 -10.690 14.477 1.00 69.56 377 SER A CA 1
ATOM 2805 C C . SER A 1 377 ? -1.791 -11.108 13.000 1.00 69.56 377 SER A C 1
ATOM 2807 O O . SER A 1 377 ? -2.541 -10.547 12.197 1.00 69.56 377 SER A O 1
ATOM 2809 N N . GLY A 1 378 ? -1.023 -12.146 12.649 1.00 76.12 378 GLY A N 1
ATOM 2810 C CA . GLY A 1 378 ? -0.996 -12.725 11.306 1.00 76.12 378 GLY A CA 1
ATOM 2811 C C . GLY A 1 378 ? -2.346 -13.302 10.884 1.00 76.12 378 GLY A C 1
ATOM 2812 O O . GLY A 1 378 ? -2.826 -12.986 9.794 1.00 76.12 378 GLY A O 1
ATOM 2813 N N . ASP A 1 379 ? -2.985 -14.070 11.767 1.00 81.00 379 ASP A N 1
ATOM 2814 C CA . ASP A 1 379 ? -4.306 -14.658 11.531 1.00 81.00 379 ASP A CA 1
ATOM 2815 C C . ASP A 1 379 ? -5.390 -13.581 11.376 1.00 81.00 379 ASP A C 1
ATOM 2817 O O . ASP A 1 379 ? -6.195 -13.647 10.446 1.00 81.00 379 ASP A O 1
ATOM 2821 N N . MET A 1 380 ? -5.383 -12.542 12.224 1.00 72.38 380 MET A N 1
ATOM 2822 C CA . MET A 1 380 ? -6.312 -11.408 12.102 1.00 72.38 380 MET A CA 1
ATOM 2823 C C . MET A 1 380 ? -6.133 -10.656 10.783 1.00 72.38 380 MET A C 1
ATOM 2825 O O . MET A 1 380 ? -7.112 -10.366 10.092 1.00 72.38 380 MET A O 1
ATOM 2829 N N . MET A 1 381 ? -4.889 -10.343 10.412 1.00 74.00 381 MET A N 1
ATOM 2830 C CA . MET A 1 381 ? -4.608 -9.638 9.163 1.00 74.00 381 MET A CA 1
ATOM 2831 C C . MET A 1 381 ? -4.991 -10.492 7.949 1.00 74.00 381 MET A C 1
ATOM 2833 O O . MET A 1 381 ? -5.586 -9.977 7.002 1.00 74.00 381 MET A O 1
ATOM 2837 N N . GLY A 1 382 ? -4.727 -11.800 8.001 1.00 79.88 382 GLY A N 1
ATOM 2838 C CA . GLY A 1 382 ? -5.145 -12.759 6.984 1.00 79.88 382 GLY A CA 1
ATOM 2839 C C . GLY A 1 382 ? -6.664 -12.849 6.846 1.00 79.88 382 GLY A C 1
ATOM 2840 O O . GLY A 1 382 ? -7.182 -12.725 5.738 1.00 79.88 382 GLY A O 1
ATOM 2841 N N . ALA A 1 383 ? -7.388 -12.974 7.960 1.00 79.62 383 ALA A N 1
ATOM 2842 C CA . ALA A 1 383 ? -8.847 -13.017 7.971 1.00 79.62 383 ALA A CA 1
ATOM 2843 C C . ALA A 1 383 ? -9.463 -11.719 7.431 1.00 79.62 383 ALA A C 1
ATOM 2845 O O . ALA A 1 383 ? -10.391 -11.776 6.625 1.00 79.62 383 ALA A O 1
ATOM 2846 N N . MET A 1 384 ? -8.928 -10.553 7.818 1.00 73.81 384 MET A N 1
ATOM 2847 C CA . MET A 1 384 ? -9.348 -9.267 7.255 1.00 73.81 384 MET A CA 1
ATOM 2848 C C . MET A 1 384 ? -9.130 -9.210 5.747 1.00 73.81 384 MET A C 1
ATOM 2850 O O . MET A 1 384 ? -9.993 -8.724 5.026 1.00 73.81 384 MET A O 1
ATOM 2854 N N . ILE A 1 385 ? -8.001 -9.705 5.255 1.00 75.50 385 ILE A N 1
ATOM 2855 C CA . ILE A 1 385 ? -7.682 -9.683 3.828 1.00 75.50 385 ILE A CA 1
ATOM 2856 C C . ILE A 1 385 ? -8.584 -10.629 3.040 1.00 75.50 385 ILE A C 1
ATOM 2858 O O . ILE A 1 385 ? -9.188 -10.213 2.053 1.00 75.50 385 ILE A O 1
ATOM 2862 N N . ASP A 1 386 ? -8.750 -11.867 3.489 1.00 79.38 386 ASP A N 1
ATOM 2863 C CA . ASP A 1 386 ? -9.571 -12.845 2.776 1.00 79.38 386 ASP A CA 1
ATOM 2864 C C . ASP A 1 386 ? -11.043 -12.407 2.736 1.00 79.38 386 ASP A C 1
ATOM 2866 O O . ASP A 1 386 ? -11.715 -12.500 1.707 1.00 79.38 386 ASP A O 1
ATOM 2870 N N . GLN A 1 387 ? -11.548 -11.866 3.844 1.00 78.12 387 GLN A N 1
ATOM 2871 C CA . GLN A 1 387 ? -12.944 -11.462 3.957 1.00 78.12 387 GLN A CA 1
ATOM 2872 C C . GLN A 1 387 ? -13.229 -10.092 3.326 1.00 78.12 387 GLN A C 1
ATOM 2874 O O . GLN A 1 387 ? -14.286 -9.921 2.726 1.00 78.12 387 GLN A O 1
ATOM 2879 N N . CYS A 1 388 ? -12.310 -9.125 3.410 1.00 68.69 388 CYS A N 1
ATOM 2880 C CA . CYS A 1 388 ? -12.539 -7.780 2.868 1.00 68.69 388 CYS A CA 1
ATOM 2881 C C . CYS A 1 388 ? -12.043 -7.605 1.425 1.00 68.69 388 CYS A C 1
ATOM 2883 O O . CYS A 1 388 ? -12.622 -6.806 0.690 1.00 68.69 388 CYS A O 1
ATOM 2885 N N . ILE A 1 389 ? -10.974 -8.299 1.014 1.00 70.31 389 ILE A N 1
ATOM 2886 C CA . ILE A 1 389 ? -10.347 -8.131 -0.310 1.00 70.31 389 ILE A CA 1
ATOM 2887 C C . ILE A 1 389 ? -10.807 -9.228 -1.272 1.00 70.31 389 ILE A C 1
ATOM 2889 O O . ILE A 1 389 ? -11.294 -8.910 -2.357 1.00 70.31 389 ILE A O 1
ATOM 2893 N N . GLN A 1 390 ? -10.708 -10.506 -0.890 1.00 71.69 390 GLN A N 1
ATOM 2894 C CA . GLN A 1 390 ? -11.093 -11.598 -1.794 1.00 71.69 390 GLN A CA 1
ATOM 2895 C C . GLN A 1 390 ? -12.607 -11.797 -1.869 1.00 71.69 390 GLN A C 1
ATOM 2897 O O . GLN A 1 390 ? -13.157 -11.967 -2.959 1.00 71.69 390 GLN A O 1
ATOM 2902 N N . ASN A 1 391 ? -13.301 -11.758 -0.729 1.00 70.25 391 ASN A N 1
ATOM 2903 C CA . ASN A 1 391 ? -14.729 -12.050 -0.666 1.00 70.25 391 ASN A CA 1
ATOM 2904 C C . ASN A 1 391 ? -15.597 -10.797 -0.493 1.00 70.25 391 ASN A C 1
ATOM 2906 O O . ASN A 1 391 ? -16.385 -10.688 0.437 1.00 70.25 391 ASN A O 1
ATOM 2910 N N . SER A 1 392 ? -15.530 -9.880 -1.459 1.00 62.31 392 SER A N 1
ATOM 2911 C CA . SER A 1 392 ? -16.316 -8.627 -1.487 1.00 62.31 392 SER A CA 1
ATOM 2912 C C . SER A 1 392 ? -17.853 -8.782 -1.424 1.00 62.31 392 SER A C 1
ATOM 2914 O O . SER A 1 392 ? -18.571 -7.781 -1.409 1.00 62.31 392 SER A O 1
ATOM 2916 N N . THR A 1 393 ? -18.374 -10.016 -1.403 1.00 59.38 393 THR A N 1
ATOM 2917 C CA . THR A 1 393 ? -19.809 -10.316 -1.270 1.00 59.38 393 THR A CA 1
ATOM 2918 C C . THR A 1 393 ? -20.238 -10.697 0.144 1.00 59.38 393 THR A C 1
ATOM 2920 O O . THR A 1 393 ? -21.414 -10.513 0.474 1.00 59.38 393 THR A O 1
ATOM 2923 N N . SER A 1 394 ? -19.329 -11.181 1.000 1.00 59.34 394 SER A N 1
ATOM 2924 C CA . SER A 1 394 ? -19.615 -11.234 2.430 1.00 59.34 394 SER A CA 1
ATOM 2925 C C . SER A 1 394 ? -19.485 -9.810 2.971 1.00 59.34 394 SER A C 1
ATOM 2927 O O . SER A 1 394 ? -18.524 -9.110 2.685 1.00 59.34 394 SER A O 1
ATOM 2929 N N . ASN A 1 395 ? -20.480 -9.342 3.727 1.00 58.47 395 ASN A N 1
ATOM 2930 C CA . ASN A 1 395 ? -20.339 -8.176 4.603 1.00 58.47 395 ASN A CA 1
ATOM 2931 C C . ASN A 1 395 ? -19.981 -8.718 5.995 1.00 58.47 395 ASN A C 1
ATOM 2933 O O . ASN A 1 395 ? -20.867 -8.786 6.855 1.00 58.47 395 ASN A O 1
ATOM 2937 N N . PRO A 1 396 ? -18.747 -9.208 6.217 1.00 66.06 396 PRO A N 1
ATOM 2938 C CA . PRO A 1 396 ? -18.334 -9.646 7.538 1.00 66.06 396 PRO A CA 1
ATOM 2939 C C . PRO A 1 396 ? -18.450 -8.451 8.484 1.00 66.06 396 PRO A C 1
ATOM 2941 O O . PRO A 1 396 ? -18.080 -7.320 8.150 1.00 66.06 396 PRO A O 1
ATOM 2944 N N . ARG A 1 397 ? -18.987 -8.669 9.681 1.00 72.62 397 ARG A N 1
ATOM 2945 C CA . ARG A 1 397 ? -18.909 -7.633 10.707 1.00 72.62 397 ARG A CA 1
ATOM 2946 C C . ARG A 1 397 ? -17.441 -7.540 11.098 1.00 72.62 397 ARG A C 1
ATOM 2948 O O . ARG A 1 397 ? -16.828 -8.553 11.400 1.00 72.62 397 ARG A O 1
ATOM 2955 N N . LEU A 1 398 ? -16.874 -6.335 11.108 1.00 69.88 398 LEU A N 1
ATOM 2956 C CA . LEU A 1 398 ? -15.460 -6.131 11.451 1.00 69.88 398 LEU A CA 1
ATOM 2957 C C . LEU A 1 398 ? -15.090 -6.775 12.802 1.00 69.88 398 LEU A C 1
ATOM 2959 O O . LEU A 1 398 ? -13.994 -7.294 12.963 1.00 69.88 398 LEU A O 1
ATOM 2963 N N . LEU A 1 399 ? -16.033 -6.777 13.747 1.00 71.50 399 LEU A N 1
ATOM 2964 C CA . LEU A 1 399 ? -15.880 -7.372 15.075 1.00 71.50 399 LEU A CA 1
ATOM 2965 C C . LEU A 1 399 ? -15.784 -8.909 15.061 1.00 71.50 399 LEU A C 1
ATOM 2967 O O . LEU A 1 399 ? -15.254 -9.472 16.012 1.00 71.50 399 LEU A O 1
ATOM 2971 N N . ASP A 1 400 ? -16.255 -9.580 14.007 1.00 79.44 400 ASP A N 1
ATOM 2972 C CA . ASP A 1 400 ? -16.106 -11.035 13.844 1.00 79.44 400 ASP A CA 1
ATOM 2973 C C . ASP A 1 400 ? -14.694 -11.405 13.359 1.00 79.44 400 ASP A C 1
ATOM 2975 O O . ASP A 1 400 ? -14.270 -12.548 13.499 1.00 79.44 400 ASP A O 1
ATOM 2979 N N . LEU A 1 401 ? -13.972 -10.444 12.769 1.00 77.12 401 LEU A N 1
ATOM 2980 C CA . LEU A 1 401 ? -12.637 -10.635 12.187 1.00 77.12 401 LEU A CA 1
ATOM 2981 C C . LEU A 1 401 ? -11.504 -10.331 13.173 1.00 77.12 401 LEU A C 1
ATOM 2983 O O . LEU A 1 401 ? -10.347 -10.627 12.888 1.00 77.12 401 LEU A O 1
ATOM 2987 N N . ILE A 1 402 ? -11.826 -9.698 14.303 1.00 74.38 402 ILE A N 1
ATOM 2988 C CA . ILE A 1 402 ? -10.871 -9.374 15.361 1.00 74.38 402 ILE A CA 1
ATOM 2989 C C . ILE A 1 402 ? -10.988 -10.462 16.420 1.00 74.38 402 ILE A C 1
ATOM 2991 O O . ILE A 1 402 ? -12.069 -10.666 16.974 1.00 74.38 402 ILE A O 1
ATOM 2995 N N . PHE A 1 403 ? -9.883 -11.143 16.707 1.00 80.69 403 PHE A N 1
ATOM 2996 C CA . PHE A 1 403 ? -9.837 -12.234 17.673 1.00 80.69 403 PHE A CA 1
ATOM 2997 C C . PHE A 1 403 ? -9.010 -11.836 18.889 1.00 80.69 403 PHE A C 1
ATOM 2999 O O . PHE A 1 403 ? -7.991 -11.158 18.773 1.00 80.69 403 PHE A O 1
ATOM 3006 N N . ILE A 1 404 ? -9.450 -12.283 20.059 1.00 79.56 404 ILE A N 1
ATOM 3007 C CA . ILE A 1 404 ? -8.707 -12.165 21.311 1.00 79.56 404 ILE A CA 1
ATOM 3008 C C . ILE A 1 404 ? -8.448 -13.583 21.806 1.00 79.56 404 ILE A C 1
ATOM 3010 O O . ILE A 1 404 ? -9.340 -14.433 21.767 1.00 79.56 404 ILE A O 1
ATOM 3014 N N . GLU A 1 405 ? -7.223 -13.846 22.251 1.00 78.94 405 GLU A N 1
ATOM 3015 C CA . GLU A 1 405 ? -6.870 -15.134 22.831 1.00 78.94 405 GLU A CA 1
ATOM 3016 C C . GLU A 1 405 ? -7.196 -15.130 24.330 1.00 78.94 405 GLU A C 1
ATOM 3018 O O . GLU A 1 405 ? -6.639 -14.353 25.106 1.00 78.94 405 GLU A O 1
ATOM 3023 N N . GLU A 1 406 ? -8.114 -15.997 24.752 1.00 80.38 406 GLU A N 1
ATOM 3024 C CA . GLU A 1 406 ? -8.501 -16.139 26.155 1.00 80.38 406 GLU A CA 1
ATOM 3025 C C . GLU A 1 406 ? -8.454 -17.622 26.529 1.00 80.38 406 GLU A C 1
ATOM 3027 O O . GLU A 1 406 ? -9.183 -18.451 25.986 1.00 80.38 406 GLU A O 1
ATOM 3032 N N . GLY A 1 407 ? -7.526 -17.994 27.416 1.00 82.50 407 GLY A N 1
ATOM 3033 C CA . GLY A 1 407 ? -7.345 -19.395 27.813 1.00 82.50 407 GLY A CA 1
ATOM 3034 C C . GLY A 1 407 ? -6.889 -20.329 26.680 1.00 82.50 407 GLY A C 1
ATOM 3035 O O . GLY A 1 407 ? -7.153 -21.528 26.751 1.00 82.50 407 GLY A O 1
ATOM 3036 N N . GLY A 1 408 ? -6.221 -19.801 25.646 1.00 83.19 408 GLY A N 1
ATOM 3037 C CA . GLY A 1 408 ? -5.736 -20.571 24.491 1.00 83.19 408 GLY A CA 1
ATOM 3038 C C . GLY A 1 408 ? -6.793 -20.847 23.416 1.00 83.19 408 GLY A C 1
ATOM 3039 O O . GLY A 1 408 ? -6.567 -21.680 22.540 1.00 83.19 408 GLY A O 1
ATOM 3040 N N . GLN A 1 409 ? -7.957 -20.189 23.481 1.00 85.44 409 GLN A N 1
ATOM 3041 C CA . GLN A 1 409 ? -8.946 -20.180 22.402 1.00 85.44 409 GLN A CA 1
ATOM 3042 C C . GLN A 1 409 ? -9.081 -18.774 21.817 1.00 85.44 409 GLN A C 1
ATOM 3044 O O . GLN A 1 409 ? -9.135 -17.790 22.555 1.00 85.44 409 GLN A O 1
ATOM 3049 N N . GLN A 1 410 ? -9.153 -18.692 20.487 1.00 81.06 410 GLN A N 1
ATOM 3050 C CA . GLN A 1 410 ? -9.489 -17.461 19.777 1.00 81.06 410 GLN A CA 1
ATOM 3051 C C . GLN A 1 410 ? -11.000 -17.235 19.870 1.00 81.06 410 GLN A C 1
ATOM 3053 O O . GLN A 1 410 ? -11.788 -18.041 19.373 1.00 81.06 410 GLN A O 1
ATOM 3058 N N . VAL A 1 411 ? -11.402 -16.141 20.511 1.00 85.19 411 VAL A N 1
ATOM 3059 C CA . VAL A 1 411 ? -12.802 -15.711 20.594 1.00 85.19 411 VAL A CA 1
ATOM 3060 C C . VAL A 1 411 ? -12.947 -14.429 19.787 1.00 85.19 411 VAL A C 1
ATOM 3062 O O . VAL A 1 411 ? -12.111 -13.528 19.898 1.00 85.19 411 VAL A O 1
ATOM 3065 N N . SER A 1 412 ? -13.988 -14.342 18.954 1.00 84.19 412 SER A N 1
ATOM 3066 C CA . SER A 1 412 ? -14.238 -13.122 18.190 1.00 84.19 412 SER A CA 1
ATOM 3067 C C . SER A 1 412 ? -14.606 -11.974 19.132 1.00 84.19 412 SER A C 1
ATOM 3069 O O . SER A 1 412 ? -15.259 -12.152 20.167 1.00 84.19 412 SER A O 1
ATOM 3071 N N . MET A 1 413 ? -14.197 -10.763 18.778 1.00 77.88 413 MET A N 1
ATOM 3072 C CA . MET A 1 413 ? -14.504 -9.569 19.553 1.00 77.88 413 MET A CA 1
ATOM 3073 C C . MET A 1 413 ? -16.017 -9.318 19.605 1.00 77.88 413 MET A C 1
ATOM 3075 O O . MET A 1 413 ? -16.523 -8.815 20.608 1.00 77.88 413 MET A O 1
ATOM 3079 N N . TYR A 1 414 ? -16.754 -9.723 18.568 1.00 81.12 414 TYR A N 1
ATOM 3080 C CA . TYR A 1 414 ? -18.213 -9.737 18.572 1.00 81.12 414 TYR A CA 1
ATOM 3081 C C . TYR A 1 414 ? -18.783 -10.683 19.633 1.00 81.12 414 TYR A C 1
ATOM 3083 O O . TYR A 1 414 ? -19.648 -10.274 20.409 1.00 81.12 414 TYR A O 1
ATOM 3091 N N . ASP A 1 415 ? -18.288 -11.918 19.721 1.00 83.81 415 ASP A N 1
ATOM 3092 C CA . ASP A 1 415 ? -18.753 -12.866 20.737 1.00 83.81 415 ASP A CA 1
ATOM 3093 C C . ASP A 1 415 ? -18.450 -12.349 22.147 1.00 83.81 415 ASP A C 1
ATOM 3095 O O . ASP A 1 415 ? -19.284 -12.442 23.049 1.00 83.81 415 ASP A O 1
ATOM 3099 N N . LYS A 1 416 ? -17.285 -11.721 22.333 1.00 79.69 416 LYS A N 1
ATOM 3100 C CA . LYS A 1 416 ? -16.888 -11.171 23.629 1.00 79.69 416 LYS A CA 1
ATOM 3101 C C . LYS A 1 416 ? -17.714 -9.950 24.040 1.00 79.69 416 LYS A C 1
ATOM 3103 O O . LYS A 1 416 ? -18.196 -9.894 25.166 1.00 79.69 416 LYS A O 1
ATOM 3108 N N . LEU A 1 417 ? -17.877 -8.965 23.156 1.00 73.38 417 LEU A N 1
ATOM 3109 C CA . LEU A 1 417 ? -18.543 -7.700 23.493 1.00 73.38 417 LEU A CA 1
ATOM 3110 C C . LEU A 1 417 ? -20.056 -7.749 23.347 1.00 73.38 417 LEU A C 1
ATOM 3112 O O . LEU A 1 417 ? -20.764 -7.092 24.100 1.00 73.38 417 LEU A O 1
ATOM 3116 N N . VAL A 1 418 ? -20.564 -8.461 22.346 1.00 78.19 418 VAL A N 1
ATOM 3117 C CA . VAL A 1 418 ? -22.000 -8.496 22.074 1.00 78.19 418 VAL A CA 1
ATOM 3118 C C . VAL A 1 418 ? -22.596 -9.713 22.741 1.00 78.19 418 VAL A C 1
ATOM 3120 O O . VAL A 1 418 ? -23.452 -9.554 23.598 1.00 78.19 418 VAL A O 1
ATOM 3123 N N . VAL A 1 419 ? -22.131 -10.919 22.412 1.00 81.75 419 VAL A N 1
ATOM 3124 C CA . VAL A 1 419 ? -22.790 -12.140 22.895 1.00 81.75 419 VAL A CA 1
ATOM 3125 C C . VAL A 1 419 ? -22.623 -12.301 24.402 1.00 81.75 419 VAL A C 1
ATOM 3127 O O . VAL A 1 419 ? -23.616 -12.521 25.091 1.00 81.75 419 VAL A O 1
ATOM 3130 N N . GLN A 1 420 ? -21.414 -12.146 24.945 1.00 79.69 420 GLN A N 1
ATOM 3131 C CA . GLN A 1 420 ? -21.190 -12.343 26.378 1.00 79.69 420 GLN A CA 1
ATOM 3132 C C . GLN A 1 420 ? -21.826 -11.234 27.226 1.00 79.69 420 GLN A C 1
ATOM 3134 O O . GLN A 1 420 ? -22.511 -11.542 28.202 1.00 79.69 420 GLN A O 1
ATOM 3139 N N . THR A 1 421 ? -21.664 -9.961 26.849 1.00 71.88 421 THR A N 1
ATOM 3140 C CA . THR A 1 421 ? -22.286 -8.843 27.578 1.00 71.88 421 THR A CA 1
ATOM 3141 C C . THR A 1 421 ? -23.808 -8.882 27.462 1.00 71.88 421 THR A C 1
ATOM 3143 O O . THR A 1 421 ? -24.499 -8.736 28.469 1.00 71.88 421 THR A O 1
ATOM 3146 N N . GLN A 1 422 ? -24.356 -9.160 26.273 1.00 76.19 422 GLN A N 1
ATOM 3147 C CA . GLN A 1 422 ? -25.798 -9.339 26.106 1.00 76.19 422 GLN A CA 1
ATOM 3148 C C . GLN A 1 422 ? -26.299 -10.523 26.930 1.00 76.19 422 GLN A C 1
ATOM 3150 O O . GLN A 1 422 ? -27.294 -10.373 27.620 1.00 76.19 422 GLN A O 1
ATOM 3155 N N . ALA A 1 423 ? -25.617 -11.670 26.922 1.00 76.75 423 ALA A N 1
ATOM 3156 C CA . ALA A 1 423 ? -26.035 -12.836 27.697 1.00 76.75 423 ALA A CA 1
ATOM 3157 C C . ALA A 1 423 ? -26.013 -12.576 29.209 1.00 76.75 423 ALA A C 1
ATOM 3159 O O . ALA A 1 423 ? -26.904 -13.041 29.914 1.00 76.75 423 ALA A O 1
ATOM 3160 N N . GLN A 1 424 ? -25.031 -11.826 29.719 1.00 72.75 424 GLN A N 1
ATOM 3161 C CA . GLN A 1 424 ? -25.004 -11.416 31.125 1.00 72.75 424 GLN A CA 1
ATOM 3162 C C . GLN A 1 424 ? -26.195 -10.519 31.465 1.00 72.75 424 GLN A C 1
ATOM 3164 O O . GLN A 1 424 ? -26.879 -10.775 32.452 1.00 72.75 424 GLN A O 1
ATOM 3169 N N . ILE A 1 425 ? -26.491 -9.529 30.621 1.00 67.44 425 ILE A N 1
ATOM 3170 C CA . ILE A 1 425 ? -27.641 -8.637 30.800 1.00 67.44 425 ILE A CA 1
ATOM 3171 C C . ILE A 1 425 ? -28.954 -9.429 30.710 1.00 67.44 425 ILE A C 1
ATOM 3173 O O . ILE A 1 425 ? -29.782 -9.370 31.615 1.00 67.44 425 ILE A O 1
ATOM 3177 N N . THR A 1 426 ? -29.139 -10.213 29.649 1.00 75.94 426 THR A N 1
ATOM 3178 C CA . THR A 1 426 ? -30.348 -11.004 29.407 1.00 75.94 426 THR A CA 1
ATOM 3179 C C . THR A 1 426 ? -30.575 -12.035 30.502 1.00 75.94 426 THR A C 1
ATOM 3181 O O . THR A 1 426 ? -31.697 -12.130 30.966 1.00 75.94 426 THR A O 1
ATOM 3184 N N . ASN A 1 427 ? -29.547 -12.720 31.018 1.00 77.19 427 ASN A N 1
ATOM 3185 C CA . ASN A 1 427 ? -29.729 -13.636 32.151 1.00 77.19 427 ASN A CA 1
ATOM 3186 C C . ASN A 1 427 ? -30.271 -12.931 33.403 1.00 77.19 427 ASN A C 1
ATOM 3188 O O . ASN A 1 427 ? -31.085 -13.511 34.117 1.00 77.19 427 ASN A O 1
ATOM 3192 N N . GLN A 1 428 ? -29.856 -11.690 33.672 1.00 67.81 428 GLN A N 1
ATOM 3193 C CA . GLN A 1 428 ? -30.395 -10.917 34.796 1.00 67.81 428 GLN A CA 1
ATOM 3194 C C . GLN A 1 428 ? -31.847 -10.480 34.536 1.00 67.81 428 GLN A C 1
ATOM 3196 O O . GLN A 1 428 ? -32.690 -10.530 35.431 1.00 67.81 428 GLN A O 1
ATOM 3201 N N . PHE A 1 429 ? -32.183 -10.115 33.294 1.00 69.19 429 PHE A N 1
ATOM 3202 C CA . PHE A 1 429 ? -33.559 -9.774 32.913 1.00 69.19 429 PHE A CA 1
ATOM 3203 C C . PHE A 1 429 ? -34.493 -10.989 32.787 1.00 69.19 429 PHE A C 1
ATOM 3205 O O . PHE A 1 429 ? -35.683 -10.884 33.077 1.00 69.19 429 PHE A O 1
ATOM 3212 N N . ASP A 1 430 ? -33.981 -12.164 32.442 1.00 75.06 430 ASP A N 1
ATOM 3213 C CA . ASP A 1 430 ? -34.758 -13.403 32.397 1.00 75.06 430 ASP A CA 1
ATOM 3214 C C . ASP A 1 430 ? -35.096 -13.888 33.816 1.00 75.06 430 ASP A C 1
ATOM 3216 O O . ASP A 1 430 ? -36.184 -14.422 34.057 1.00 75.06 430 ASP A O 1
ATOM 3220 N N . GLN A 1 431 ? -34.223 -13.619 34.795 1.00 68.19 431 GLN A N 1
ATOM 3221 C CA . GLN A 1 431 ? -34.547 -13.792 36.216 1.00 68.19 431 GLN A CA 1
ATOM 3222 C C . GLN A 1 431 ? -35.691 -12.865 36.658 1.00 68.19 431 GLN A C 1
ATOM 3224 O O . GLN A 1 431 ? -36.547 -13.284 37.433 1.00 68.19 431 GLN A O 1
ATOM 3229 N N . LEU A 1 432 ? -35.780 -11.646 36.113 1.00 58.88 432 LEU A N 1
ATOM 3230 C CA . LEU A 1 432 ? -36.918 -10.746 36.348 1.00 58.88 432 LEU A CA 1
ATOM 3231 C C . LEU A 1 432 ? -38.219 -11.274 35.724 1.00 58.88 432 LEU A C 1
ATOM 3233 O O . LEU A 1 432 ? -39.278 -11.149 36.333 1.00 58.88 432 LEU A O 1
ATOM 3237 N N . GLY A 1 433 ? -38.153 -11.866 34.527 1.00 62.94 433 GLY A N 1
ATOM 3238 C CA . GLY A 1 433 ? -39.323 -12.426 33.838 1.00 62.94 433 GLY A CA 1
ATOM 3239 C C . GLY A 1 433 ? -39.845 -13.736 34.441 1.00 62.94 433 GLY A C 1
ATOM 3240 O O . GLY A 1 433 ? -41.027 -14.048 34.307 1.00 62.94 433 GLY A O 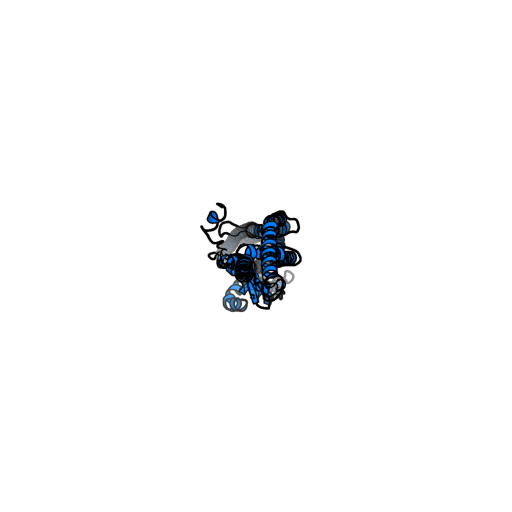1
ATOM 3241 N N . SER A 1 434 ? -38.975 -14.495 35.110 1.00 61.00 434 SER A N 1
ATOM 3242 C CA . SER A 1 434 ? -39.324 -15.736 35.817 1.00 61.00 434 SER A CA 1
ATOM 3243 C C . SER A 1 434 ? -39.626 -15.533 37.302 1.00 61.00 434 SER A C 1
ATOM 3245 O O . SER A 1 434 ? -40.214 -16.424 37.921 1.00 61.00 434 SER A O 1
ATOM 3247 N N . ALA A 1 435 ? -39.290 -14.367 37.867 1.00 54.59 435 ALA A N 1
ATOM 3248 C CA . ALA A 1 435 ? -39.769 -13.979 39.182 1.00 54.59 435 ALA A CA 1
ATOM 3249 C C . ALA A 1 435 ? -41.304 -13.972 39.145 1.00 54.59 435 ALA A C 1
ATOM 3251 O O . ALA A 1 435 ? -41.887 -13.325 38.265 1.00 54.59 435 ALA A O 1
ATOM 3252 N N . PRO A 1 436 ? -41.988 -14.693 40.054 1.00 53.25 436 PRO A N 1
ATOM 3253 C CA . PRO A 1 436 ? -43.434 -14.631 40.120 1.00 53.25 436 PRO A CA 1
ATOM 3254 C C . PRO A 1 436 ? -43.800 -13.158 40.257 1.00 53.25 436 PRO A C 1
ATOM 3256 O O . PRO A 1 436 ? -43.388 -12.495 41.214 1.00 53.25 436 PRO A O 1
ATOM 3259 N N . SER A 1 437 ? -44.540 -12.622 39.277 1.00 52.72 437 SER A N 1
ATOM 3260 C CA . SER A 1 437 ? -45.205 -11.336 39.445 1.00 52.72 437 SER A CA 1
ATOM 3261 C C . SER A 1 437 ? -45.881 -11.433 40.795 1.00 52.72 437 SER A C 1
ATOM 3263 O O . SER A 1 437 ? -46.686 -12.351 40.982 1.00 52.72 437 SER A O 1
ATOM 3265 N N . ALA A 1 438 ? -45.476 -10.586 41.742 1.00 45.47 438 ALA A N 1
ATOM 3266 C CA . ALA A 1 438 ? -46.121 -10.521 43.030 1.00 45.47 438 ALA A CA 1
ATOM 3267 C C . ALA A 1 438 ? -47.546 -10.079 42.721 1.00 45.47 438 ALA A C 1
ATOM 3269 O O . ALA A 1 438 ? -47.856 -8.891 42.660 1.00 45.47 438 ALA A O 1
ATOM 3270 N N . GLY A 1 439 ? -48.408 -11.054 42.442 1.00 42.59 439 GLY A N 1
ATOM 3271 C CA . GLY A 1 439 ? -49.827 -10.937 42.595 1.00 42.59 439 GLY A CA 1
ATOM 3272 C C . GLY A 1 439 ? -49.996 -10.703 44.077 1.00 42.59 439 GLY A C 1
ATOM 3273 O O . GLY A 1 439 ? -50.287 -11.628 44.826 1.00 42.59 439 GLY A O 1
ATOM 3274 N N . LEU A 1 440 ? -49.791 -9.451 44.500 1.00 38.72 440 LEU A N 1
ATOM 3275 C CA . LEU A 1 440 ? -50.694 -8.835 45.444 1.00 38.72 440 LEU A CA 1
ATOM 3276 C C . LEU A 1 440 ? -52.053 -9.210 44.901 1.00 38.72 440 LEU A C 1
ATOM 3278 O O . LEU A 1 440 ? -52.477 -8.697 43.862 1.00 38.72 440 LEU A O 1
ATOM 3282 N N . ALA A 1 441 ? -52.607 -10.263 45.497 1.00 37.53 441 ALA A N 1
ATOM 3283 C CA . ALA A 1 441 ? -53.858 -10.825 45.081 1.00 37.53 441 ALA A CA 1
ATOM 3284 C C . ALA A 1 441 ? -54.792 -9.643 44.868 1.00 37.53 441 ALA A C 1
ATOM 3286 O O . ALA A 1 441 ? -54.874 -8.737 45.700 1.00 37.53 441 ALA A O 1
ATOM 3287 N N . THR A 1 442 ? -55.487 -9.652 43.744 1.00 37.50 442 THR A N 1
ATOM 3288 C CA . THR A 1 442 ? -56.774 -8.996 43.597 1.00 37.50 442 THR A CA 1
ATOM 3289 C C . THR A 1 442 ? -57.729 -9.596 44.637 1.00 37.50 442 THR A C 1
ATOM 3291 O O . THR A 1 442 ? -58.710 -10.252 44.303 1.00 37.50 442 THR A O 1
ATOM 3294 N N . SER A 1 443 ? -57.434 -9.428 45.929 1.00 38.00 443 SER A N 1
ATOM 3295 C CA . SER A 1 443 ? -58.346 -9.720 47.010 1.00 38.00 443 SER A CA 1
ATOM 3296 C C . SER A 1 443 ? -59.316 -8.552 47.040 1.00 38.00 443 SER A C 1
ATOM 3298 O O . SER A 1 443 ? -59.160 -7.533 47.708 1.00 38.00 443 SER A O 1
ATOM 3300 N N . THR A 1 444 ? -60.392 -8.757 46.300 1.00 38.69 444 THR A N 1
ATOM 3301 C CA . THR A 1 444 ? -61.681 -8.082 46.454 1.00 38.69 444 THR A CA 1
ATOM 3302 C C . THR A 1 444 ? -62.234 -8.155 47.896 1.00 38.69 444 THR A C 1
ATOM 3304 O O . THR A 1 444 ? -63.307 -7.634 48.164 1.00 38.69 444 THR A O 1
ATOM 3307 N N . GLU A 1 445 ? -61.502 -8.735 48.857 1.00 39.22 445 GLU A N 1
ATOM 3308 C CA . GLU A 1 445 ? -61.831 -8.796 50.286 1.00 39.22 445 GLU A CA 1
ATOM 3309 C C . GLU A 1 445 ? -61.239 -7.650 51.133 1.00 39.22 445 GLU A C 1
ATOM 3311 O O . GLU A 1 445 ? -61.671 -7.460 52.271 1.00 39.22 445 GLU A O 1
ATOM 3316 N N . ALA A 1 446 ? -60.319 -6.828 50.606 1.00 33.94 446 ALA A N 1
ATOM 3317 C CA . ALA A 1 446 ? -59.809 -5.662 51.344 1.00 33.94 446 ALA A CA 1
ATOM 3318 C C . ALA A 1 446 ? -60.829 -4.502 51.449 1.00 33.94 446 ALA A C 1
ATOM 3320 O O . ALA A 1 446 ? -60.688 -3.628 52.304 1.00 33.94 446 ALA A O 1
ATOM 3321 N N . GLU A 1 447 ? -61.899 -4.513 50.643 1.00 33.28 447 GLU A N 1
ATOM 3322 C CA . GLU A 1 447 ? -62.990 -3.526 50.718 1.00 33.28 447 GLU A CA 1
ATOM 3323 C C . GLU A 1 447 ? -63.986 -3.786 51.866 1.00 33.28 447 GLU A C 1
ATOM 3325 O O . GLU A 1 447 ? -64.762 -2.893 52.210 1.00 33.28 447 GLU A O 1
ATOM 3330 N N . LEU A 1 448 ? -63.962 -4.966 52.507 1.00 34.59 448 LEU A N 1
ATOM 3331 C CA . LEU A 1 448 ? -64.906 -5.286 53.588 1.00 34.59 448 LEU A CA 1
ATOM 3332 C C . LEU A 1 448 ? -64.445 -4.825 54.981 1.00 34.59 448 LEU A C 1
ATOM 3334 O O . LEU A 1 448 ? -65.276 -4.673 55.871 1.00 34.59 448 LEU A O 1
ATOM 3338 N N . TRP A 1 449 ? -63.150 -4.555 55.177 1.00 32.53 449 TRP A N 1
ATOM 3339 C CA . TRP A 1 449 ? -62.602 -4.150 56.483 1.00 32.53 449 TRP A CA 1
ATOM 3340 C C . TRP A 1 449 ? -62.550 -2.631 56.707 1.00 32.53 449 TRP A C 1
ATOM 3342 O O . TRP A 1 449 ? -62.358 -2.194 57.836 1.00 32.53 449 TRP A O 1
ATOM 3352 N N . PHE A 1 450 ? -62.784 -1.819 55.670 1.00 32.22 450 PHE A N 1
ATOM 3353 C CA . PHE A 1 450 ? -62.888 -0.352 55.779 1.00 32.22 450 PHE A CA 1
ATOM 3354 C C . PHE A 1 450 ? -64.338 0.170 55.834 1.00 32.22 450 PHE A C 1
ATOM 3356 O O . PHE A 1 450 ? -64.568 1.380 55.816 1.00 32.22 450 PHE A O 1
ATOM 3363 N N . ARG A 1 451 ? -65.329 -0.728 55.939 1.00 32.00 451 ARG A N 1
ATOM 3364 C CA . ARG A 1 451 ? -66.728 -0.399 56.261 1.00 32.00 451 ARG A CA 1
ATOM 3365 C C . ARG A 1 451 ? -67.214 -1.161 57.501 1.00 32.00 451 ARG A C 1
ATOM 3367 O O . ARG A 1 451 ? -68.164 -1.932 57.401 1.00 32.00 451 ARG A O 1
ATOM 3374 N N . VAL A 1 452 ? -66.596 -0.911 58.656 1.00 33.59 452 VAL A N 1
ATOM 3375 C CA . VAL A 1 452 ? -67.229 -1.013 59.989 1.00 33.59 452 VAL A CA 1
ATOM 3376 C C . VAL A 1 452 ? -66.725 0.130 60.853 1.00 33.59 452 VAL A C 1
ATOM 3378 O O . VAL A 1 452 ? -65.490 0.325 60.883 1.00 33.59 452 VAL A O 1
#

Secondary structure (DSSP, 8-state):
-HHHHHHH-HHHHHHHHHHHHHHHHHHHHIIIIIHHH--TT-S--TTTTS-----HHHHHHHHHHHHHHHHHHHHHHHHHHHHHHHHHHHHHHHHHHHHHHHHHHHH-EETTEE--HHHHHHHHHHHHHHTSTT-HHHHHHHHHHHHTHHHHHHHHHHHHHHHHHHHHHHSHHHHSBTBTT---TTHHHHHHHHHHHHHHHHTSHHHHHHHHHHHHHHHHSHHHHHHHHHHHHHHHHHHHHHHHHHHHHHHHHHSTHHHHHHHHHIIIIIHHHHHHHHHHHHHHHHHHHHHHHHHHHSS-EEE-TTS-EE--HHHHHHHHHHHHHHHHHHHHHHHHHHHHHHHHHHHHHHHHHHHT--HHHHHHHHHHHT----HHHHHHHHHHHIIIII-TT----GGGS-EEEETTEEEEHHIIIIIIHHHHHHHHHHHHHHSPP------TTTTSSS--

pLDDT: mean 77.58, std 13.15, range [32.0, 93.56]